Protein AF-A0A1Q6JLA1-F1 (afdb_monomer_lite)

Sequence (493 aa):
MIGQIKFKSGSSGLYELDEWEAVNGLITQAQNTANAAVESAKNANTAVGNLNDYVDGAFADGIITEAEAKAIEKYINTVNNTKAAVEAAYNKLYTNAYLTGTAKTGLLNAKVTLMGSIENLISAINSAIADGKTTVTEKNNVDSKYATFNSAYADFNTAVEAANKAIQDTLNTANAAVESAKNAIAQDLGYANFADLAEKAAANETIIVGGKINTTLINAELIVTAALLAKLVKVTELIAENLTVTGNSKIAGFSVSGNGLTNTPFNNDAYVIFSNDAHKCFAGIGGNVLPTSSGLRAVARFENEDTSDWWGLGRNVAMLLSAKNGTYNHAFLGDGNGTLNGWIEGYKYSKFTLSSANTIYNGYSNLKDNNRWVIYSRVDNSGITLPKLSEVRDALGIGTSTKFCVEFTVISDLDSKGFDIYGRNSKKSSDGTYPWNTSEYPNLVHWDNDHWDSVAMGAGDSLTVLLIYDSSKGGSKGGYPLTYTARIINRQN

Organism: Phocaeicola vulgatus (NCBI:txid821)

Foldseek 3Di:
DPFDQQQDQLFLSVVVRPVLVVLVVVLVVLLVLLVVLLVLLVVLLVLLVCLLVLLCVQQPPFFHDPVSVVSLVVNLVSLVVSLVSLVVSLVSLLPRPQQDDPLNVQLVVLNVQLVVLSVQLSVLSCVQPVVRTHDPVSSVSNVVSVVSNSVSSVSNSVSSVSSSVSSNVSSVVVVVVSQVVQQVVQVLQPANGNVRLSNCSNVVHDNHDPHDDPDPDDDDPDDDDPDDDDPDDDDPDDDDPDDDDDDQDADVQWGDDDAFTHHPPPPFQFTQHWDDDDQWTKGAHTGQPPDPPVVDTHDQIQTWGDPPCPVVPPDIDGDDFWFDDDLDTDRDDDPDDDDDPDDDDDDDEEEEEAEDACEEAEPDQACLRDQEYEYAYPDERYYYEDAFPVSVCSSVVHDPQDWDKDKHKYWYAAPHYKYKYAFQAQDADPVRDRVSPDNRGAQEAEPVRAGDGIDMDDGGDMWMWIFTADPPQADDHPPHGNRTHTYTDDDDD

Structure (mmCIF, N/CA/C/O backbone):
data_AF-A0A1Q6JLA1-F1
#
_entry.id   AF-A0A1Q6JLA1-F1
#
loop_
_atom_site.group_PDB
_atom_site.id
_atom_site.type_symbol
_atom_site.label_atom_id
_atom_site.label_alt_id
_atom_site.label_comp_id
_atom_site.label_asym_id
_atom_site.label_entity_id
_atom_site.label_seq_id
_atom_site.pdbx_PDB_ins_code
_atom_site.Cartn_x
_atom_site.Cartn_y
_atom_site.Cartn_z
_atom_site.occupancy
_atom_site.B_iso_or_equiv
_atom_site.auth_seq_id
_atom_site.auth_comp_id
_atom_site.auth_asym_id
_atom_site.auth_atom_id
_atom_site.pdbx_PDB_model_num
ATOM 1 N N . MET A 1 1 ? -12.878 -15.643 26.296 1.00 43.69 1 MET A N 1
ATOM 2 C CA . MET A 1 1 ? -13.375 -14.647 25.330 1.00 43.69 1 MET A CA 1
ATOM 3 C C . MET A 1 1 ? -12.176 -13.850 24.864 1.00 43.69 1 MET A C 1
ATOM 5 O O . MET A 1 1 ? -11.272 -13.652 25.665 1.00 43.69 1 MET A O 1
ATOM 9 N N . ILE A 1 2 ? -12.093 -13.529 23.577 1.00 49.28 2 ILE A N 1
ATOM 10 C CA . ILE A 1 2 ? -11.035 -12.658 23.061 1.00 49.28 2 ILE A CA 1
ATOM 11 C C . ILE A 1 2 ? -11.747 -11.357 22.714 1.00 49.28 2 ILE A C 1
ATOM 13 O O . ILE A 1 2 ? -12.298 -11.240 21.620 1.00 49.28 2 ILE A O 1
ATOM 17 N N . GLY A 1 3 ? -11.825 -10.440 23.677 1.00 62.03 3 GLY A N 1
ATOM 18 C CA . GLY A 1 3 ? -12.353 -9.103 23.456 1.00 62.03 3 GLY A CA 1
ATOM 19 C C . GLY A 1 3 ? -11.585 -8.426 22.323 1.00 62.03 3 GLY A C 1
ATOM 20 O O . GLY A 1 3 ? -10.356 -8.357 22.345 1.00 62.03 3 GLY A O 1
ATOM 21 N N . GLN A 1 4 ? -12.301 -7.984 21.292 1.00 65.88 4 GLN A N 1
ATOM 22 C CA . GLN A 1 4 ? -11.722 -7.232 20.184 1.00 65.88 4 GLN A CA 1
ATOM 23 C C . GLN A 1 4 ? -12.034 -5.754 20.392 1.00 65.88 4 GLN A C 1
ATOM 25 O O . GLN A 1 4 ? -13.202 -5.379 20.453 1.00 65.88 4 GLN A O 1
ATOM 30 N N . ILE A 1 5 ? -10.998 -4.918 20.468 1.00 76.12 5 ILE A N 1
ATOM 31 C CA . ILE A 1 5 ? -11.157 -3.461 20.414 1.00 76.12 5 ILE A CA 1
ATOM 32 C C . ILE A 1 5 ? -11.553 -3.098 18.978 1.00 76.12 5 ILE A C 1
ATOM 34 O O . ILE A 1 5 ? -10.837 -3.441 18.032 1.00 76.12 5 ILE A O 1
ATOM 38 N N . LYS A 1 6 ? -12.702 -2.437 18.803 1.00 76.81 6 LYS A N 1
ATOM 39 C CA . LYS A 1 6 ? -13.276 -2.118 17.486 1.00 76.81 6 LYS A CA 1
ATOM 40 C C . LYS A 1 6 ? -13.269 -0.610 17.270 1.00 76.81 6 LYS A C 1
ATOM 42 O O . LYS A 1 6 ? -14.203 0.073 17.666 1.00 76.81 6 LYS A O 1
ATOM 47 N N . PHE A 1 7 ? -12.256 -0.088 16.590 1.00 75.56 7 PHE A N 1
ATOM 48 C CA . PHE A 1 7 ? -12.214 1.332 16.237 1.00 75.56 7 PHE A CA 1
ATOM 49 C C . PHE A 1 7 ? -13.221 1.641 15.119 1.00 75.56 7 PHE A C 1
ATOM 51 O O . PHE A 1 7 ? -13.065 1.185 13.985 1.00 75.56 7 PHE A O 1
ATOM 58 N N . LYS A 1 8 ? -14.269 2.402 15.443 1.00 79.19 8 LYS A N 1
ATOM 59 C CA . LYS A 1 8 ? -15.181 3.027 14.472 1.00 79.19 8 LYS A CA 1
ATOM 60 C C . LYS A 1 8 ? -14.800 4.498 14.302 1.00 79.19 8 LYS A C 1
ATOM 62 O O . LYS A 1 8 ? -14.184 5.081 15.190 1.00 79.19 8 LYS A O 1
ATOM 67 N N . SER A 1 9 ? -15.186 5.104 13.179 1.00 80.00 9 SER A N 1
ATOM 68 C CA . SER A 1 9 ? -15.003 6.548 12.968 1.00 80.00 9 SER A CA 1
ATOM 69 C C . SER A 1 9 ? -15.577 7.337 14.147 1.00 80.00 9 SER A C 1
ATOM 71 O O . SER A 1 9 ? -16.712 7.082 14.550 1.00 80.00 9 SER A O 1
ATOM 73 N N . GLY A 1 10 ? -14.810 8.289 14.682 1.00 79.88 10 GLY A N 1
ATOM 74 C CA . GLY A 1 10 ? -15.229 9.112 15.818 1.00 79.88 10 GLY A CA 1
ATOM 75 C C . GLY A 1 10 ? -15.285 8.394 17.173 1.00 79.88 10 GLY A C 1
ATOM 76 O O . GLY A 1 10 ? -15.838 8.952 18.117 1.00 79.88 10 GLY A O 1
ATOM 77 N N . SER A 1 11 ? -14.765 7.167 17.291 1.00 81.00 11 SER A N 1
ATOM 78 C CA . SER A 1 11 ? -14.815 6.390 18.533 1.00 81.00 11 SER A CA 1
ATOM 79 C C . SER A 1 11 ? -13.435 5.999 19.050 1.00 81.00 11 SER A C 1
ATOM 81 O O . SER A 1 11 ? -12.523 5.693 18.282 1.00 81.00 11 SER A O 1
ATOM 83 N N . SER A 1 12 ? -13.307 5.937 20.378 1.00 81.81 12 SER A N 1
ATOM 84 C CA . SER A 1 12 ? -12.129 5.407 21.068 1.00 81.81 12 SER A CA 1
ATOM 85 C C . SER A 1 12 ? -11.949 3.895 20.884 1.00 81.81 12 SER A C 1
ATOM 87 O O . SER A 1 12 ? -10.925 3.353 21.292 1.00 81.81 12 SER A O 1
ATOM 89 N N . GLY A 1 13 ? -12.937 3.190 20.318 1.00 79.12 13 GLY A N 1
ATOM 90 C CA . GLY A 1 13 ? -12.939 1.737 20.101 1.00 79.12 13 GLY A CA 1
ATOM 91 C C . GLY A 1 13 ? -13.153 0.897 21.363 1.00 79.12 13 GLY A C 1
ATOM 92 O O . GLY A 1 13 ? -13.390 -0.311 21.298 1.00 79.12 13 GLY A O 1
ATOM 93 N N . LEU A 1 14 ? -13.046 1.551 22.515 1.00 79.75 14 LEU A N 1
ATOM 94 C CA . LEU A 1 14 ? -13.197 1.000 23.848 1.00 79.75 14 LEU A CA 1
ATOM 95 C C . LEU A 1 14 ? -14.681 0.898 24.249 1.00 79.75 14 LEU A C 1
ATOM 97 O O . LEU A 1 14 ? -15.050 -0.025 24.965 1.00 79.75 14 LEU A O 1
ATOM 101 N N . TYR A 1 15 ? -15.556 1.780 23.751 1.00 77.69 15 TYR A N 1
ATOM 102 C CA . TYR A 1 15 ? -17.005 1.651 23.972 1.00 77.69 15 TYR A CA 1
ATOM 103 C C . TYR A 1 15 ? -17.595 0.422 23.277 1.00 77.69 15 TYR A C 1
ATOM 105 O O . TYR A 1 15 ? -18.529 -0.184 23.783 1.00 77.69 15 TYR A O 1
ATOM 113 N N . GLU A 1 16 ? -17.025 0.027 22.142 1.00 77.81 16 GLU A N 1
ATOM 114 C CA . GLU A 1 16 ? -17.488 -1.087 21.317 1.00 77.81 16 GLU A CA 1
ATOM 115 C C . GLU A 1 16 ? -16.981 -2.454 21.784 1.00 77.81 16 GLU A C 1
ATOM 117 O O . GLU A 1 16 ? -17.109 -3.446 21.054 1.00 77.81 16 GLU A O 1
ATOM 122 N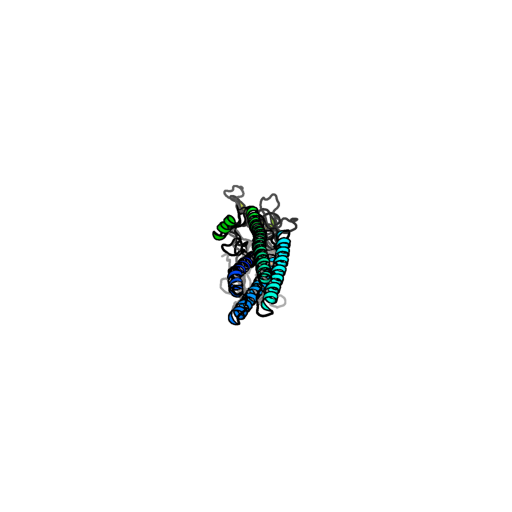 N . LEU A 1 17 ? -16.377 -2.522 22.971 1.00 82.44 17 LEU A N 1
ATOM 123 C CA . LEU A 1 17 ? -15.973 -3.789 23.548 1.00 82.44 17 LEU A CA 1
ATOM 124 C C . LEU A 1 17 ? -17.201 -4.489 24.141 1.00 82.44 17 LEU A C 1
ATOM 126 O O . LEU A 1 17 ? -17.656 -4.152 25.234 1.00 82.44 17 LEU A O 1
ATOM 130 N N . ASP A 1 18 ? -17.699 -5.501 23.425 1.00 81.19 18 ASP A N 1
ATOM 131 C CA . ASP A 1 18 ? -18.921 -6.253 23.761 1.00 81.19 18 ASP A CA 1
ATOM 132 C C . ASP A 1 18 ? -18.932 -6.752 25.227 1.00 81.19 18 ASP A C 1
ATOM 134 O O . ASP A 1 18 ? -19.972 -6.811 25.884 1.00 81.19 18 ASP A O 1
ATOM 138 N N . GLU A 1 19 ? -17.755 -7.081 25.769 1.00 82.88 19 GLU A N 1
ATOM 139 C CA . GLU A 1 19 ? -17.573 -7.538 27.151 1.00 82.88 19 GLU A CA 1
ATOM 140 C C . GLU A 1 19 ? -17.921 -6.450 28.182 1.00 82.88 19 GLU A C 1
ATOM 142 O O . GLU A 1 19 ? -18.486 -6.757 29.232 1.00 82.88 19 GLU A O 1
ATOM 147 N N . TRP A 1 20 ? -17.631 -5.177 27.900 1.00 84.38 20 TRP A N 1
ATOM 148 C CA . TRP A 1 20 ? -17.925 -4.072 28.816 1.00 84.38 20 TRP A CA 1
ATOM 149 C C . TRP A 1 20 ? -19.397 -3.688 28.814 1.00 84.38 20 TRP A C 1
ATOM 151 O O . TRP A 1 20 ? -19.962 -3.462 29.886 1.00 84.38 20 TRP A O 1
ATOM 161 N N . GLU A 1 21 ? -20.033 -3.652 27.641 1.00 81.81 21 GLU A N 1
ATOM 162 C CA . GLU A 1 21 ? -21.477 -3.420 27.552 1.00 81.81 21 GLU A CA 1
ATOM 163 C C . GLU A 1 21 ? -22.251 -4.515 28.294 1.00 81.81 21 GLU A C 1
ATOM 165 O O . GLU A 1 21 ? -23.146 -4.213 29.087 1.00 81.81 21 GLU A O 1
ATOM 170 N N . ALA A 1 22 ? -21.855 -5.781 28.116 1.00 86.19 22 ALA A N 1
ATOM 171 C CA . ALA A 1 22 ? -22.466 -6.909 28.812 1.00 86.19 22 ALA A CA 1
ATOM 172 C C . ALA A 1 22 ? -22.314 -6.801 30.339 1.00 86.19 22 ALA A C 1
ATOM 174 O O . ALA A 1 22 ? -23.290 -6.977 31.071 1.00 86.19 22 ALA A O 1
ATOM 175 N N . VAL A 1 23 ? -21.114 -6.472 30.833 1.00 86.25 23 VAL A N 1
ATOM 176 C CA . VAL A 1 23 ? -20.869 -6.291 32.273 1.00 86.25 23 VAL A CA 1
ATOM 177 C C . VAL A 1 23 ? -21.696 -5.132 32.833 1.00 86.25 23 VAL A C 1
ATOM 179 O O . VAL A 1 23 ? -22.351 -5.298 33.862 1.00 86.25 23 VAL A O 1
ATOM 182 N N . ASN A 1 24 ? -21.734 -3.986 32.151 1.00 84.88 24 ASN A N 1
ATOM 183 C CA . ASN A 1 24 ? -22.514 -2.830 32.597 1.00 84.88 24 ASN A CA 1
ATOM 184 C C . ASN A 1 24 ? -24.030 -3.116 32.612 1.00 84.88 24 ASN A C 1
ATOM 186 O O . ASN A 1 24 ? -24.741 -2.726 33.545 1.00 84.88 24 ASN A O 1
ATOM 190 N N . GLY A 1 25 ? -24.524 -3.856 31.614 1.00 87.94 25 GLY A N 1
ATOM 191 C CA . GLY A 1 25 ? -25.909 -4.325 31.562 1.00 87.94 25 GLY A CA 1
ATOM 192 C C . GLY A 1 25 ? -26.264 -5.242 32.736 1.00 87.94 25 GLY A C 1
ATOM 193 O O . GLY A 1 25 ? -27.295 -5.044 33.382 1.00 87.94 25 GLY A O 1
ATOM 194 N N . LEU A 1 26 ? -25.387 -6.196 33.069 1.00 89.25 26 LEU A N 1
ATOM 195 C CA . LEU A 1 26 ? -25.565 -7.089 34.222 1.00 89.25 26 LEU A CA 1
ATOM 196 C C . LEU A 1 26 ? -25.549 -6.329 35.554 1.00 89.25 26 LEU A C 1
ATOM 198 O O . LEU A 1 26 ? -26.386 -6.604 36.417 1.00 89.25 26 LEU A O 1
ATOM 202 N N . ILE A 1 27 ? -24.649 -5.351 35.711 1.00 89.31 27 ILE A N 1
ATOM 203 C CA . ILE A 1 27 ? -24.602 -4.473 36.891 1.00 89.31 27 ILE A CA 1
ATOM 204 C C . ILE A 1 27 ? -25.938 -3.743 37.044 1.00 89.31 27 ILE A C 1
ATOM 206 O O . ILE A 1 27 ? -26.580 -3.849 38.089 1.00 89.31 27 ILE A O 1
ATOM 210 N N . THR A 1 28 ? -26.407 -3.085 35.983 1.00 90.62 28 THR A N 1
ATOM 211 C CA . THR A 1 28 ? -27.670 -2.330 35.994 1.00 90.62 28 THR A CA 1
ATOM 212 C C . THR A 1 28 ? -28.864 -3.235 36.319 1.00 90.62 28 THR A C 1
ATOM 214 O O . THR A 1 28 ? -29.727 -2.891 37.131 1.00 90.62 28 THR A O 1
ATOM 217 N N . GLN A 1 29 ? -28.917 -4.433 35.731 1.00 91.88 29 GLN A N 1
ATOM 218 C CA . GLN A 1 29 ? -29.979 -5.401 36.003 1.00 91.88 29 GLN A CA 1
ATOM 219 C C . GLN A 1 29 ? -29.970 -5.876 37.464 1.00 91.88 29 GLN A C 1
ATOM 221 O O . GLN A 1 29 ? -31.035 -5.973 38.086 1.00 91.88 29 GLN A O 1
ATOM 226 N N . ALA A 1 30 ? -28.790 -6.143 38.029 1.00 91.00 30 ALA A N 1
ATOM 227 C CA . ALA A 1 30 ? -28.642 -6.537 39.426 1.00 91.00 30 ALA A CA 1
ATOM 228 C C . ALA A 1 30 ? -29.073 -5.412 40.383 1.00 91.00 30 ALA A C 1
ATOM 230 O O . ALA A 1 30 ? -29.792 -5.687 41.348 1.00 91.00 30 ALA A O 1
ATOM 231 N N . GLN A 1 31 ? -28.714 -4.157 40.082 1.00 92.62 31 GLN A N 1
ATOM 232 C CA . GLN A 1 31 ? -29.134 -2.984 40.858 1.00 92.62 31 GLN A CA 1
ATOM 233 C C . GLN A 1 31 ? -30.659 -2.834 40.858 1.00 92.62 31 GLN A C 1
ATOM 235 O O . GLN A 1 31 ? -31.273 -2.732 41.922 1.00 92.62 31 GLN A O 1
ATOM 240 N N . ASN A 1 32 ? -31.280 -2.885 39.677 1.00 93.25 32 ASN A N 1
ATOM 241 C CA . ASN A 1 32 ? -32.728 -2.737 39.526 1.00 93.25 32 ASN A CA 1
ATOM 242 C C . ASN A 1 32 ? -33.499 -3.867 40.214 1.00 93.25 32 ASN A C 1
ATOM 244 O O . ASN A 1 32 ? -34.508 -3.618 40.874 1.00 93.25 32 ASN A O 1
ATOM 248 N N . THR A 1 33 ? -33.008 -5.105 40.112 1.00 92.56 33 THR A N 1
ATOM 249 C CA . THR A 1 33 ? -33.626 -6.266 40.770 1.00 92.56 33 THR A CA 1
ATOM 250 C C . THR A 1 33 ? -33.612 -6.121 42.290 1.00 92.56 33 THR A C 1
ATOM 252 O O . THR A 1 33 ? -34.621 -6.400 42.941 1.00 92.56 33 THR A O 1
ATOM 255 N N . ALA A 1 34 ? -32.494 -5.659 42.858 1.00 92.31 34 ALA A N 1
ATOM 256 C CA . ALA A 1 34 ? -32.360 -5.466 44.297 1.00 92.31 34 ALA A CA 1
ATOM 257 C C . ALA A 1 34 ? -33.238 -4.305 44.803 1.00 92.31 34 ALA A C 1
ATOM 259 O O . ALA A 1 34 ? -33.985 -4.479 45.767 1.00 92.31 34 ALA A O 1
ATOM 260 N N . ASN A 1 35 ? -33.261 -3.172 44.092 1.00 93.62 35 ASN A N 1
ATOM 261 C CA . ASN A 1 35 ? -34.132 -2.038 44.423 1.00 93.62 35 ASN A CA 1
ATOM 262 C C . ASN A 1 35 ? -35.624 -2.410 44.357 1.00 93.62 35 ASN A C 1
ATOM 264 O O . ASN A 1 35 ? -36.385 -2.087 45.268 1.00 93.62 35 ASN A O 1
ATOM 268 N N . ALA A 1 36 ? -36.041 -3.163 43.334 1.00 92.81 36 ALA A N 1
ATOM 269 C CA . ALA A 1 36 ? -37.419 -3.638 43.214 1.00 92.81 36 ALA A CA 1
ATOM 270 C C . ALA A 1 36 ? -37.823 -4.593 44.352 1.00 92.81 36 ALA A C 1
ATOM 272 O O . ALA A 1 36 ? -38.989 -4.626 44.752 1.00 92.81 36 ALA A O 1
ATOM 273 N N . ALA A 1 37 ? -36.881 -5.378 44.884 1.00 90.81 37 ALA A N 1
ATOM 274 C CA . ALA A 1 37 ? -37.137 -6.257 46.021 1.00 90.81 37 ALA A CA 1
ATOM 275 C C . ALA A 1 37 ? -37.352 -5.471 47.325 1.00 90.81 37 ALA A C 1
ATOM 277 O O . ALA A 1 37 ? -38.268 -5.804 48.075 1.00 90.81 37 ALA A O 1
ATOM 278 N N . VAL A 1 38 ? -36.582 -4.400 47.559 1.00 92.50 38 VAL A N 1
ATOM 279 C CA . VAL A 1 38 ? -36.800 -3.487 48.699 1.00 92.50 38 VAL A CA 1
ATOM 280 C C . VAL A 1 38 ? -38.190 -2.868 48.636 1.00 92.50 38 VAL A C 1
ATOM 282 O O . VAL A 1 38 ? -38.935 -2.916 49.612 1.00 92.50 38 VAL A O 1
ATOM 285 N N . GLU A 1 39 ? -38.558 -2.338 47.472 1.00 92.06 39 GLU A N 1
ATOM 286 C CA . GLU A 1 39 ? -39.864 -1.714 47.267 1.00 92.06 39 GLU A CA 1
ATOM 287 C C . GLU A 1 39 ? -41.009 -2.719 47.477 1.00 92.06 39 GLU A C 1
ATOM 289 O O . GLU A 1 39 ? -42.006 -2.423 48.132 1.00 92.06 39 GLU A O 1
ATOM 294 N N . SER A 1 40 ? -40.841 -3.957 47.002 1.00 89.62 40 SER A N 1
ATOM 295 C CA . SER A 1 40 ? -41.818 -5.033 47.220 1.00 89.62 40 SER A CA 1
ATOM 296 C C . SER A 1 40 ? -41.996 -5.364 48.709 1.00 89.62 40 SER A C 1
ATOM 298 O O . SER A 1 40 ? -43.128 -5.512 49.168 1.00 89.62 40 SER A O 1
ATOM 300 N N . ALA A 1 41 ? -40.902 -5.449 49.475 1.00 89.50 41 ALA A N 1
ATOM 301 C CA . ALA A 1 41 ? -40.949 -5.730 50.913 1.00 89.50 41 ALA A CA 1
ATOM 302 C C . ALA A 1 41 ? -41.637 -4.604 51.708 1.00 89.50 41 ALA A C 1
ATOM 304 O O . ALA A 1 41 ? -42.464 -4.880 52.583 1.00 89.50 41 ALA A O 1
ATOM 305 N N . LYS A 1 42 ? -41.354 -3.342 51.352 1.00 88.88 42 LYS A N 1
ATOM 306 C CA . LYS A 1 42 ? -41.990 -2.155 51.945 1.00 88.88 42 LYS A CA 1
ATOM 307 C C . LYS A 1 42 ? -43.486 -2.105 51.665 1.00 88.88 42 LYS A C 1
ATOM 309 O O . LYS A 1 42 ? -44.268 -1.948 52.597 1.00 88.88 42 LYS A O 1
ATOM 314 N N . ASN A 1 43 ? -43.895 -2.317 50.417 1.00 87.50 43 ASN A N 1
ATOM 315 C CA . ASN A 1 43 ? -45.313 -2.328 50.049 1.00 87.50 43 ASN A CA 1
ATOM 316 C C . ASN A 1 43 ? -46.089 -3.438 50.772 1.00 87.50 43 ASN A C 1
ATOM 318 O O . ASN A 1 43 ? -47.211 -3.224 51.232 1.00 87.50 43 ASN A O 1
ATOM 322 N N . ALA A 1 44 ? -45.467 -4.604 50.950 1.00 86.12 44 ALA A N 1
ATOM 323 C CA . ALA A 1 44 ? -46.049 -5.692 51.724 1.00 86.12 44 ALA A CA 1
ATOM 324 C C . ALA A 1 44 ? -46.190 -5.356 53.230 1.00 86.12 44 ALA A C 1
ATOM 326 O O . ALA A 1 44 ? -47.131 -5.838 53.861 1.00 86.12 44 ALA A O 1
ATOM 327 N N . ASN A 1 45 ? -45.342 -4.471 53.783 1.00 84.44 45 ASN A N 1
ATOM 328 C CA . ASN A 1 45 ? -45.479 -3.947 55.151 1.00 84.44 45 ASN A CA 1
ATOM 329 C C . ASN A 1 45 ? -46.711 -3.048 55.283 1.00 84.44 45 ASN A C 1
ATOM 331 O O . ASN A 1 45 ? -47.496 -3.164 56.219 1.00 84.44 45 ASN A O 1
ATOM 335 N N . THR A 1 46 ? -46.902 -2.146 54.318 1.00 82.94 46 THR A N 1
ATOM 336 C CA . THR A 1 46 ? -48.053 -1.238 54.303 1.00 82.94 46 THR A CA 1
ATOM 337 C C . THR A 1 46 ? -49.368 -2.013 54.243 1.00 82.94 46 THR A C 1
ATOM 339 O O . THR A 1 46 ? -50.326 -1.633 54.911 1.00 82.94 46 THR A O 1
ATOM 342 N N . ALA A 1 47 ? -49.405 -3.135 53.515 1.00 79.31 47 ALA A N 1
ATOM 343 C CA . ALA A 1 47 ? -50.589 -3.988 53.419 1.00 79.31 47 ALA A CA 1
ATOM 344 C C . ALA A 1 47 ? -51.039 -4.585 54.770 1.00 79.31 47 ALA A C 1
ATOM 346 O O . ALA A 1 47 ? -52.224 -4.869 54.934 1.00 79.31 47 ALA A O 1
ATOM 347 N N . VAL A 1 48 ? -50.129 -4.745 55.740 1.00 80.88 48 VAL A N 1
ATOM 348 C CA . VAL A 1 48 ? -50.426 -5.313 57.070 1.00 80.88 48 VAL A CA 1
ATOM 349 C C . VAL A 1 48 ? -50.521 -4.270 58.189 1.00 80.88 48 VAL A C 1
ATOM 351 O O . VAL A 1 48 ? -50.901 -4.621 59.298 1.00 80.88 48 VAL A O 1
ATOM 354 N N . GLY A 1 49 ? -50.239 -2.989 57.924 1.00 75.50 49 GLY A N 1
ATOM 355 C CA . GLY A 1 49 ? -50.158 -1.952 58.965 1.00 75.50 49 GLY A CA 1
ATOM 356 C C . GLY A 1 49 ? -51.450 -1.709 59.760 1.00 75.50 49 GLY A C 1
ATOM 357 O O . GLY A 1 49 ? -51.380 -1.384 60.941 1.00 75.50 49 GLY A O 1
ATOM 358 N N . ASN A 1 50 ? -52.618 -1.934 59.148 1.00 74.06 50 ASN A N 1
ATOM 359 C CA . ASN A 1 50 ? -53.933 -1.707 59.771 1.00 74.06 50 ASN A CA 1
ATOM 360 C C . ASN A 1 50 ? -54.584 -3.000 60.300 1.00 74.06 50 ASN A C 1
ATOM 362 O O . ASN A 1 50 ? -55.785 -3.032 60.554 1.00 74.06 50 ASN A O 1
ATOM 366 N N . LEU A 1 51 ? -53.831 -4.100 60.398 1.00 75.69 51 LEU A N 1
ATOM 367 C CA . LEU A 1 51 ? -54.397 -5.412 60.726 1.00 75.69 51 LEU A CA 1
ATOM 368 C C . LEU A 1 51 ? -54.937 -5.470 62.165 1.00 75.69 51 LEU A C 1
ATOM 370 O O . LEU A 1 51 ? -55.969 -6.094 62.397 1.00 75.69 51 LEU A O 1
ATOM 374 N N . ASN A 1 52 ? -54.266 -4.803 63.111 1.00 77.56 52 ASN A N 1
ATOM 375 C CA . ASN A 1 52 ? -54.645 -4.814 64.529 1.00 77.56 52 ASN A CA 1
ATOM 376 C C . ASN A 1 52 ? -56.037 -4.238 64.765 1.00 77.56 52 ASN A C 1
ATOM 378 O O . ASN A 1 52 ? -56.848 -4.856 65.438 1.00 77.56 52 ASN A O 1
ATOM 382 N N . ASP A 1 53 ? -56.316 -3.080 64.166 1.00 81.12 53 ASP A N 1
ATOM 383 C CA . ASP A 1 53 ? -57.566 -2.342 64.369 1.00 81.12 53 ASP A CA 1
ATOM 384 C C . ASP A 1 53 ? -58.778 -3.174 63.950 1.00 81.12 53 ASP A C 1
ATOM 386 O O . ASP A 1 53 ? -59.854 -3.099 64.542 1.00 81.12 53 ASP A O 1
ATOM 390 N N . TYR A 1 54 ? -58.590 -4.001 62.927 1.00 75.06 54 TYR A N 1
ATOM 391 C CA . TYR A 1 54 ? -59.631 -4.878 62.444 1.00 75.06 54 TYR A CA 1
ATOM 392 C C . TYR A 1 54 ? -59.842 -6.124 63.310 1.00 75.06 54 TYR A C 1
ATOM 394 O O . TYR A 1 54 ? -60.989 -6.518 63.520 1.00 75.06 54 TYR A O 1
ATOM 402 N N . VAL A 1 55 ? -58.764 -6.742 63.804 1.00 77.94 55 VAL A N 1
ATOM 403 C CA . VAL A 1 55 ? -58.853 -7.871 64.744 1.00 77.94 55 VAL A CA 1
ATOM 404 C C . VAL A 1 55 ? -59.457 -7.408 66.072 1.00 77.94 55 VAL A C 1
ATOM 406 O O . VAL A 1 55 ? -60.360 -8.056 66.591 1.00 77.94 55 VAL A O 1
ATOM 409 N N . ASP A 1 56 ? -59.038 -6.245 66.571 1.00 79.94 56 ASP A N 1
ATOM 410 C CA . ASP A 1 56 ? -59.573 -5.629 67.787 1.00 79.94 56 ASP A CA 1
ATOM 411 C C . ASP A 1 56 ? -61.057 -5.288 67.659 1.00 79.94 56 ASP A C 1
ATOM 413 O O . ASP A 1 56 ? -61.828 -5.546 68.584 1.00 79.94 56 ASP A O 1
ATOM 417 N N . GLY A 1 57 ? -61.469 -4.747 66.507 1.00 82.94 57 GLY A N 1
ATOM 418 C CA . GLY A 1 57 ? -62.873 -4.469 66.218 1.00 82.94 57 GLY A CA 1
ATOM 419 C C . GLY A 1 57 ? -63.732 -5.732 66.247 1.00 82.94 57 GLY A C 1
ATOM 420 O O . GLY A 1 57 ? -64.796 -5.719 66.856 1.00 82.94 57 GLY A O 1
ATOM 421 N N . ALA A 1 58 ? -63.239 -6.825 65.658 1.00 81.00 58 ALA A N 1
ATOM 422 C CA . ALA A 1 58 ? -63.935 -8.110 65.632 1.00 81.00 58 ALA A CA 1
ATOM 423 C C . ALA A 1 58 ? -63.983 -8.825 66.993 1.00 81.00 58 ALA A C 1
ATOM 425 O O . ALA A 1 58 ? -64.766 -9.749 67.174 1.00 81.00 58 ALA A O 1
ATOM 426 N N . PHE A 1 59 ? -63.126 -8.446 67.946 1.00 84.69 59 PHE A N 1
ATOM 427 C CA . PHE A 1 59 ? -63.052 -9.065 69.274 1.00 84.69 59 PHE A CA 1
ATOM 428 C C . PHE A 1 59 ? -63.742 -8.236 70.371 1.00 84.69 59 PHE A C 1
ATOM 430 O O . PHE A 1 59 ? -63.666 -8.605 71.544 1.00 84.69 59 PHE A O 1
ATOM 437 N N . ALA A 1 60 ? -64.394 -7.122 70.026 1.00 83.44 60 ALA A N 1
ATOM 438 C CA . ALA A 1 60 ? -64.799 -6.095 70.984 1.00 83.44 60 ALA A CA 1
ATOM 439 C C . ALA A 1 60 ? -65.919 -6.508 71.960 1.00 83.44 60 ALA A C 1
ATOM 441 O O . ALA A 1 60 ? -65.878 -6.100 73.123 1.00 83.44 60 ALA A O 1
ATOM 442 N N . ASP A 1 61 ? -66.913 -7.290 71.523 1.00 83.94 61 ASP A N 1
ATOM 443 C CA . ASP A 1 61 ? -68.091 -7.658 72.333 1.00 83.94 61 ASP A CA 1
ATOM 444 C C . ASP A 1 61 ? -68.094 -9.125 72.821 1.00 83.94 61 ASP A C 1
ATOM 446 O O . ASP A 1 61 ? -68.996 -9.538 73.556 1.00 83.94 61 ASP A O 1
ATOM 450 N N . GLY A 1 62 ? -67.058 -9.896 72.466 1.00 80.44 62 GLY A N 1
ATOM 451 C CA . GLY A 1 62 ? -66.877 -11.297 72.857 1.00 80.44 62 GLY A CA 1
ATOM 452 C C . GLY A 1 62 ? -67.648 -12.324 72.015 1.00 80.44 62 GLY A C 1
ATOM 453 O O . GLY A 1 62 ? -67.564 -13.521 72.309 1.00 80.44 62 GLY A O 1
ATOM 454 N N . ILE A 1 63 ? -68.388 -11.905 70.981 1.00 85.06 63 ILE A N 1
ATOM 455 C CA . ILE A 1 63 ? -69.117 -12.786 70.056 1.00 85.06 63 ILE A CA 1
ATOM 456 C C . ILE A 1 63 ? -68.593 -12.561 68.636 1.00 85.06 63 ILE A C 1
ATOM 458 O O . ILE A 1 63 ? -68.592 -11.442 68.154 1.00 85.06 63 ILE A O 1
ATOM 462 N N . ILE A 1 64 ? -68.209 -13.627 67.924 1.00 85.56 64 ILE A N 1
ATOM 463 C CA . ILE A 1 64 ? -67.829 -13.508 66.510 1.00 85.56 64 ILE A CA 1
ATOM 464 C C . ILE A 1 64 ? -69.078 -13.623 65.638 1.00 85.56 64 ILE A C 1
ATOM 466 O O . ILE A 1 64 ? -69.658 -14.701 65.476 1.00 85.56 64 ILE A O 1
ATOM 470 N N . THR A 1 65 ? -69.487 -12.515 65.034 1.00 85.88 65 THR A N 1
ATOM 471 C CA . THR A 1 65 ? -70.542 -12.503 64.020 1.00 85.88 65 THR A CA 1
ATOM 472 C C . THR A 1 65 ? -70.034 -13.026 62.674 1.00 85.88 65 THR A C 1
ATOM 474 O O . THR A 1 65 ? -68.838 -13.071 62.388 1.00 85.88 65 THR A O 1
ATOM 477 N N . GLU A 1 66 ? -70.954 -13.384 61.776 1.00 82.56 66 GLU A N 1
ATOM 478 C CA . GLU A 1 66 ? -70.594 -13.829 60.422 1.00 82.56 66 GLU A CA 1
ATOM 479 C C . GLU A 1 66 ? -69.833 -12.745 59.629 1.00 82.56 66 GLU A C 1
ATOM 481 O O . GLU A 1 66 ? -68.955 -13.051 58.817 1.00 82.56 66 GLU A O 1
ATOM 486 N N . ALA A 1 67 ? -70.149 -11.468 59.870 1.00 84.19 67 ALA A N 1
ATOM 487 C CA . ALA A 1 67 ? -69.461 -10.343 59.246 1.00 84.19 67 ALA A CA 1
ATOM 488 C C . ALA A 1 67 ? -68.014 -10.208 59.753 1.00 84.19 67 ALA A C 1
ATOM 490 O O . ALA A 1 67 ? -67.107 -9.970 58.955 1.00 84.19 67 ALA A O 1
ATOM 491 N N . GLU A 1 68 ? -67.790 -10.419 61.050 1.00 84.88 68 GLU A N 1
ATOM 492 C CA . GLU A 1 68 ? -66.463 -10.406 61.674 1.00 84.88 68 GLU A CA 1
ATOM 493 C C . GLU A 1 68 ? -65.628 -11.615 61.260 1.00 84.88 68 GLU A C 1
ATOM 495 O O . GLU A 1 68 ? -64.465 -11.453 60.903 1.00 84.88 68 GLU A O 1
ATOM 500 N N . ALA A 1 69 ? -66.226 -12.807 61.180 1.00 83.19 69 ALA A N 1
ATOM 501 C CA . ALA A 1 69 ? -65.554 -13.996 60.660 1.00 83.19 69 ALA A CA 1
ATOM 502 C C . ALA A 1 69 ? -65.045 -13.781 59.220 1.00 83.19 69 ALA A C 1
ATOM 504 O O . ALA A 1 69 ? -63.893 -14.088 58.913 1.00 83.19 69 ALA A O 1
ATOM 505 N N . LYS A 1 70 ? -65.867 -13.177 58.346 1.00 82.88 70 LYS A N 1
ATOM 506 C CA . LYS A 1 70 ? -65.469 -12.808 56.971 1.00 82.88 70 LYS A CA 1
ATOM 507 C C . LYS A 1 70 ? -64.383 -11.732 56.935 1.00 82.88 70 LYS A C 1
ATOM 509 O O . LYS A 1 70 ? -63.508 -11.765 56.068 1.00 82.88 70 LYS A O 1
ATOM 514 N N . ALA A 1 71 ? -64.429 -10.769 57.853 1.00 84.44 71 ALA A N 1
ATOM 515 C CA . ALA A 1 71 ? -63.379 -9.767 57.990 1.00 84.44 71 ALA A CA 1
ATOM 516 C C . ALA A 1 71 ? -62.045 -10.436 58.374 1.00 84.44 71 ALA A C 1
ATOM 518 O O . ALA A 1 71 ? -61.045 -10.245 57.681 1.00 84.44 71 ALA A O 1
ATOM 519 N N . ILE A 1 72 ? -62.057 -11.310 59.386 1.00 83.38 72 ILE A N 1
ATOM 520 C CA . ILE A 1 72 ? -60.899 -12.088 59.852 1.00 83.38 72 ILE A CA 1
ATOM 521 C C . ILE A 1 72 ? -60.321 -12.980 58.749 1.00 83.38 72 ILE A C 1
ATOM 523 O O . ILE A 1 72 ? -59.106 -12.991 58.543 1.00 83.38 72 ILE A O 1
ATOM 527 N N . GLU A 1 73 ? -61.166 -13.657 57.971 1.00 85.44 73 GLU A N 1
ATOM 528 C CA . GLU A 1 73 ? -60.733 -14.443 56.811 1.00 85.44 73 GLU A CA 1
ATOM 529 C C . GLU A 1 73 ? -59.980 -13.577 55.786 1.00 85.44 73 GLU A C 1
ATOM 531 O O . GLU A 1 73 ? -58.899 -13.942 55.310 1.00 85.44 73 GLU A O 1
ATOM 536 N N . LYS A 1 74 ? -60.499 -12.381 55.479 1.00 83.62 74 LYS A N 1
ATOM 537 C CA . LYS A 1 74 ? -59.822 -11.426 54.592 1.00 83.62 74 LYS A CA 1
ATOM 538 C C . LYS A 1 74 ? -58.461 -10.990 55.152 1.00 83.62 74 LYS A C 1
ATOM 540 O O . LYS A 1 74 ? -57.528 -10.814 54.371 1.00 83.62 74 LYS A O 1
ATOM 545 N N . TYR A 1 75 ? -58.310 -10.861 56.469 1.00 82.31 75 TYR A N 1
ATOM 546 C CA . TYR A 1 75 ? -57.033 -10.514 57.110 1.00 82.31 75 TYR A CA 1
ATOM 547 C C . TYR A 1 75 ? -56.010 -11.634 57.049 1.00 82.31 75 TYR A C 1
ATOM 549 O O . TYR A 1 75 ? -54.863 -11.379 56.683 1.00 82.31 75 TYR A O 1
ATOM 557 N N . ILE A 1 76 ? -56.420 -12.871 57.327 1.00 86.12 76 ILE A N 1
ATOM 558 C CA . ILE A 1 76 ? -55.558 -14.046 57.159 1.00 86.12 76 ILE A CA 1
ATOM 559 C C . ILE A 1 76 ? -55.075 -14.122 55.707 1.00 86.12 76 ILE A C 1
ATOM 561 O O . ILE A 1 76 ? -53.888 -14.338 55.458 1.00 86.12 76 ILE A O 1
ATOM 565 N N . ASN A 1 77 ? -55.961 -13.859 54.743 1.00 87.69 77 ASN A N 1
ATOM 566 C CA . ASN A 1 77 ? -55.595 -13.786 53.330 1.00 87.69 77 ASN A CA 1
ATOM 567 C C . ASN A 1 77 ? -54.589 -12.659 53.040 1.00 87.69 77 ASN A C 1
ATOM 569 O O . ASN A 1 77 ? -53.618 -12.892 52.323 1.00 87.69 77 ASN A O 1
ATOM 573 N N . THR A 1 78 ? -54.748 -11.468 53.624 1.00 87.38 78 THR A N 1
ATOM 574 C CA . THR A 1 78 ? -53.756 -10.382 53.511 1.00 87.38 78 THR A CA 1
ATOM 575 C C . THR A 1 78 ? -52.399 -10.789 54.085 1.00 87.38 78 THR A C 1
ATOM 577 O O . THR A 1 78 ? -51.387 -10.611 53.414 1.00 87.38 78 THR A O 1
ATOM 580 N N . VAL A 1 79 ? -52.356 -11.399 55.274 1.00 87.75 79 VAL A N 1
ATOM 581 C CA . VAL A 1 79 ? -51.106 -11.872 55.897 1.00 87.75 79 VAL A CA 1
ATOM 582 C C . VAL A 1 79 ? -50.442 -12.962 55.051 1.00 87.75 79 VAL A C 1
ATOM 584 O O . VAL A 1 79 ? -49.230 -12.922 54.847 1.00 87.75 79 VAL A O 1
ATOM 587 N N . ASN A 1 80 ? -51.215 -13.898 54.495 1.00 89.69 80 ASN A N 1
ATOM 588 C CA . ASN A 1 80 ? -50.705 -14.928 53.586 1.00 89.69 80 ASN A CA 1
ATOM 589 C C . ASN A 1 80 ? -50.169 -14.338 52.271 1.00 89.69 80 ASN A C 1
ATOM 591 O O . ASN A 1 80 ? -49.112 -14.749 51.793 1.00 89.69 80 ASN A O 1
ATOM 595 N N . ASN A 1 81 ? -50.845 -13.338 51.703 1.00 87.69 81 ASN A N 1
ATOM 596 C CA . ASN A 1 81 ? -50.352 -12.628 50.521 1.00 87.69 81 ASN A CA 1
ATOM 597 C C . ASN A 1 81 ? -49.060 -11.859 50.831 1.00 87.69 81 ASN A C 1
ATOM 599 O O . ASN A 1 81 ? -48.113 -11.890 50.044 1.00 87.69 81 ASN A O 1
ATOM 603 N N . THR A 1 82 ? -48.982 -11.228 52.003 1.00 86.31 82 THR A N 1
ATOM 604 C CA . THR A 1 82 ? -47.768 -10.575 52.497 1.00 86.31 82 THR A CA 1
ATOM 605 C C . THR A 1 82 ? -46.639 -11.578 52.714 1.00 86.31 82 THR A C 1
ATOM 607 O O . THR A 1 82 ? -45.514 -11.304 52.303 1.00 86.31 82 THR A O 1
ATOM 610 N N . LYS A 1 83 ? -46.925 -12.770 53.258 1.00 91.12 83 LYS A N 1
ATOM 611 C CA . LYS A 1 83 ? -45.964 -13.881 53.364 1.00 91.12 83 LYS A CA 1
ATOM 612 C C . LYS A 1 83 ? -45.354 -14.190 51.996 1.00 91.12 83 LYS A C 1
ATOM 614 O O . LYS A 1 83 ? -44.135 -14.169 51.853 1.00 91.12 83 LYS A O 1
ATOM 619 N N . ALA A 1 84 ? -46.194 -14.383 50.979 1.00 91.38 84 ALA A N 1
ATOM 620 C CA . ALA A 1 84 ? -45.740 -14.661 49.618 1.00 91.38 84 ALA A CA 1
ATOM 621 C C . ALA A 1 84 ? -44.913 -13.505 49.017 1.00 91.38 84 ALA A C 1
ATOM 623 O O . ALA A 1 84 ? -43.879 -13.741 48.388 1.00 91.38 84 ALA A O 1
ATOM 624 N N . ALA A 1 85 ? -45.324 -12.251 49.232 1.00 89.88 85 ALA A N 1
ATOM 625 C CA . ALA A 1 85 ? -44.607 -11.073 48.739 1.00 89.88 85 ALA A CA 1
ATOM 626 C C . ALA A 1 85 ? -43.224 -10.907 49.394 1.00 89.88 85 ALA A C 1
ATOM 628 O O . ALA A 1 85 ? -42.231 -10.649 48.708 1.00 89.88 85 ALA A O 1
ATOM 629 N N . VAL A 1 86 ? -43.146 -11.115 50.710 1.00 91.12 86 VAL A N 1
ATOM 630 C CA . VAL A 1 86 ? -41.904 -11.132 51.494 1.00 91.12 86 VAL A CA 1
ATOM 631 C C . VAL A 1 86 ? -40.970 -12.235 51.011 1.00 91.12 86 VAL A C 1
ATOM 633 O O . VAL A 1 86 ? -39.785 -11.981 50.806 1.00 91.12 86 VAL A O 1
ATOM 636 N N . GLU A 1 87 ? -41.481 -13.446 50.780 1.00 94.00 87 GLU A N 1
ATOM 637 C CA . GLU A 1 87 ? -40.676 -14.552 50.257 1.00 94.00 87 GLU A CA 1
ATOM 638 C C . GLU A 1 87 ? -40.150 -14.263 48.850 1.00 94.00 87 GLU A C 1
ATOM 640 O O . GLU A 1 87 ? -38.985 -14.536 48.559 1.00 94.00 87 GLU A O 1
ATOM 645 N N . ALA A 1 88 ? -40.958 -13.642 47.989 1.00 93.56 88 ALA A N 1
ATOM 646 C CA . ALA A 1 88 ? -40.518 -13.215 46.666 1.00 93.56 88 ALA A CA 1
ATOM 647 C C . ALA A 1 88 ? -39.412 -12.145 46.737 1.00 93.56 88 ALA A C 1
ATOM 649 O O . ALA A 1 88 ? -38.420 -12.239 46.008 1.00 93.56 88 ALA A O 1
ATOM 650 N N . ALA A 1 89 ? -39.550 -11.149 47.618 1.00 94.12 89 ALA A N 1
ATOM 651 C CA . ALA A 1 89 ? -38.534 -10.119 47.841 1.00 94.12 89 ALA A CA 1
ATOM 652 C C . ALA A 1 89 ? -37.235 -10.713 48.411 1.00 94.12 89 ALA A C 1
ATOM 654 O O . ALA A 1 89 ? -36.148 -10.453 47.890 1.00 94.12 89 ALA A O 1
ATOM 655 N N . TYR A 1 90 ? -37.359 -11.570 49.427 1.00 96.94 90 TYR A N 1
ATOM 656 C CA . TYR A 1 90 ? -36.253 -12.322 50.009 1.00 96.94 90 TYR A CA 1
ATOM 657 C C . TYR A 1 90 ? -35.503 -13.118 48.941 1.00 96.94 90 TYR A C 1
ATOM 659 O O . TYR A 1 90 ? -34.291 -12.963 48.818 1.00 96.94 90 TYR A O 1
ATOM 667 N N . ASN A 1 91 ? -36.207 -13.921 48.138 1.00 95.81 91 ASN A N 1
ATOM 668 C CA . ASN A 1 91 ? -35.584 -14.779 47.134 1.00 95.81 91 ASN A CA 1
ATOM 669 C C . ASN A 1 91 ? -34.774 -13.956 46.126 1.00 95.81 91 ASN A C 1
ATOM 671 O O . ASN A 1 91 ? -33.616 -14.283 45.885 1.00 95.81 91 ASN A O 1
ATOM 675 N N . LYS A 1 92 ? -35.326 -12.842 45.617 1.00 95.12 92 LYS A N 1
ATOM 676 C CA . LYS A 1 92 ? -34.624 -11.939 44.685 1.00 95.12 92 LYS A CA 1
ATOM 677 C C . LYS A 1 92 ? -33.300 -11.410 45.247 1.00 95.12 92 LYS A C 1
ATOM 679 O O . LYS A 1 92 ? -32.312 -11.344 44.519 1.00 95.12 92 LYS A O 1
ATOM 684 N N . LEU A 1 93 ? -33.272 -11.025 46.524 1.00 96.44 93 LEU A N 1
ATOM 685 C CA . LEU A 1 93 ? -32.062 -10.517 47.182 1.00 96.44 93 LEU A CA 1
ATOM 686 C C . LEU A 1 93 ? -31.098 -11.647 47.550 1.00 96.44 93 LEU A C 1
ATOM 688 O O . LEU A 1 93 ? -29.895 -11.530 47.343 1.00 96.44 93 LEU A O 1
ATOM 692 N N . TYR A 1 94 ? -31.613 -12.756 48.074 1.00 96.38 94 TYR A N 1
ATOM 693 C CA . TYR A 1 94 ? -30.805 -13.849 48.605 1.00 96.38 94 TYR A CA 1
ATOM 694 C C . TYR A 1 94 ? -30.043 -14.614 47.516 1.00 96.38 94 TYR A C 1
ATOM 696 O O . TYR A 1 94 ? -28.885 -15.005 47.719 1.00 96.38 94 TYR A O 1
ATOM 704 N N . THR A 1 95 ? -30.667 -14.795 46.347 1.00 95.12 95 THR A N 1
ATOM 705 C CA . THR A 1 95 ? -30.033 -15.417 45.175 1.00 95.12 95 THR A CA 1
ATOM 706 C C . THR A 1 95 ? -29.126 -14.460 44.411 1.00 95.12 95 THR A C 1
ATOM 708 O O . THR A 1 95 ? -28.427 -14.893 43.498 1.00 95.12 95 THR A O 1
ATOM 711 N N . ASN A 1 96 ? -29.121 -13.167 44.749 1.00 94.25 96 ASN A N 1
ATOM 712 C CA . ASN A 1 96 ? -28.236 -12.205 44.112 1.00 94.25 96 ASN A CA 1
ATOM 713 C C . ASN A 1 96 ? -26.772 -12.584 44.400 1.00 94.25 96 ASN A C 1
ATOM 715 O O . ASN A 1 96 ? -26.366 -12.716 45.558 1.00 94.25 96 ASN A O 1
ATOM 719 N N . ALA A 1 97 ? -25.981 -12.764 43.339 1.00 92.25 97 ALA A N 1
ATOM 720 C CA . ALA A 1 97 ? -24.588 -13.200 43.434 1.00 92.25 97 ALA A CA 1
ATOM 721 C C . ALA A 1 97 ? -23.701 -12.218 44.221 1.00 92.25 97 ALA A C 1
ATOM 723 O O . ALA A 1 97 ? -22.694 -12.623 44.796 1.00 92.25 97 ALA A O 1
ATOM 724 N N . TYR A 1 98 ? -24.098 -10.946 44.283 1.00 94.06 98 TYR A N 1
ATOM 725 C CA . TYR A 1 98 ? -23.373 -9.881 44.969 1.00 94.06 98 TYR A CA 1
ATOM 726 C C . TYR A 1 98 ? -23.748 -9.758 46.455 1.00 94.06 98 TYR A C 1
ATOM 728 O O . TYR A 1 98 ? -23.100 -9.012 47.185 1.00 94.06 98 TYR A O 1
ATOM 736 N N . LEU A 1 99 ? -24.753 -10.503 46.941 1.00 96.31 99 LEU A N 1
ATOM 737 C CA . LEU A 1 99 ? -25.075 -10.558 48.368 1.00 96.31 99 LEU A CA 1
ATOM 738 C C . LEU A 1 99 ? -24.280 -11.667 49.061 1.00 96.31 99 LEU A C 1
ATOM 740 O O . LEU A 1 99 ? -24.565 -12.862 48.903 1.00 96.31 99 LEU A O 1
ATOM 744 N N . THR A 1 100 ? -23.320 -11.260 49.888 1.00 94.31 100 THR A N 1
ATOM 745 C CA . THR A 1 100 ? -22.438 -12.156 50.646 1.00 94.31 100 THR A CA 1
ATOM 746 C C . THR A 1 100 ? -22.284 -11.698 52.103 1.00 94.31 100 THR A C 1
ATOM 748 O O . THR A 1 100 ? -22.828 -10.671 52.515 1.00 94.31 100 THR A O 1
ATOM 751 N N . GLY A 1 101 ? -21.575 -12.493 52.910 1.00 95.75 101 GLY A N 1
ATOM 752 C CA . GLY A 1 101 ? -21.194 -12.127 54.275 1.00 95.75 101 GLY A CA 1
ATOM 753 C C . GLY A 1 101 ? -22.372 -11.886 55.226 1.00 95.75 101 GLY A C 1
ATOM 754 O O . GLY A 1 101 ? -23.429 -12.513 55.124 1.00 95.75 101 GLY A O 1
ATOM 755 N N . THR A 1 102 ? -22.171 -10.969 56.175 1.00 96.25 102 THR A N 1
ATOM 756 C CA . THR A 1 102 ? -23.091 -10.707 57.292 1.00 96.25 102 THR A CA 1
ATOM 757 C C . THR A 1 102 ? -24.492 -10.306 56.839 1.00 96.25 102 THR A C 1
ATOM 759 O O . THR A 1 102 ? -25.468 -10.786 57.409 1.00 96.25 102 THR A O 1
ATOM 762 N N . ALA A 1 103 ? -24.618 -9.482 55.795 1.00 97.12 103 ALA A N 1
ATOM 763 C CA . ALA A 1 103 ? -25.922 -9.040 55.297 1.00 97.12 103 ALA A CA 1
ATOM 764 C C . ALA A 1 103 ? -26.756 -10.209 54.738 1.00 97.12 103 ALA A C 1
ATOM 766 O O . ALA A 1 103 ? -27.964 -10.265 54.962 1.00 97.12 103 ALA A O 1
ATOM 767 N N . LYS A 1 104 ? -26.112 -11.189 54.081 1.00 97.69 104 LYS A N 1
ATOM 768 C CA . LYS A 1 104 ? -26.781 -12.400 53.578 1.00 97.69 104 LYS A CA 1
ATOM 769 C C . LYS A 1 104 ? -27.346 -13.247 54.718 1.00 97.69 104 LYS A C 1
ATOM 771 O O . LYS A 1 104 ? -28.500 -13.672 54.669 1.00 97.69 104 LYS A O 1
ATOM 776 N N . THR A 1 105 ? -26.529 -13.482 55.743 1.00 97.31 105 THR A N 1
ATOM 777 C CA . THR A 1 105 ? -26.928 -14.249 56.930 1.00 97.31 105 THR A CA 1
ATOM 778 C C . THR A 1 105 ? -28.013 -13.520 57.721 1.00 97.31 105 THR A C 1
ATOM 780 O O . THR A 1 105 ? -28.995 -14.138 58.121 1.00 97.31 105 THR A O 1
ATOM 783 N N . GLY A 1 106 ? -27.883 -12.200 57.891 1.00 96.94 106 GLY A N 1
ATOM 784 C CA . GLY A 1 106 ? -28.882 -11.363 58.557 1.00 96.94 106 GLY A CA 1
ATOM 785 C C . GLY A 1 106 ? -30.244 -11.410 57.864 1.00 96.94 106 GLY A C 1
ATOM 786 O O . GLY A 1 106 ? -31.255 -11.621 58.527 1.00 96.94 106 GLY A O 1
ATOM 787 N N . LEU A 1 107 ? -30.266 -11.317 56.530 1.00 97.75 107 LEU A N 1
ATOM 788 C CA . LEU A 1 107 ? -31.493 -11.429 55.738 1.00 97.75 107 LEU A CA 1
ATOM 789 C C . LEU A 1 107 ? -32.171 -12.800 55.896 1.00 97.75 107 LEU A C 1
ATOM 791 O O . LEU A 1 107 ? -33.388 -12.863 56.070 1.00 97.75 107 LEU A O 1
ATOM 795 N N . LEU A 1 108 ? -31.403 -13.897 55.860 1.00 97.44 108 LEU A N 1
ATOM 796 C CA . LEU A 1 108 ? -31.939 -15.244 56.096 1.00 97.44 108 LEU A CA 1
ATOM 797 C C . LEU A 1 108 ? -32.557 -15.364 57.491 1.00 97.44 108 LEU A C 1
ATOM 799 O O . LEU A 1 108 ? -33.686 -15.833 57.617 1.00 97.44 108 LEU A O 1
ATOM 803 N N . ASN A 1 109 ? -31.838 -14.922 58.521 1.00 97.19 109 ASN A N 1
ATOM 804 C CA . ASN A 1 109 ? -32.315 -15.007 59.898 1.00 97.19 109 ASN A CA 1
ATOM 805 C C . ASN A 1 109 ? -33.600 -14.192 60.086 1.00 97.19 109 ASN A C 1
ATOM 807 O O . ASN A 1 109 ? -34.568 -14.706 60.639 1.00 97.19 109 ASN A O 1
ATOM 811 N N . ALA A 1 110 ? -33.651 -12.965 59.557 1.00 97.06 110 ALA A N 1
ATOM 812 C CA . ALA A 1 110 ? -34.845 -12.129 59.626 1.00 97.06 110 ALA A CA 1
ATOM 813 C C . ALA A 1 110 ? -36.035 -12.752 58.873 1.00 97.06 110 ALA A C 1
ATOM 815 O O . ALA A 1 110 ? -37.155 -12.731 59.381 1.00 97.06 110 ALA A O 1
ATOM 816 N N . LYS A 1 111 ? -35.799 -13.386 57.711 1.00 96.62 111 LYS A N 1
ATOM 817 C CA . LYS A 1 111 ? -36.835 -14.145 56.986 1.00 96.62 111 LYS A CA 1
ATOM 818 C C . LYS A 1 111 ? -37.384 -15.282 57.834 1.00 96.62 111 LYS A C 1
ATOM 820 O O . LYS A 1 111 ? -38.596 -15.426 57.936 1.00 96.62 111 LYS A O 1
ATOM 825 N N . VAL A 1 112 ? -36.513 -16.100 58.424 1.00 96.25 112 VAL A N 1
ATOM 826 C CA . VAL A 1 112 ? -36.922 -17.244 59.255 1.00 96.25 112 VAL A CA 1
ATOM 827 C C . VAL A 1 112 ? -37.750 -16.772 60.452 1.00 96.25 112 VAL A C 1
ATOM 829 O O . VAL A 1 112 ? -38.832 -17.310 60.684 1.00 96.25 112 VAL A O 1
ATOM 832 N N . THR A 1 113 ? -37.298 -15.729 61.151 1.00 96.00 113 THR A N 1
ATOM 833 C CA . THR A 1 113 ? -38.029 -15.134 62.280 1.00 96.00 113 THR A CA 1
ATOM 834 C C . THR A 1 113 ? -39.403 -14.613 61.861 1.00 96.00 113 THR A C 1
ATOM 836 O O . THR A 1 113 ? -40.393 -14.911 62.528 1.00 96.00 113 THR A O 1
ATOM 839 N N . LEU A 1 114 ? -39.490 -13.888 60.740 1.00 95.19 114 LEU A N 1
ATOM 840 C CA . LEU A 1 114 ? -40.755 -13.362 60.227 1.00 95.19 114 LEU A CA 1
ATOM 841 C C . LEU A 1 114 ? -41.723 -14.474 59.794 1.00 95.19 114 LEU A C 1
ATOM 843 O O . LEU A 1 114 ? -42.911 -14.410 60.091 1.00 95.19 114 LEU A O 1
ATOM 847 N N . MET A 1 115 ? -41.243 -15.524 59.125 1.00 94.06 115 MET A N 1
ATOM 848 C CA . MET A 1 115 ? -42.107 -16.653 58.756 1.00 94.06 115 MET A CA 1
ATOM 849 C C . MET A 1 115 ? -42.675 -17.353 59.995 1.00 94.06 115 MET A C 1
ATOM 851 O O . MET A 1 115 ? -43.868 -17.653 60.035 1.00 94.06 115 MET A O 1
ATOM 855 N N . GLY A 1 116 ? -41.847 -17.549 61.027 1.00 94.81 116 GLY A N 1
ATOM 856 C CA . GLY A 1 116 ? -42.294 -18.124 62.294 1.00 94.81 116 GLY A CA 1
ATOM 857 C C . GLY A 1 116 ? -43.295 -17.232 63.036 1.00 94.81 116 GLY A C 1
ATOM 858 O O . GLY A 1 116 ? -44.263 -17.735 63.606 1.00 94.81 116 GLY A O 1
ATOM 859 N N . SER A 1 117 ? -43.113 -15.906 63.025 1.00 94.50 117 SER A N 1
ATOM 860 C CA . SER A 1 117 ? -44.066 -14.981 63.654 1.00 94.50 117 SER A CA 1
ATOM 861 C C . SER A 1 117 ? -45.399 -14.917 62.902 1.00 94.50 117 SER A C 1
ATOM 863 O O . SER A 1 117 ? -46.444 -14.902 63.551 1.00 94.50 117 SER A O 1
ATOM 865 N N . ILE A 1 118 ? -45.382 -14.986 61.564 1.00 92.88 118 ILE A N 1
ATOM 866 C CA . ILE A 1 118 ? -46.587 -15.105 60.725 1.00 92.88 118 ILE A CA 1
ATOM 867 C C . ILE A 1 118 ? -47.375 -16.373 61.071 1.00 92.88 118 ILE A C 1
ATOM 869 O O . ILE A 1 118 ? -48.581 -16.306 61.300 1.00 92.88 118 ILE A O 1
ATOM 873 N N . GLU A 1 119 ? -46.711 -17.529 61.138 1.00 92.69 119 GLU A N 1
ATOM 874 C CA . GLU A 1 119 ? -47.368 -18.808 61.444 1.00 92.69 119 GLU A CA 1
ATOM 875 C C . GLU A 1 119 ? -47.973 -18.819 62.852 1.00 92.69 119 GLU A C 1
ATOM 877 O O . GLU A 1 119 ? -49.113 -19.249 63.039 1.00 92.69 119 GLU A O 1
ATOM 882 N N . ASN A 1 120 ? -47.255 -18.263 63.831 1.00 94.06 120 ASN A N 1
ATOM 883 C CA . ASN A 1 120 ? -47.755 -18.116 65.196 1.00 94.06 120 ASN A CA 1
ATOM 884 C C . ASN A 1 120 ? -48.963 -17.171 65.287 1.00 94.06 120 ASN A C 1
ATOM 886 O O . ASN A 1 120 ? -49.898 -17.464 66.031 1.00 94.06 120 ASN A O 1
ATOM 890 N N . LEU A 1 121 ? -48.962 -16.060 64.541 1.00 92.00 121 LEU A N 1
ATOM 891 C CA . LEU A 1 121 ? -50.082 -15.117 64.496 1.00 92.00 121 LEU A CA 1
ATOM 892 C C . LEU A 1 121 ? -51.327 -15.758 63.873 1.00 92.00 121 LEU A C 1
ATOM 894 O O . LEU A 1 121 ? -52.396 -15.718 64.475 1.00 92.00 121 LEU A O 1
ATOM 898 N N . ILE A 1 122 ? -51.186 -16.397 62.708 1.00 91.25 122 ILE A N 1
ATOM 899 C CA . ILE A 1 122 ? -52.300 -17.085 62.034 1.00 91.25 122 ILE A CA 1
ATOM 900 C C . ILE A 1 122 ? -52.882 -18.180 62.938 1.00 91.25 122 ILE A C 1
ATOM 902 O O . ILE A 1 122 ? -54.099 -18.303 63.052 1.00 91.25 122 ILE A O 1
ATOM 906 N N . SER A 1 123 ? -52.027 -18.956 63.612 1.00 92.56 123 SER A N 1
ATOM 907 C CA . SER A 1 123 ? -52.462 -19.999 64.548 1.00 92.56 123 SER A CA 1
ATOM 908 C C . SER A 1 123 ? -53.228 -19.427 65.748 1.00 92.56 123 SER A C 1
ATOM 910 O O . SER A 1 123 ? -54.279 -19.954 66.121 1.00 92.56 123 SER A O 1
ATOM 912 N N . ALA A 1 124 ? -52.748 -18.316 66.320 1.00 90.88 124 ALA A N 1
ATOM 913 C CA . ALA A 1 124 ? -53.420 -17.634 67.423 1.00 90.88 124 ALA A CA 1
ATOM 914 C C . ALA A 1 124 ? -54.797 -17.093 67.005 1.00 90.88 124 ALA A C 1
ATOM 916 O O . ALA A 1 124 ? -55.765 -17.307 67.729 1.00 90.88 124 ALA A O 1
ATOM 917 N N . ILE A 1 125 ? -54.896 -16.469 65.825 1.00 89.12 125 ILE A N 1
ATOM 918 C CA . ILE A 1 125 ? -56.164 -15.968 65.274 1.00 89.12 125 ILE A CA 1
ATOM 919 C C . ILE A 1 125 ? -57.141 -17.123 65.033 1.00 89.12 125 ILE A C 1
ATOM 921 O O . ILE A 1 125 ? -58.271 -17.065 65.502 1.00 89.12 125 ILE A O 1
ATOM 925 N N . ASN A 1 126 ? -56.710 -18.195 64.358 1.00 90.44 126 ASN A N 1
ATOM 926 C CA . ASN A 1 126 ? -57.570 -19.350 64.074 1.00 90.44 126 ASN A CA 1
ATOM 927 C C . ASN A 1 126 ? -58.075 -20.037 65.347 1.00 90.44 126 ASN A C 1
ATOM 929 O O . ASN A 1 126 ? -59.216 -20.485 65.386 1.00 90.44 126 ASN A O 1
ATOM 933 N N . SER A 1 127 ? -57.237 -20.115 66.384 1.00 89.19 127 SER A N 1
ATOM 934 C CA . SER A 1 127 ? -57.643 -20.678 67.675 1.00 89.19 127 SER A CA 1
ATOM 935 C C . SER A 1 127 ? -58.691 -19.796 68.359 1.00 89.19 127 SER A C 1
ATOM 937 O O . SER A 1 127 ? -59.686 -20.322 68.842 1.00 89.19 127 SER A O 1
ATOM 939 N N . ALA A 1 128 ? -58.498 -18.472 68.331 1.00 86.94 128 ALA A N 1
ATOM 940 C CA . ALA A 1 128 ? -59.373 -17.484 68.967 1.00 86.94 128 ALA A CA 1
ATOM 941 C C . ALA A 1 128 ? -60.763 -17.339 68.323 1.00 86.94 128 ALA A C 1
ATOM 943 O O . ALA A 1 128 ? -61.630 -16.708 68.910 1.00 86.94 128 ALA A O 1
ATOM 944 N N . ILE A 1 129 ? -60.970 -17.863 67.110 1.00 87.25 129 ILE A N 1
ATOM 945 C CA . ILE A 1 129 ? -62.264 -17.803 66.405 1.00 87.25 129 ILE A CA 1
ATOM 946 C C . ILE A 1 129 ? -62.960 -19.165 66.304 1.00 87.25 129 ILE A C 1
ATOM 948 O O . ILE A 1 129 ? -64.073 -19.248 65.786 1.00 87.25 129 ILE A O 1
ATOM 952 N N . ALA A 1 130 ? -62.304 -20.245 66.741 1.00 87.69 130 ALA A N 1
ATOM 953 C CA . ALA A 1 130 ? -62.719 -21.612 66.432 1.00 87.69 130 ALA A CA 1
ATOM 954 C C . ALA A 1 130 ? -64.084 -21.995 67.029 1.00 87.69 130 ALA A C 1
ATOM 956 O O . ALA A 1 130 ? -64.805 -22.796 66.433 1.00 87.69 130 ALA A O 1
ATOM 957 N N . ASP A 1 131 ? -64.440 -21.443 68.192 1.00 87.06 131 ASP A N 1
ATOM 958 C CA . ASP A 1 131 ? -65.697 -21.724 68.896 1.00 87.06 131 ASP A CA 1
ATOM 959 C C . ASP A 1 131 ? -66.790 -20.656 68.664 1.00 87.06 131 ASP A C 1
ATOM 961 O O . ASP A 1 131 ? -67.885 -20.750 69.229 1.00 87.06 131 ASP A O 1
ATOM 965 N N . GLY A 1 132 ? -66.513 -19.659 67.809 1.00 84.56 132 GLY A N 1
ATOM 966 C CA . GLY A 1 132 ? -67.417 -18.549 67.494 1.00 84.56 132 GLY A CA 1
ATOM 967 C C . GLY A 1 132 ? -67.555 -17.497 68.603 1.00 84.56 132 GLY A C 1
ATOM 968 O O . GLY A 1 132 ? -68.447 -16.647 68.532 1.00 84.56 132 GLY A O 1
ATOM 969 N N . LYS A 1 133 ? -66.708 -17.542 69.635 1.00 84.94 133 LYS A N 1
ATOM 970 C CA . LYS A 1 133 ? -66.651 -16.571 70.733 1.00 84.94 133 LYS A CA 1
ATOM 971 C C . LYS A 1 133 ? -65.214 -16.102 70.921 1.00 84.94 133 LYS A C 1
ATOM 973 O O . LYS A 1 133 ? -64.290 -16.718 70.415 1.00 84.94 133 LYS A O 1
ATOM 978 N N . THR A 1 134 ? -65.027 -14.995 71.632 1.00 83.62 134 THR A N 1
ATOM 979 C CA . THR A 1 134 ? -63.686 -14.501 71.975 1.00 83.62 134 THR A CA 1
ATOM 980 C C . THR A 1 134 ? -63.586 -14.283 73.472 1.00 83.62 134 THR A C 1
ATOM 982 O O . THR A 1 134 ? -64.541 -13.869 74.139 1.00 83.62 134 THR A O 1
ATOM 985 N N . THR A 1 135 ? -62.413 -14.566 74.024 1.00 86.81 135 THR A N 1
ATOM 986 C CA . THR A 1 135 ? -62.085 -14.286 75.419 1.00 86.81 135 THR A CA 1
ATOM 987 C C . THR A 1 135 ? -60.977 -13.245 75.529 1.00 86.81 135 THR A C 1
ATOM 989 O O . THR A 1 135 ? -60.141 -13.072 74.642 1.00 86.81 135 THR A O 1
ATOM 992 N N . VAL A 1 136 ? -60.903 -12.585 76.688 1.00 85.62 136 VAL A N 1
ATOM 993 C CA . VAL A 1 136 ? -59.817 -11.639 77.006 1.00 85.62 136 VAL A CA 1
ATOM 994 C C . VAL A 1 136 ? -58.437 -12.305 76.888 1.00 85.62 136 VAL A C 1
ATOM 996 O O . VAL A 1 136 ? -57.475 -11.672 76.459 1.00 85.62 136 VAL A O 1
ATOM 999 N N . THR A 1 137 ? -58.325 -13.589 77.243 1.00 87.81 137 THR A N 1
ATOM 1000 C CA . THR A 1 137 ? -57.073 -14.349 77.127 1.00 87.81 137 THR A CA 1
ATOM 1001 C C . THR A 1 137 ? -56.669 -14.566 75.670 1.00 87.81 137 THR A C 1
ATOM 1003 O O . THR A 1 137 ? -55.496 -14.389 75.338 1.00 87.81 137 THR A O 1
ATOM 1006 N N . GLU A 1 138 ? -57.615 -14.916 74.800 1.00 89.94 138 GLU A N 1
ATOM 1007 C CA . GLU A 1 138 ? -57.365 -15.097 73.366 1.00 89.94 138 GLU A CA 1
ATOM 1008 C C . GLU A 1 138 ? -56.993 -13.785 72.692 1.00 89.94 138 GLU A C 1
ATOM 1010 O O . GLU A 1 138 ? -55.995 -13.745 71.972 1.00 89.94 138 GLU A O 1
ATOM 1015 N N . LYS A 1 139 ? -57.716 -12.703 73.010 1.00 87.69 139 LYS A N 1
ATOM 1016 C CA . LYS A 1 139 ? -57.382 -11.358 72.544 1.00 87.69 139 LYS A CA 1
ATOM 1017 C C . LYS A 1 139 ? -55.944 -10.989 72.912 1.00 87.69 139 LYS A C 1
ATOM 1019 O O . LYS A 1 139 ? -55.138 -10.711 72.033 1.00 87.69 139 LYS A O 1
ATOM 1024 N N . ASN A 1 140 ? -55.584 -11.088 74.193 1.00 89.06 140 ASN A N 1
ATOM 1025 C CA . ASN A 1 140 ? -54.230 -10.766 74.656 1.00 89.06 140 ASN A CA 1
ATOM 1026 C C . ASN A 1 140 ? -53.148 -11.627 73.977 1.00 89.06 140 ASN A C 1
ATOM 1028 O O . ASN A 1 140 ? -52.035 -11.155 73.735 1.00 89.06 140 ASN A O 1
ATOM 1032 N N . ASN A 1 141 ? -53.449 -12.895 73.675 1.00 91.25 141 ASN A N 1
ATOM 1033 C CA . ASN A 1 141 ? -52.529 -13.763 72.946 1.00 91.25 141 ASN A CA 1
ATOM 1034 C C . ASN A 1 141 ? -52.354 -13.298 71.491 1.00 91.25 141 ASN A C 1
ATOM 1036 O O . ASN A 1 141 ? -51.216 -13.183 71.034 1.00 91.25 141 ASN A O 1
ATOM 1040 N N . VAL A 1 142 ? -53.445 -12.989 70.782 1.00 89.81 142 VAL A N 1
ATOM 1041 C CA . VAL A 1 142 ? -53.395 -12.470 69.405 1.00 89.81 142 VAL A CA 1
ATOM 1042 C C . VAL A 1 142 ? -52.654 -11.133 69.350 1.00 89.81 142 VAL A C 1
ATOM 1044 O O . VAL A 1 142 ? -51.726 -11.013 68.550 1.00 89.81 142 VAL A O 1
ATOM 1047 N N . ASP A 1 143 ? -52.946 -10.197 70.257 1.00 88.50 143 ASP A N 1
ATOM 1048 C CA . ASP A 1 143 ? -52.257 -8.901 70.366 1.00 88.50 143 ASP A CA 1
ATOM 1049 C C . ASP A 1 143 ? -50.743 -9.091 70.570 1.00 88.50 143 ASP A C 1
ATOM 1051 O O . ASP A 1 143 ? -49.913 -8.471 69.900 1.00 88.50 143 ASP A O 1
ATOM 1055 N N . SER A 1 144 ? -50.353 -10.014 71.457 1.00 92.50 144 SER A N 1
ATOM 1056 C CA . SER A 1 144 ? -48.945 -10.340 71.711 1.00 92.50 144 SER A CA 1
ATOM 1057 C C . SER A 1 144 ? -48.247 -10.938 70.480 1.00 92.50 144 SER A C 1
ATOM 1059 O O . SER A 1 144 ? -47.104 -10.574 70.165 1.00 92.50 144 SER A O 1
ATOM 1061 N N . LYS A 1 145 ? -48.916 -11.840 69.746 1.00 93.69 145 LYS A N 1
ATOM 1062 C CA . LYS A 1 145 ? -48.371 -12.405 68.499 1.00 93.69 145 LYS A CA 1
ATOM 1063 C C . LYS A 1 145 ? -48.311 -11.372 67.384 1.00 93.69 145 LYS A C 1
ATOM 1065 O O . LYS A 1 145 ? -47.339 -11.380 66.632 1.00 93.69 145 LYS A O 1
ATOM 1070 N N . TYR A 1 146 ? -49.273 -10.460 67.315 1.00 90.38 146 TYR A N 1
ATOM 1071 C CA . TYR A 1 146 ? -49.278 -9.375 66.345 1.00 90.38 146 TYR A CA 1
ATOM 1072 C C . TYR A 1 146 ? -48.135 -8.384 66.597 1.00 90.38 146 TYR A C 1
ATOM 1074 O O . TYR A 1 146 ? -47.393 -8.051 65.674 1.00 90.38 146 TYR A O 1
ATOM 1082 N N . ALA A 1 147 ? -47.898 -7.999 67.855 1.00 90.38 147 ALA A N 1
ATOM 1083 C CA . ALA A 1 147 ? -46.746 -7.178 68.227 1.00 90.38 147 ALA A CA 1
ATOM 1084 C C . ALA A 1 147 ? -45.413 -7.852 67.846 1.00 90.38 147 ALA A C 1
ATOM 1086 O O . ALA A 1 147 ? -44.520 -7.212 67.287 1.00 90.38 147 ALA A O 1
ATOM 1087 N N . THR A 1 148 ? -45.300 -9.166 68.078 1.00 93.38 148 THR A N 1
ATOM 1088 C CA . THR A 1 148 ? -44.126 -9.961 67.674 1.00 93.38 148 THR A CA 1
ATOM 1089 C C . THR A 1 148 ? -43.961 -9.997 66.151 1.00 93.38 148 THR A C 1
ATOM 1091 O O . THR A 1 148 ? -42.849 -9.842 65.647 1.00 93.38 148 THR A O 1
ATOM 1094 N N . PHE A 1 149 ? -45.056 -10.182 65.410 1.00 92.50 149 PHE A N 1
ATOM 1095 C CA . PHE A 1 149 ? -45.076 -10.138 63.949 1.00 92.50 149 PHE A CA 1
ATOM 1096 C C . PHE A 1 149 ? -44.595 -8.785 63.418 1.00 92.50 149 PHE A C 1
ATOM 1098 O O . PHE A 1 149 ? -43.669 -8.759 62.612 1.00 92.50 149 PHE A O 1
ATOM 1105 N N . ASN A 1 150 ? -45.143 -7.676 63.918 1.00 90.38 150 ASN A N 1
ATOM 1106 C CA . ASN A 1 150 ? -44.750 -6.332 63.495 1.00 90.38 150 ASN A CA 1
ATOM 1107 C C . ASN A 1 150 ? -43.278 -6.035 63.785 1.00 90.38 150 ASN A C 1
ATOM 1109 O O . ASN A 1 150 ? -42.591 -5.478 62.930 1.00 90.38 150 ASN A O 1
ATOM 1113 N N . SER A 1 151 ? -42.773 -6.445 64.955 1.00 92.69 151 SER A N 1
ATOM 1114 C CA . SER A 1 151 ? -41.348 -6.320 65.278 1.00 92.69 151 SER A CA 1
ATOM 1115 C C . SER A 1 151 ? -40.488 -7.118 64.295 1.00 92.69 151 SER A C 1
ATOM 1117 O O . SER A 1 151 ? -39.570 -6.568 63.694 1.00 92.69 151 SER A O 1
ATOM 1119 N N . ALA A 1 152 ? -40.826 -8.390 64.059 1.00 94.62 152 ALA A N 1
ATOM 1120 C CA . ALA A 1 152 ? -40.099 -9.239 63.116 1.00 94.62 152 ALA A CA 1
ATOM 1121 C C . ALA A 1 152 ? -40.170 -8.713 61.671 1.00 94.62 152 ALA A C 1
ATOM 1123 O O . ALA A 1 152 ? -39.223 -8.878 60.903 1.00 94.62 152 ALA A O 1
ATOM 1124 N N . TYR A 1 153 ? -41.277 -8.072 61.290 1.00 93.06 153 TYR A N 1
ATOM 1125 C CA . TYR A 1 153 ? -41.434 -7.454 59.979 1.00 93.06 153 TYR A CA 1
ATOM 1126 C C . TYR A 1 153 ? -40.546 -6.213 59.839 1.00 93.06 153 TYR A C 1
ATOM 1128 O O . TYR A 1 153 ? -39.862 -6.047 58.827 1.00 93.06 153 TYR A O 1
ATOM 1136 N N . ALA A 1 154 ? -40.513 -5.352 60.858 1.00 92.31 154 ALA A N 1
ATOM 1137 C CA . ALA A 1 154 ? -39.618 -4.198 60.894 1.00 92.31 154 ALA A CA 1
ATOM 1138 C C . ALA A 1 154 ? -38.141 -4.629 60.813 1.00 92.31 154 ALA A C 1
ATOM 1140 O O . ALA A 1 154 ? -37.371 -4.060 60.032 1.00 92.31 154 ALA A O 1
ATOM 1141 N N . ASP A 1 155 ? -37.769 -5.689 61.536 1.00 95.00 155 ASP A N 1
ATOM 1142 C CA . ASP A 1 155 ? -36.433 -6.289 61.471 1.00 95.00 155 ASP A CA 1
ATOM 1143 C C . ASP A 1 155 ? -36.135 -6.860 60.076 1.00 95.00 155 ASP A C 1
ATOM 1145 O O . ASP A 1 155 ? -35.044 -6.657 59.538 1.00 95.00 155 ASP A O 1
ATOM 1149 N N . PHE A 1 156 ? -37.110 -7.521 59.442 1.00 95.94 156 PHE A N 1
ATOM 1150 C CA . PHE A 1 156 ? -36.984 -8.006 58.067 1.00 95.94 156 PHE A CA 1
ATOM 1151 C C . PHE A 1 156 ? -36.779 -6.870 57.063 1.00 95.94 156 PHE A C 1
ATOM 1153 O O . PHE A 1 156 ? -35.872 -6.958 56.239 1.00 95.94 156 PHE A O 1
ATOM 1160 N N . ASN A 1 157 ? -37.553 -5.786 57.146 1.00 94.44 157 ASN A N 1
ATOM 1161 C CA . ASN A 1 157 ? -37.361 -4.616 56.285 1.00 94.44 157 ASN A CA 1
ATOM 1162 C C . ASN A 1 157 ? -35.976 -3.992 56.482 1.00 94.44 157 ASN A C 1
ATOM 1164 O O . ASN A 1 157 ? -35.304 -3.675 55.503 1.00 94.44 157 ASN A O 1
ATOM 1168 N N . THR A 1 158 ? -35.519 -3.886 57.730 1.00 95.56 158 THR A N 1
ATOM 1169 C CA . THR A 1 158 ? -34.167 -3.404 58.047 1.00 95.56 158 THR A CA 1
ATOM 1170 C C . THR A 1 158 ? -33.104 -4.312 57.423 1.00 95.56 158 THR A C 1
ATOM 1172 O O . THR A 1 158 ? -32.153 -3.837 56.801 1.00 95.56 158 THR A O 1
ATOM 1175 N N . ALA A 1 159 ? -33.278 -5.633 57.519 1.00 96.94 159 ALA A N 1
ATOM 1176 C CA . ALA A 1 159 ? -32.374 -6.603 56.909 1.00 96.94 159 ALA A CA 1
ATOM 1177 C C . ALA A 1 159 ? -32.409 -6.560 55.370 1.00 96.94 159 ALA A C 1
ATOM 1179 O O . ALA A 1 159 ? -31.370 -6.724 54.732 1.00 96.94 159 ALA A O 1
ATOM 1180 N N . VAL A 1 160 ? -33.572 -6.304 54.767 1.00 96.88 160 VAL A N 1
ATOM 1181 C CA . VAL A 1 160 ? -33.746 -6.095 53.321 1.00 96.88 160 VAL A CA 1
ATOM 1182 C C . VAL A 1 160 ? -33.013 -4.840 52.851 1.00 96.88 160 VAL A C 1
ATOM 1184 O O . VAL A 1 160 ? -32.298 -4.895 51.849 1.00 96.88 160 VAL A O 1
ATOM 1187 N N . GLU A 1 161 ? -33.131 -3.727 53.574 1.00 95.44 161 GLU A N 1
ATOM 1188 C CA . GLU A 1 161 ? -32.399 -2.495 53.263 1.00 95.44 161 GLU A CA 1
ATOM 1189 C C . GLU A 1 161 ? -30.888 -2.689 53.402 1.00 95.44 161 GLU A C 1
ATOM 1191 O O . GLU A 1 161 ? -30.133 -2.305 52.506 1.00 95.44 161 GLU A O 1
ATOM 1196 N N . ALA A 1 162 ? -30.440 -3.355 54.470 1.00 96.25 162 ALA A N 1
ATOM 1197 C CA . ALA A 1 162 ? -29.033 -3.689 54.669 1.00 96.25 162 ALA A CA 1
ATOM 1198 C C . ALA A 1 162 ? -28.496 -4.617 53.564 1.00 96.25 162 ALA A C 1
ATOM 1200 O O . ALA A 1 162 ? -27.391 -4.406 53.060 1.00 96.25 162 ALA A O 1
ATOM 1201 N N . ALA A 1 163 ? -29.282 -5.615 53.146 1.00 97.50 163 ALA A N 1
ATOM 1202 C CA . ALA A 1 163 ? -28.933 -6.512 52.050 1.00 97.50 163 ALA A CA 1
ATOM 1203 C C . ALA A 1 163 ? -28.846 -5.773 50.710 1.00 97.50 163 ALA A C 1
ATOM 1205 O O . ALA A 1 163 ? -27.865 -5.948 49.987 1.00 97.50 163 ALA A O 1
ATOM 1206 N N . ASN A 1 164 ? -29.817 -4.910 50.392 1.00 96.38 164 ASN A N 1
ATOM 1207 C CA . ASN A 1 164 ? -29.749 -4.083 49.190 1.00 96.38 164 ASN A CA 1
ATOM 1208 C C . ASN A 1 164 ? -28.525 -3.172 49.230 1.00 96.38 164 ASN A C 1
ATOM 1210 O O . ASN A 1 164 ? -27.768 -3.149 48.269 1.00 96.38 164 ASN A O 1
ATOM 1214 N N . LYS A 1 165 ? -28.268 -2.491 50.352 1.00 95.94 165 LYS A N 1
ATOM 1215 C CA . LYS A 1 165 ? -27.084 -1.640 50.493 1.00 95.94 165 LYS A CA 1
ATOM 1216 C C . LYS A 1 165 ? -25.793 -2.419 50.222 1.00 95.94 165 LYS A C 1
ATOM 1218 O O . LYS A 1 165 ? -24.968 -1.954 49.446 1.00 95.94 165 LYS A O 1
ATOM 1223 N N . ALA A 1 166 ? -25.640 -3.615 50.792 1.00 96.06 166 ALA A N 1
ATOM 1224 C CA . ALA A 1 166 ? -24.463 -4.455 50.562 1.00 96.06 166 ALA A CA 1
ATOM 1225 C C . ALA A 1 166 ? -24.299 -4.857 49.080 1.00 96.06 166 ALA A C 1
ATOM 1227 O O . ALA A 1 166 ? -23.182 -4.853 48.554 1.00 96.06 166 ALA A O 1
ATOM 1228 N N . ILE A 1 167 ? -25.406 -5.156 48.390 1.00 95.94 167 ILE A N 1
ATOM 1229 C CA . ILE A 1 167 ? -25.414 -5.407 46.941 1.00 95.94 167 ILE A CA 1
ATOM 1230 C C . ILE A 1 167 ? -24.973 -4.148 46.181 1.00 95.94 167 ILE A C 1
ATOM 1232 O O . ILE A 1 167 ? -24.080 -4.232 45.340 1.00 95.94 167 ILE A O 1
ATOM 1236 N N . GLN A 1 168 ? -25.552 -2.982 46.488 1.00 94.56 168 GLN A N 1
ATOM 1237 C CA . GLN A 1 168 ? -25.224 -1.718 45.8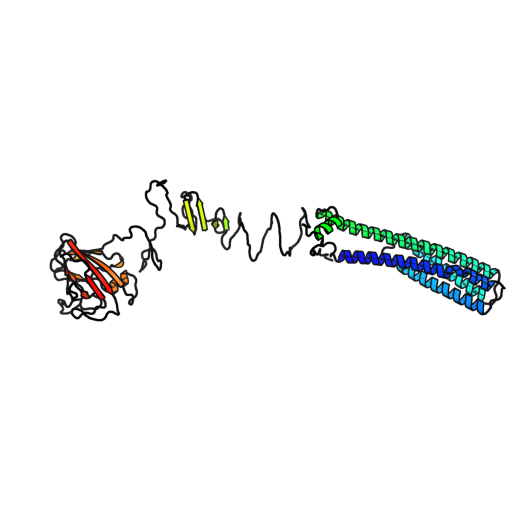18 1.00 94.56 168 GLN A CA 1
ATOM 1238 C C . GLN A 1 168 ? -23.760 -1.320 46.031 1.00 94.56 168 GLN A C 1
ATOM 1240 O O . GLN A 1 168 ? -23.093 -0.942 45.075 1.00 94.56 168 GLN A O 1
ATOM 1245 N N . ASP A 1 169 ? -23.231 -1.449 47.249 1.00 94.25 169 ASP A N 1
ATOM 1246 C CA . ASP A 1 169 ? -21.828 -1.148 47.556 1.00 94.25 169 ASP A CA 1
ATOM 1247 C C . ASP A 1 169 ? -20.879 -2.034 46.725 1.00 94.25 169 ASP A C 1
ATOM 1249 O O . ASP A 1 169 ? -19.903 -1.553 46.138 1.00 94.25 169 ASP A O 1
ATOM 1253 N N . THR A 1 170 ? -21.198 -3.328 46.613 1.00 93.50 170 THR A N 1
ATOM 1254 C CA . THR A 1 170 ? -20.432 -4.284 45.798 1.00 93.50 170 THR A CA 1
ATOM 1255 C C . THR A 1 170 ? -20.496 -3.933 44.310 1.00 93.50 170 THR A C 1
ATOM 1257 O O . THR A 1 170 ? -19.469 -3.918 43.632 1.00 93.50 170 THR A O 1
ATOM 1260 N N . LEU A 1 171 ? -21.684 -3.601 43.797 1.00 93.50 171 LEU A N 1
ATOM 1261 C CA . LEU A 1 171 ? -21.887 -3.219 42.397 1.00 93.50 171 LEU A CA 1
ATOM 1262 C C . LEU A 1 171 ? -21.206 -1.888 42.056 1.00 93.50 171 LEU A C 1
ATOM 1264 O O . LEU A 1 171 ? -20.571 -1.782 41.011 1.00 93.50 171 LEU A O 1
ATOM 1268 N N . ASN A 1 172 ? -21.255 -0.903 42.953 1.00 91.25 172 ASN A N 1
ATOM 1269 C CA . ASN A 1 172 ? -20.549 0.369 42.795 1.00 91.25 172 ASN A CA 1
ATOM 1270 C C . ASN A 1 172 ? -19.032 0.169 42.769 1.00 91.25 172 ASN A C 1
ATOM 1272 O O . ASN A 1 172 ? -18.345 0.786 41.959 1.00 91.25 172 ASN A O 1
ATOM 1276 N N . THR A 1 173 ? -18.513 -0.733 43.607 1.00 90.81 173 THR A N 1
ATOM 1277 C CA . THR A 1 173 ? -17.093 -1.110 43.594 1.00 90.81 173 THR A CA 1
ATOM 1278 C C . THR A 1 173 ? -16.710 -1.760 42.264 1.00 90.81 173 THR A C 1
ATOM 1280 O O . THR A 1 173 ? -15.689 -1.409 41.676 1.00 90.81 173 THR A O 1
ATOM 1283 N N . ALA A 1 174 ? -17.550 -2.663 41.749 1.00 88.69 174 ALA A N 1
ATOM 1284 C CA . ALA A 1 174 ? -17.337 -3.282 40.444 1.00 88.69 174 ALA A CA 1
ATOM 1285 C C . ALA A 1 174 ? -17.364 -2.247 39.305 1.00 88.69 174 ALA A C 1
ATOM 1287 O O . ALA A 1 174 ? -16.492 -2.269 38.440 1.00 88.69 174 ALA A O 1
ATOM 1288 N N . ASN A 1 175 ? -18.310 -1.304 39.333 1.00 88.50 175 ASN A N 1
ATOM 1289 C CA . ASN A 1 175 ? -18.410 -0.248 38.327 1.00 88.50 175 ASN A CA 1
ATOM 1290 C C . ASN A 1 175 ? -17.201 0.699 38.367 1.00 88.50 175 ASN A C 1
ATOM 1292 O O . ASN A 1 175 ? -16.624 1.019 37.331 1.00 88.50 175 ASN A O 1
ATOM 1296 N N . ALA A 1 176 ? -16.758 1.085 39.567 1.00 89.50 176 ALA A N 1
ATOM 1297 C CA . ALA A 1 176 ? -15.547 1.879 39.744 1.00 89.50 176 ALA A CA 1
ATOM 1298 C C . ALA A 1 176 ? -14.308 1.153 39.200 1.00 89.50 176 ALA A C 1
ATOM 1300 O O . ALA A 1 176 ? -13.480 1.777 38.545 1.00 89.50 176 ALA A O 1
ATOM 1301 N N . ALA A 1 177 ? -14.204 -0.166 39.400 1.00 89.00 177 ALA A N 1
ATOM 1302 C CA . ALA A 1 177 ? -13.109 -0.960 38.847 1.00 89.00 177 ALA A CA 1
ATOM 1303 C C . ALA A 1 177 ? -13.116 -0.985 37.307 1.00 89.00 177 ALA A C 1
ATOM 1305 O O . ALA A 1 177 ? -12.052 -0.881 36.697 1.00 89.00 177 ALA A O 1
ATOM 1306 N N . VAL A 1 178 ? -14.295 -1.070 36.674 1.00 88.75 178 VAL A N 1
ATOM 1307 C CA . VAL A 1 178 ? -14.434 -0.971 35.208 1.00 88.75 178 VAL A CA 1
ATOM 1308 C C . VAL A 1 178 ? -13.974 0.401 34.712 1.00 88.75 178 VAL A C 1
ATOM 1310 O O . VAL A 1 178 ? -13.172 0.478 33.784 1.00 88.75 178 VAL A O 1
ATOM 1313 N N . GLU A 1 179 ? -14.413 1.484 35.354 1.00 89.31 179 GLU A N 1
ATOM 1314 C CA . GLU A 1 179 ? -13.998 2.843 34.985 1.00 89.31 179 GLU A CA 1
ATOM 1315 C C . GLU A 1 179 ? -12.500 3.084 35.219 1.00 89.31 179 GLU A C 1
ATOM 1317 O O . GLU A 1 179 ? -11.822 3.686 34.385 1.00 89.31 179 GLU A O 1
ATOM 1322 N N . SER A 1 180 ? -11.931 2.558 36.305 1.00 91.44 180 SER A N 1
ATOM 1323 C CA . SER A 1 180 ? -10.483 2.585 36.525 1.00 91.44 180 SER A CA 1
ATOM 1324 C C . SER A 1 180 ? -9.724 1.825 35.439 1.00 91.44 180 SER A C 1
ATOM 1326 O O . SER A 1 180 ? -8.702 2.322 34.975 1.00 91.44 180 SER A O 1
ATOM 1328 N N . ALA A 1 181 ? -10.221 0.669 34.989 1.00 89.81 181 ALA A N 1
ATOM 1329 C CA . ALA A 1 181 ? -9.598 -0.087 33.904 1.00 89.81 181 ALA A CA 1
ATOM 1330 C C . ALA A 1 181 ? -9.632 0.683 32.572 1.00 89.81 181 ALA A C 1
ATOM 1332 O O . ALA A 1 181 ? -8.616 0.752 31.882 1.00 89.81 181 ALA A O 1
ATOM 1333 N N . LYS A 1 182 ? -10.760 1.329 32.240 1.00 90.25 182 LYS A N 1
ATOM 1334 C CA . LYS A 1 182 ? -10.872 2.219 31.069 1.00 90.25 182 LYS A CA 1
ATOM 1335 C C . LYS A 1 182 ? -9.859 3.357 31.121 1.00 90.25 182 LYS A C 1
ATOM 1337 O O . LYS A 1 182 ? -9.158 3.612 30.145 1.00 90.25 182 LYS A O 1
ATOM 1342 N N . ASN A 1 183 ? -9.773 4.022 32.272 1.00 92.00 183 ASN A N 1
ATOM 1343 C CA . ASN A 1 183 ? -8.855 5.136 32.480 1.00 92.00 183 ASN A CA 1
ATOM 1344 C C . ASN A 1 183 ? -7.391 4.696 32.424 1.00 92.00 183 ASN A C 1
ATOM 1346 O O . ASN A 1 183 ? -6.590 5.401 31.824 1.00 92.00 183 ASN A O 1
ATOM 1350 N N . ALA A 1 184 ? -7.050 3.534 32.987 1.00 91.00 184 ALA A N 1
ATOM 1351 C CA . ALA A 1 184 ? -5.700 2.982 32.915 1.00 91.00 184 ALA A CA 1
ATOM 1352 C C . ALA A 1 184 ? -5.287 2.703 31.463 1.00 91.00 184 ALA A C 1
ATOM 1354 O O . ALA A 1 184 ? -4.223 3.139 31.039 1.00 91.00 184 ALA A O 1
ATOM 1355 N N . ILE A 1 185 ? -6.165 2.079 30.669 1.00 87.44 185 ILE A N 1
ATOM 1356 C CA . ILE A 1 185 ? -5.907 1.855 29.238 1.00 87.44 185 ILE A CA 1
ATOM 1357 C C . ILE A 1 185 ? -5.732 3.192 28.505 1.00 87.44 185 ILE A C 1
ATOM 1359 O O . ILE A 1 185 ? -4.813 3.335 27.707 1.00 87.44 185 ILE A O 1
ATOM 1363 N N . ALA A 1 186 ? -6.577 4.192 28.775 1.00 88.81 186 ALA A N 1
ATOM 1364 C CA . ALA A 1 186 ? -6.445 5.512 28.156 1.00 88.81 186 ALA A CA 1
ATOM 1365 C C . ALA A 1 186 ? -5.122 6.209 28.528 1.00 88.81 186 ALA A C 1
ATOM 1367 O O . ALA A 1 186 ? -4.484 6.818 27.671 1.00 88.81 186 ALA A O 1
ATOM 1368 N N . GLN A 1 187 ? -4.676 6.072 29.777 1.00 89.56 187 GLN A N 1
ATOM 1369 C CA . GLN A 1 187 ? -3.385 6.586 30.240 1.00 89.56 187 GLN A CA 1
ATOM 1370 C C . GLN A 1 187 ? -2.207 5.877 29.576 1.00 89.56 187 GLN A C 1
ATOM 1372 O O . GLN A 1 187 ? -1.281 6.545 29.119 1.00 89.56 187 GLN A O 1
ATOM 1377 N N . ASP A 1 188 ? -2.277 4.553 29.425 1.00 86.06 188 ASP A N 1
ATOM 1378 C CA . ASP A 1 188 ? -1.280 3.772 28.684 1.00 86.06 188 ASP A CA 1
ATOM 1379 C C . ASP A 1 188 ? -1.201 4.184 27.198 1.00 86.06 188 ASP A C 1
ATOM 1381 O O . ASP A 1 188 ? -0.160 4.023 26.557 1.00 86.06 188 ASP A O 1
ATOM 1385 N N . LEU A 1 189 ? -2.284 4.747 26.646 1.00 85.44 189 LEU A N 1
ATOM 1386 C CA . LEU A 1 189 ? -2.347 5.310 25.291 1.00 85.44 189 LEU A CA 1
ATOM 1387 C C . LEU A 1 189 ? -1.910 6.787 25.201 1.00 85.44 189 LEU A C 1
ATOM 1389 O O . LEU A 1 189 ? -1.823 7.319 24.090 1.00 85.44 189 LEU A O 1
ATOM 1393 N N . GLY A 1 190 ? -1.604 7.426 26.335 1.00 87.56 190 GLY A N 1
ATOM 1394 C CA . GLY A 1 190 ? -1.087 8.795 26.413 1.00 87.56 190 GLY A CA 1
ATOM 1395 C C . GLY A 1 190 ? -2.117 9.884 26.739 1.00 87.56 190 GLY A C 1
ATOM 1396 O O . GLY A 1 190 ? -1.790 11.061 26.597 1.00 87.56 190 GLY A O 1
ATOM 1397 N N . TYR A 1 191 ? -3.327 9.528 27.177 1.00 88.94 191 TYR A N 1
ATOM 1398 C CA . TYR A 1 191 ? -4.401 10.475 27.526 1.00 88.94 191 TYR A CA 1
ATOM 1399 C C . TYR A 1 191 ? -4.540 10.646 29.036 1.00 88.94 191 TYR A C 1
ATOM 1401 O O . TYR A 1 191 ? -4.133 9.787 29.815 1.00 88.94 191 TYR A O 1
ATOM 1409 N N . ALA A 1 192 ? -5.164 11.737 29.482 1.00 91.81 192 ALA A N 1
ATOM 1410 C CA . ALA A 1 192 ? -5.372 11.960 30.914 1.00 91.81 192 ALA A CA 1
ATOM 1411 C C . ALA A 1 192 ? -6.312 10.909 31.537 1.00 91.81 192 ALA A C 1
ATOM 1413 O O . ALA A 1 192 ? -6.116 10.456 32.671 1.00 91.81 192 ALA A O 1
ATOM 1414 N N . ASN A 1 193 ? -7.361 10.545 30.799 1.00 93.50 193 ASN A N 1
ATOM 1415 C CA . ASN A 1 193 ? -8.392 9.591 31.188 1.00 93.50 193 ASN A CA 1
ATOM 1416 C C . ASN A 1 193 ? -9.204 9.165 29.951 1.00 93.50 193 ASN A C 1
ATOM 1418 O O . ASN A 1 193 ? -8.952 9.604 28.828 1.00 93.50 193 ASN A O 1
ATOM 1422 N N . PHE A 1 194 ? -10.199 8.307 30.159 1.00 91.81 194 PHE A N 1
ATOM 1423 C CA . PHE A 1 194 ? -11.045 7.795 29.090 1.00 91.81 194 PHE A CA 1
ATOM 1424 C C . PHE A 1 194 ? -11.902 8.869 28.400 1.00 91.81 194 PHE A C 1
ATOM 1426 O O . PHE A 1 194 ? -12.140 8.768 27.199 1.00 91.81 194 PHE A O 1
ATOM 1433 N N . ALA A 1 195 ? -12.348 9.899 29.127 1.00 93.00 195 ALA A N 1
ATOM 1434 C CA . ALA A 1 195 ? -13.138 10.984 28.545 1.00 93.00 195 ALA A CA 1
ATOM 1435 C C . ALA A 1 195 ? -12.303 11.824 27.566 1.00 93.00 195 ALA A C 1
ATOM 1437 O O . ALA A 1 195 ? -12.767 12.106 26.466 1.00 93.00 195 ALA A O 1
ATOM 1438 N N . ASP A 1 196 ? -11.056 12.129 27.932 1.00 92.56 196 ASP A N 1
ATOM 1439 C CA . ASP A 1 196 ? -10.084 12.810 27.067 1.00 92.56 196 ASP A CA 1
ATOM 1440 C C . ASP A 1 196 ? -9.811 11.997 25.787 1.00 92.56 196 ASP A C 1
ATOM 1442 O O . ASP A 1 196 ? -9.955 12.498 24.674 1.00 92.56 196 ASP A O 1
ATOM 1446 N N . LEU A 1 197 ? -9.551 10.690 25.923 1.00 90.88 197 LEU A N 1
ATOM 1447 C CA . LEU A 1 197 ? -9.415 9.782 24.777 1.00 90.88 197 LEU A CA 1
ATOM 1448 C C . LEU A 1 197 ? -10.664 9.781 23.874 1.00 90.88 197 LEU A C 1
ATOM 1450 O O . LEU A 1 197 ? -10.542 9.784 22.649 1.00 90.88 197 LEU A O 1
ATOM 1454 N N . ALA A 1 198 ? -11.865 9.756 24.458 1.00 90.44 198 ALA A N 1
ATOM 1455 C CA . ALA A 1 198 ? -13.118 9.746 23.707 1.00 90.44 198 ALA A CA 1
ATOM 1456 C C . ALA A 1 198 ? -13.352 11.057 22.940 1.00 90.44 198 ALA A C 1
ATOM 1458 O O . ALA A 1 198 ? -13.767 11.015 21.783 1.00 90.44 198 ALA A O 1
ATOM 1459 N N . GLU A 1 199 ? -13.052 12.205 23.549 1.00 92.12 199 GLU A N 1
ATOM 1460 C CA . GLU A 1 199 ? -13.144 13.517 22.900 1.00 92.12 199 GLU A CA 1
ATOM 1461 C C . GLU A 1 199 ? -12.167 13.620 21.722 1.00 92.12 199 GLU A C 1
ATOM 1463 O O . GLU A 1 199 ? -12.542 14.020 20.618 1.00 92.12 199 GLU A O 1
ATOM 1468 N N . LYS A 1 200 ? -10.930 13.160 21.926 1.00 89.06 200 LYS A N 1
ATOM 1469 C CA . LYS A 1 200 ? -9.886 13.135 20.897 1.00 89.06 200 LYS A CA 1
ATOM 1470 C C . LYS A 1 200 ? -10.236 12.214 19.736 1.00 89.06 200 LYS A C 1
ATOM 1472 O O . LYS A 1 200 ? -10.059 12.583 18.574 1.00 89.06 200 LYS A O 1
ATOM 1477 N N . ALA A 1 201 ? -10.804 11.051 20.037 1.00 87.44 201 ALA A N 1
ATOM 1478 C CA . ALA A 1 201 ? -11.295 10.139 19.017 1.00 87.44 201 ALA A CA 1
ATOM 1479 C C . ALA A 1 201 ? -12.475 10.732 18.228 1.00 87.44 201 ALA A C 1
ATOM 1481 O O . ALA A 1 201 ? -12.497 10.617 17.003 1.00 87.44 201 ALA A O 1
ATOM 1482 N N . ALA A 1 202 ? -13.416 11.417 18.889 1.00 88.31 202 ALA A N 1
ATOM 1483 C CA . ALA A 1 202 ? -14.536 12.099 18.231 1.00 88.31 202 ALA A CA 1
ATOM 1484 C C . ALA A 1 202 ? -14.074 13.234 17.298 1.00 88.31 202 ALA A C 1
ATOM 1486 O O . ALA A 1 202 ? -14.692 13.475 16.260 1.00 88.31 202 ALA A O 1
ATOM 1487 N N . ALA A 1 203 ? -12.956 13.885 17.627 1.00 87.94 203 ALA A N 1
ATOM 1488 C CA . ALA A 1 203 ? -12.294 14.872 16.776 1.00 87.94 203 ALA A CA 1
ATOM 1489 C C . ALA A 1 203 ? -11.476 14.256 15.618 1.00 87.94 203 ALA A C 1
ATOM 1491 O O . ALA A 1 203 ? -10.902 14.995 14.818 1.00 87.94 203 ALA A O 1
ATOM 1492 N N . ASN A 1 204 ? -11.436 12.921 15.496 1.00 80.25 204 ASN A N 1
ATOM 1493 C CA . ASN A 1 204 ? -10.578 12.171 14.569 1.00 80.25 204 ASN A CA 1
ATOM 1494 C C . ASN A 1 204 ? -9.082 12.506 14.719 1.00 80.25 204 ASN A C 1
ATOM 1496 O O . ASN A 1 204 ? -8.324 12.466 13.747 1.00 80.25 204 ASN A O 1
ATOM 1500 N N . GLU A 1 205 ? -8.648 12.854 15.931 1.00 82.69 205 GLU A N 1
ATOM 1501 C CA . GLU A 1 205 ? -7.231 13.037 16.230 1.00 82.69 205 GLU A CA 1
ATOM 1502 C C . GLU A 1 205 ? -6.516 11.677 16.344 1.00 82.69 205 GLU A C 1
ATOM 1504 O O . GLU A 1 205 ? -7.139 10.615 16.427 1.00 82.69 205 GLU A O 1
ATOM 1509 N N . THR A 1 206 ? -5.179 11.697 16.354 1.00 77.62 206 THR A N 1
ATOM 1510 C CA . THR A 1 206 ? -4.366 10.511 16.661 1.00 77.62 206 THR A CA 1
ATOM 1511 C C . THR A 1 206 ? -4.836 9.905 17.980 1.00 77.62 206 THR A C 1
ATOM 1513 O O . THR A 1 206 ? -4.911 10.634 18.962 1.00 77.62 206 THR A O 1
ATOM 1516 N N . ILE A 1 207 ? -5.119 8.595 17.987 1.00 79.75 207 ILE A N 1
ATOM 1517 C CA . ILE A 1 207 ? -5.656 7.829 19.134 1.00 79.75 207 ILE A CA 1
ATOM 1518 C C . ILE A 1 207 ? -4.542 7.161 19.970 1.00 79.75 207 ILE A C 1
ATOM 1520 O O . ILE A 1 207 ? -4.780 6.667 21.066 1.00 79.75 207 ILE A O 1
ATOM 1524 N N . ILE A 1 208 ? -3.309 7.106 19.462 1.00 76.69 208 ILE A N 1
ATOM 1525 C CA . ILE A 1 208 ? -2.184 6.453 20.146 1.00 76.69 208 ILE A CA 1
ATOM 1526 C C . ILE A 1 208 ? -0.972 7.373 20.087 1.00 76.69 208 ILE A C 1
ATOM 1528 O O . ILE A 1 208 ? -0.409 7.593 19.013 1.00 76.69 208 ILE A O 1
ATOM 1532 N N . VAL A 1 209 ? -0.552 7.888 21.244 1.00 67.88 209 VAL A N 1
ATOM 1533 C CA . VAL A 1 209 ? 0.584 8.810 21.366 1.00 67.88 209 VAL A CA 1
ATOM 1534 C C . VAL A 1 209 ? 1.696 8.136 22.167 1.00 67.88 209 VAL A C 1
ATOM 1536 O O . VAL A 1 209 ? 1.514 7.767 23.318 1.00 67.88 209 VAL A O 1
ATOM 1539 N N . GLY A 1 210 ? 2.865 7.928 21.552 1.00 64.12 210 GLY A N 1
ATOM 1540 C CA . GLY A 1 210 ? 4.032 7.326 22.220 1.00 64.12 210 GLY A CA 1
ATOM 1541 C C . GLY A 1 210 ? 3.936 5.818 22.525 1.00 64.12 210 GLY A C 1
ATOM 1542 O O . GLY A 1 210 ? 4.932 5.226 22.941 1.00 64.12 210 GLY A O 1
ATOM 1543 N N . GLY A 1 211 ? 2.782 5.184 22.285 1.00 65.88 211 GLY A N 1
ATOM 1544 C CA . GLY A 1 211 ? 2.539 3.749 22.485 1.00 65.88 211 GLY A CA 1
ATOM 1545 C C . GLY A 1 211 ? 2.850 2.857 21.269 1.00 65.88 211 GLY A C 1
ATOM 1546 O O . GLY A 1 211 ? 3.163 3.330 20.176 1.00 65.88 211 GLY A O 1
ATOM 1547 N N . LYS A 1 212 ? 2.748 1.530 21.450 1.00 67.69 212 LYS A N 1
ATOM 1548 C CA . LYS A 1 212 ? 2.868 0.516 20.380 1.00 67.69 212 LYS A CA 1
ATOM 1549 C C . LYS A 1 212 ? 1.545 -0.232 20.209 1.00 67.69 212 LYS A C 1
ATOM 1551 O O . LYS A 1 212 ? 0.965 -0.664 21.198 1.00 67.69 212 LYS A O 1
ATOM 1556 N N . ILE A 1 213 ? 1.125 -0.483 18.968 1.00 76.25 213 ILE A N 1
ATOM 1557 C CA . ILE A 1 213 ? 0.018 -1.406 18.670 1.00 76.25 213 ILE A CA 1
ATOM 1558 C C . ILE A 1 213 ? 0.592 -2.815 18.517 1.00 76.25 213 ILE A C 1
ATOM 1560 O O . ILE A 1 213 ? 1.294 -3.096 17.545 1.00 76.25 213 ILE A O 1
ATOM 1564 N N . ASN A 1 214 ? 0.296 -3.716 19.455 1.00 70.00 214 ASN A N 1
ATOM 1565 C CA . ASN A 1 214 ? 0.647 -5.128 19.311 1.00 70.00 214 ASN A CA 1
ATOM 1566 C C . ASN A 1 214 ? -0.448 -5.863 18.523 1.00 70.00 214 ASN A C 1
ATOM 1568 O O . ASN A 1 214 ? -1.390 -6.397 19.104 1.00 70.00 214 ASN A O 1
ATOM 1572 N N . THR A 1 215 ? -0.342 -5.855 17.195 1.00 73.75 215 THR A N 1
ATOM 1573 C CA . THR A 1 215 ? -1.284 -6.537 16.298 1.00 73.75 215 THR A CA 1
ATOM 1574 C C . THR A 1 215 ? -0.555 -7.383 15.258 1.00 73.75 215 THR A C 1
ATOM 1576 O O . THR A 1 215 ? 0.595 -7.117 14.912 1.00 73.75 215 THR A O 1
ATOM 1579 N N . THR A 1 216 ? -1.242 -8.400 14.732 1.00 77.88 216 THR A N 1
ATOM 1580 C CA . THR A 1 216 ? -0.773 -9.165 13.564 1.00 77.88 216 THR A CA 1
ATOM 1581 C C . THR A 1 216 ? -1.031 -8.413 12.254 1.00 77.88 216 THR A C 1
ATOM 1583 O O . THR A 1 216 ? -0.240 -8.519 11.322 1.00 77.88 216 THR A O 1
ATOM 1586 N N . L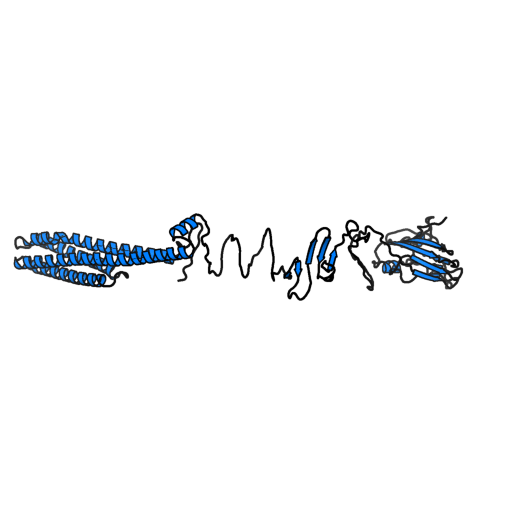EU A 1 217 ? -2.126 -7.648 12.176 1.00 74.69 217 LEU A N 1
ATOM 1587 C CA . LEU A 1 217 ? -2.543 -6.922 10.975 1.00 74.69 217 LEU A CA 1
ATOM 1588 C C . LEU A 1 217 ? -3.129 -5.556 11.352 1.00 74.69 217 LEU A C 1
ATOM 1590 O O . LEU A 1 217 ? -3.888 -5.446 12.315 1.00 74.69 217 LEU A O 1
ATOM 1594 N N . ILE A 1 218 ? -2.807 -4.533 10.561 1.00 82.00 218 ILE A N 1
ATOM 1595 C CA . ILE A 1 218 ? -3.507 -3.245 10.557 1.00 82.00 218 ILE A CA 1
ATOM 1596 C C . ILE A 1 218 ? -4.336 -3.206 9.272 1.00 82.00 218 ILE A C 1
ATOM 1598 O O . ILE A 1 218 ? -3.772 -3.269 8.182 1.00 82.00 218 ILE A O 1
ATOM 1602 N N . ASN A 1 219 ? -5.662 -3.138 9.399 1.00 78.38 219 ASN A N 1
ATOM 1603 C CA . ASN A 1 219 ? -6.566 -2.909 8.274 1.00 78.38 219 ASN A CA 1
ATOM 1604 C C . ASN A 1 219 ? -7.003 -1.440 8.304 1.00 78.38 219 ASN A C 1
ATOM 1606 O O . ASN A 1 219 ? -7.824 -1.068 9.140 1.00 78.38 219 ASN A O 1
ATOM 1610 N N . ALA A 1 220 ? -6.409 -0.611 7.449 1.00 76.88 220 ALA A N 1
ATOM 1611 C CA . ALA A 1 220 ? -6.648 0.827 7.397 1.00 76.88 220 ALA A CA 1
ATOM 1612 C C . ALA A 1 220 ? -6.708 1.299 5.940 1.00 76.88 220 ALA A C 1
ATOM 1614 O O . ALA A 1 220 ? -5.983 0.777 5.094 1.00 76.88 220 ALA A O 1
ATOM 1615 N N . GLU A 1 221 ? -7.546 2.298 5.662 1.00 80.44 221 GLU A N 1
ATOM 1616 C CA . GLU A 1 221 ? -7.615 2.951 4.348 1.00 80.44 221 GLU A CA 1
ATOM 1617 C C . GLU A 1 221 ? -6.345 3.763 4.053 1.00 80.44 221 GLU A C 1
ATOM 1619 O O . GLU A 1 221 ? -5.838 3.748 2.934 1.00 80.44 221 GLU A O 1
ATOM 1624 N N . LEU A 1 222 ? -5.793 4.426 5.076 1.00 77.31 222 LEU A N 1
ATOM 1625 C CA . LEU A 1 222 ? -4.585 5.238 4.976 1.00 77.31 222 LEU A CA 1
ATOM 1626 C C . LEU A 1 222 ? -3.738 5.122 6.249 1.00 77.31 222 LEU A C 1
ATOM 1628 O O . LEU A 1 222 ? -4.266 5.088 7.359 1.00 77.31 222 LEU A O 1
ATOM 1632 N N . ILE A 1 223 ? -2.412 5.110 6.088 1.00 83.69 223 ILE A N 1
ATOM 1633 C CA . ILE A 1 223 ? -1.444 5.218 7.188 1.00 83.69 223 ILE A CA 1
ATOM 1634 C C . ILE A 1 223 ? -0.634 6.496 6.971 1.00 83.69 223 ILE A C 1
ATOM 1636 O O . ILE A 1 223 ? 0.214 6.551 6.083 1.00 83.69 223 ILE A O 1
ATOM 1640 N N . VAL A 1 224 ? -0.883 7.516 7.792 1.00 81.00 224 VAL A N 1
ATOM 1641 C CA . VAL A 1 224 ? -0.096 8.757 7.813 1.00 81.00 224 VAL A CA 1
ATOM 1642 C C . VAL A 1 224 ? 0.886 8.679 8.975 1.00 81.00 224 VAL A C 1
ATOM 1644 O O . VAL A 1 224 ? 0.483 8.565 10.129 1.00 81.00 224 VAL A O 1
ATOM 1647 N N . THR A 1 225 ? 2.185 8.710 8.689 1.00 81.12 225 THR A N 1
ATOM 1648 C CA . THR A 1 225 ? 3.231 8.656 9.717 1.00 81.12 225 THR A CA 1
ATOM 1649 C C . THR A 1 225 ? 4.455 9.451 9.285 1.00 81.12 225 THR A C 1
ATOM 1651 O O . THR A 1 225 ? 4.769 9.514 8.099 1.00 81.12 225 THR A O 1
ATOM 1654 N N . ALA A 1 226 ? 5.175 10.024 10.251 1.00 82.50 226 ALA A N 1
ATOM 1655 C CA . ALA A 1 226 ? 6.478 10.638 10.003 1.00 82.50 226 ALA A CA 1
ATOM 1656 C C . ALA A 1 226 ? 7.547 9.593 9.629 1.00 82.50 226 ALA A C 1
ATOM 1658 O O . ALA A 1 226 ? 8.471 9.892 8.877 1.00 82.50 226 ALA A O 1
ATOM 1659 N N . ALA A 1 227 ? 7.426 8.363 10.144 1.00 80.81 227 ALA A N 1
ATOM 1660 C CA . ALA A 1 227 ? 8.308 7.250 9.811 1.00 80.81 227 ALA A CA 1
ATOM 1661 C C . ALA A 1 227 ? 7.571 5.905 9.911 1.00 80.81 227 ALA A C 1
ATOM 1663 O O . ALA A 1 227 ? 6.880 5.634 10.895 1.00 80.81 227 ALA A O 1
ATOM 1664 N N . LEU A 1 228 ? 7.753 5.034 8.914 1.00 88.69 228 LEU A N 1
ATOM 1665 C CA . LEU A 1 228 ? 7.276 3.649 8.940 1.00 88.69 228 LEU A CA 1
ATOM 1666 C C . LEU A 1 228 ? 8.472 2.696 9.053 1.00 88.69 228 LEU A C 1
ATOM 1668 O O . LEU A 1 228 ? 9.154 2.413 8.071 1.00 88.69 228 LEU A O 1
ATOM 1672 N N . LEU A 1 229 ? 8.720 2.186 10.260 1.00 84.81 229 LEU A N 1
ATOM 1673 C CA . LEU A 1 229 ? 9.750 1.178 10.516 1.00 84.81 229 LEU A CA 1
ATOM 1674 C C . LEU A 1 229 ? 9.121 -0.219 10.449 1.00 84.81 229 LEU A C 1
ATOM 1676 O O . LEU A 1 229 ? 8.594 -0.722 11.439 1.00 84.81 229 LEU A O 1
ATOM 1680 N N . ALA A 1 230 ? 9.160 -0.844 9.273 1.00 84.69 230 ALA A N 1
ATOM 1681 C CA . ALA A 1 230 ? 8.580 -2.164 9.038 1.00 84.69 230 ALA A CA 1
ATOM 1682 C C . ALA A 1 230 ? 9.643 -3.178 8.597 1.00 84.69 230 ALA A C 1
ATOM 1684 O O . ALA A 1 230 ? 10.516 -2.870 7.788 1.00 84.69 230 ALA A O 1
ATOM 1685 N N . LYS A 1 231 ? 9.542 -4.421 9.090 1.00 86.00 231 LYS A N 1
ATOM 1686 C CA . LYS A 1 231 ? 10.407 -5.528 8.640 1.00 86.00 231 LYS A CA 1
ATOM 1687 C C . LYS A 1 231 ? 10.146 -5.900 7.174 1.00 86.00 231 LYS A C 1
ATOM 1689 O O . LYS A 1 231 ? 11.066 -6.309 6.473 1.00 86.00 231 LYS A O 1
ATOM 1694 N N . LEU A 1 232 ? 8.892 -5.806 6.737 1.00 83.44 232 LEU A N 1
ATOM 1695 C CA . LEU A 1 232 ? 8.451 -6.079 5.374 1.00 83.44 232 LEU A CA 1
ATOM 1696 C C . LEU A 1 232 ? 7.235 -5.201 5.066 1.00 83.44 232 LEU A C 1
ATOM 1698 O O . LEU A 1 232 ? 6.311 -5.138 5.873 1.00 83.44 232 LEU A O 1
ATOM 1702 N N . VAL A 1 233 ? 7.224 -4.579 3.888 1.00 89.06 233 VAL A N 1
ATOM 1703 C CA . VAL A 1 233 ? 6.074 -3.845 3.346 1.00 89.06 233 VAL A CA 1
ATOM 1704 C C . VAL A 1 233 ? 5.675 -4.521 2.039 1.00 89.06 233 VAL A C 1
ATOM 1706 O O . VAL A 1 233 ? 6.474 -4.580 1.108 1.00 89.06 233 VAL A O 1
ATOM 1709 N N . LYS A 1 234 ? 4.460 -5.076 1.978 1.00 86.25 234 LYS A N 1
ATOM 1710 C CA . LYS A 1 234 ? 3.907 -5.690 0.764 1.00 86.25 234 LYS A CA 1
ATOM 1711 C C . LYS A 1 234 ? 2.783 -4.805 0.243 1.00 86.25 234 LYS A C 1
ATOM 1713 O O . LYS A 1 234 ? 1.742 -4.708 0.881 1.00 86.25 234 LYS A O 1
ATOM 1718 N N . VAL A 1 235 ? 3.002 -4.189 -0.911 1.00 88.44 235 VAL A N 1
ATOM 1719 C CA . VAL A 1 235 ? 2.039 -3.314 -1.591 1.00 88.44 235 VAL A CA 1
ATOM 1720 C C . VAL A 1 235 ? 1.909 -3.737 -3.050 1.00 88.44 235 VAL A C 1
ATOM 1722 O O . VAL A 1 235 ? 2.850 -4.292 -3.615 1.00 88.44 235 VAL A O 1
ATOM 1725 N N . THR A 1 236 ? 0.741 -3.506 -3.647 1.00 90.25 236 THR A N 1
ATOM 1726 C CA . THR A 1 236 ? 0.529 -3.717 -5.089 1.00 90.25 236 THR A CA 1
ATOM 1727 C C . THR A 1 236 ? 1.250 -2.646 -5.902 1.00 90.25 236 THR A C 1
ATOM 1729 O O . THR A 1 236 ? 1.863 -2.949 -6.920 1.00 90.25 236 THR A O 1
ATOM 1732 N N . GLU A 1 237 ? 1.207 -1.407 -5.417 1.00 90.62 237 GLU A N 1
ATOM 1733 C CA . GLU A 1 237 ? 1.818 -0.238 -6.037 1.00 90.62 237 GLU A CA 1
ATOM 1734 C C . GLU A 1 237 ? 2.381 0.676 -4.939 1.00 90.62 237 GLU A C 1
ATOM 1736 O O . GLU A 1 237 ? 1.774 0.819 -3.876 1.00 90.62 237 GLU A O 1
ATOM 1741 N N . LEU A 1 238 ? 3.557 1.267 -5.183 1.00 91.31 238 LEU A N 1
ATOM 1742 C CA . LEU A 1 238 ? 4.168 2.282 -4.323 1.00 91.31 238 LEU A CA 1
ATOM 1743 C C . LEU A 1 238 ? 4.345 3.568 -5.131 1.00 91.31 238 LEU A C 1
ATOM 1745 O O . LEU A 1 238 ? 5.194 3.622 -6.019 1.00 91.31 238 LEU A O 1
ATOM 1749 N N . ILE A 1 239 ? 3.572 4.599 -4.794 1.00 88.00 239 ILE A N 1
ATOM 1750 C CA . ILE A 1 239 ? 3.698 5.942 -5.370 1.00 88.00 239 ILE A CA 1
ATOM 1751 C C . ILE A 1 239 ? 4.405 6.821 -4.337 1.00 88.00 239 ILE A C 1
ATOM 1753 O O . ILE A 1 239 ? 3.894 7.013 -3.235 1.00 88.00 239 ILE A O 1
ATOM 1757 N N . ALA A 1 240 ? 5.588 7.333 -4.677 1.00 88.81 240 ALA A N 1
ATOM 1758 C CA . ALA A 1 240 ? 6.387 8.187 -3.803 1.00 88.81 240 ALA A CA 1
ATOM 1759 C C . ALA A 1 240 ? 6.956 9.369 -4.594 1.00 88.81 240 ALA A C 1
ATOM 1761 O O . ALA A 1 240 ? 7.523 9.170 -5.666 1.00 88.81 240 ALA A O 1
ATOM 1762 N N . GLU A 1 241 ? 6.830 10.585 -4.053 1.00 89.56 241 GLU A N 1
ATOM 1763 C CA . GLU A 1 241 ? 7.452 11.786 -4.633 1.00 89.56 241 GLU A CA 1
ATOM 1764 C C . GLU A 1 241 ? 8.980 11.665 -4.621 1.00 89.56 241 GLU A C 1
ATOM 1766 O O . GLU A 1 241 ? 9.648 11.952 -5.609 1.00 89.56 241 GLU A O 1
ATOM 1771 N N . ASN A 1 242 ? 9.522 11.159 -3.512 1.00 87.62 242 ASN A N 1
ATOM 1772 C CA . ASN A 1 242 ? 10.931 10.839 -3.355 1.00 87.62 242 ASN A CA 1
ATOM 1773 C C . ASN A 1 242 ? 11.053 9.412 -2.819 1.00 87.62 242 ASN A C 1
ATOM 1775 O O . ASN A 1 242 ? 10.471 9.084 -1.783 1.00 87.62 242 ASN A O 1
ATOM 1779 N N . LEU A 1 243 ? 11.825 8.567 -3.503 1.00 88.44 243 LEU A N 1
ATOM 1780 C CA . LEU A 1 243 ? 12.113 7.207 -3.057 1.00 88.44 243 LEU A CA 1
ATOM 1781 C C . LEU A 1 243 ? 13.618 7.029 -2.869 1.00 88.44 243 LEU A C 1
ATOM 1783 O O . LEU A 1 243 ? 14.364 6.841 -3.828 1.00 88.44 243 LEU A O 1
ATOM 1787 N N . THR A 1 244 ? 14.054 7.030 -1.613 1.00 85.19 244 THR A N 1
ATOM 1788 C CA . THR A 1 244 ? 15.439 6.712 -1.263 1.00 85.19 244 THR A CA 1
ATOM 1789 C C . THR A 1 244 ? 15.520 5.252 -0.845 1.00 85.19 244 THR A C 1
ATOM 1791 O O . THR A 1 244 ? 15.103 4.877 0.250 1.00 85.19 244 THR A O 1
ATOM 1794 N N . VAL A 1 245 ? 16.069 4.416 -1.722 1.00 84.06 245 VAL A N 1
ATOM 1795 C CA . VAL A 1 245 ? 16.301 2.998 -1.440 1.00 84.06 245 VAL A CA 1
ATOM 1796 C C . VAL A 1 245 ? 17.744 2.817 -0.966 1.00 84.06 245 VAL A C 1
ATOM 1798 O O . VAL A 1 245 ? 18.678 3.113 -1.704 1.00 84.06 245 VAL A O 1
ATOM 1801 N N . THR A 1 246 ? 17.944 2.343 0.265 1.00 78.00 246 THR A N 1
ATOM 1802 C CA . THR A 1 246 ? 19.279 2.189 0.876 1.00 78.00 246 THR A CA 1
ATOM 1803 C C . THR A 1 246 ? 19.506 0.769 1.404 1.00 78.00 246 THR A C 1
ATOM 1805 O O . THR A 1 246 ? 18.609 -0.080 1.378 1.00 78.00 246 THR A O 1
ATOM 1808 N N . GLY A 1 247 ? 20.723 0.485 1.874 1.00 77.38 247 GLY A N 1
ATOM 1809 C CA . GLY A 1 247 ? 21.083 -0.818 2.437 1.00 77.38 247 GLY A CA 1
ATOM 1810 C C . GLY A 1 247 ? 21.043 -1.950 1.405 1.00 77.38 247 GLY A C 1
ATOM 1811 O O . GLY A 1 247 ? 21.329 -1.739 0.235 1.00 77.38 247 GLY A O 1
ATOM 1812 N N . ASN A 1 248 ? 20.667 -3.158 1.833 1.00 76.69 248 ASN A N 1
ATOM 1813 C CA . ASN A 1 248 ? 20.634 -4.366 0.988 1.00 76.69 248 ASN A CA 1
ATOM 1814 C C . ASN A 1 248 ? 19.312 -4.531 0.206 1.00 76.69 248 ASN A C 1
ATOM 1816 O O . ASN A 1 248 ? 18.841 -5.652 -0.007 1.00 76.69 248 ASN A O 1
ATOM 1820 N N . SER A 1 249 ? 18.673 -3.423 -0.167 1.00 84.25 249 SER A N 1
ATOM 1821 C CA . SER A 1 249 ? 17.377 -3.413 -0.854 1.00 84.25 249 SER A CA 1
ATOM 1822 C C . SER A 1 249 ? 17.468 -3.962 -2.283 1.00 84.25 249 SER A C 1
ATOM 1824 O O . SER A 1 249 ? 18.552 -4.007 -2.866 1.00 84.25 249 SER A O 1
ATOM 1826 N N . LYS A 1 250 ? 16.333 -4.372 -2.869 1.00 84.06 250 LYS A N 1
ATOM 1827 C CA . LYS A 1 250 ? 16.254 -4.891 -4.244 1.00 84.06 250 LYS A CA 1
ATOM 1828 C C . LYS A 1 250 ? 15.175 -4.194 -5.072 1.00 84.06 250 LYS A C 1
ATOM 1830 O O . LYS A 1 250 ? 14.098 -3.915 -4.561 1.00 84.06 250 LYS A O 1
ATOM 1835 N N . ILE A 1 251 ? 15.445 -3.994 -6.357 1.00 83.44 251 ILE A N 1
ATOM 1836 C CA . ILE A 1 251 ? 14.484 -3.627 -7.399 1.00 83.44 251 ILE A CA 1
ATOM 1837 C C . ILE A 1 251 ? 14.468 -4.773 -8.415 1.00 83.44 251 ILE A C 1
ATOM 1839 O O . ILE A 1 251 ? 15.439 -4.989 -9.142 1.00 83.44 251 ILE A O 1
ATOM 1843 N N . ALA A 1 252 ? 13.371 -5.533 -8.449 1.00 81.69 252 ALA A N 1
ATOM 1844 C CA . ALA A 1 252 ? 13.259 -6.773 -9.220 1.00 81.69 252 ALA A CA 1
ATOM 1845 C C . ALA A 1 252 ? 14.435 -7.739 -8.938 1.00 81.69 252 ALA A C 1
ATOM 1847 O O . ALA A 1 252 ? 14.668 -8.112 -7.788 1.00 81.69 252 ALA A O 1
ATOM 1848 N N . GLY A 1 253 ? 15.171 -8.156 -9.973 1.00 69.88 253 GLY A N 1
ATOM 1849 C CA . GLY A 1 253 ? 16.355 -9.009 -9.834 1.00 69.88 253 GLY A CA 1
ATOM 1850 C C . GLY A 1 253 ? 17.602 -8.292 -9.303 1.00 69.88 253 GLY A C 1
ATOM 1851 O O . GLY A 1 253 ? 18.578 -8.965 -8.975 1.00 69.88 253 GLY A O 1
ATOM 1852 N N . PHE A 1 254 ? 17.586 -6.958 -9.203 1.00 75.56 254 PHE A N 1
ATOM 1853 C CA . PHE A 1 254 ? 18.761 -6.155 -8.882 1.00 75.56 254 PHE A CA 1
ATOM 1854 C C . PHE A 1 254 ? 18.786 -5.700 -7.413 1.00 75.56 254 PHE A C 1
ATOM 1856 O O . PHE A 1 254 ? 17.755 -5.362 -6.856 1.00 75.56 254 PHE A O 1
ATOM 1863 N N . SER A 1 255 ? 19.951 -5.649 -6.775 1.00 82.94 255 SER A N 1
ATOM 1864 C CA . SER A 1 255 ? 20.242 -4.946 -5.524 1.00 82.94 255 SER A CA 1
ATOM 1865 C C . SER A 1 255 ? 20.475 -3.451 -5.745 1.00 82.94 255 SER A C 1
ATOM 1867 O O . SER A 1 255 ? 21.024 -3.057 -6.767 1.00 82.94 255 SER A O 1
ATOM 1869 N N . VAL A 1 256 ? 20.123 -2.612 -4.774 1.00 81.69 256 VAL A N 1
ATOM 1870 C CA . VAL A 1 256 ? 20.473 -1.182 -4.769 1.00 81.69 256 VAL A CA 1
ATOM 1871 C C . VAL A 1 256 ? 21.750 -0.975 -3.962 1.00 81.69 256 VAL A C 1
ATOM 1873 O O . VAL A 1 256 ? 21.867 -1.493 -2.855 1.00 81.69 256 VAL A O 1
ATOM 1876 N N . SER A 1 257 ? 22.713 -0.230 -4.506 1.00 74.69 257 SER A N 1
ATOM 1877 C CA . SER A 1 257 ? 23.936 0.167 -3.794 1.00 74.69 257 SER A CA 1
ATOM 1878 C C . SER A 1 257 ? 24.492 1.471 -4.400 1.00 74.69 257 SER A C 1
ATOM 1880 O O . SER A 1 257 ? 24.399 1.684 -5.611 1.00 74.69 257 SER A O 1
ATOM 1882 N N . GLY A 1 258 ? 25.033 2.387 -3.591 1.00 73.75 258 GLY A N 1
ATOM 1883 C CA . GLY A 1 258 ? 25.520 3.694 -4.071 1.00 73.75 258 GLY A CA 1
ATOM 1884 C C . GLY A 1 258 ? 24.537 4.408 -5.021 1.00 73.75 258 GLY A C 1
ATOM 1885 O O . GLY A 1 258 ? 23.373 4.587 -4.681 1.00 73.75 258 GLY A O 1
ATOM 1886 N N . ASN A 1 259 ? 24.999 4.760 -6.229 1.00 71.19 259 ASN A N 1
ATOM 1887 C CA . ASN A 1 259 ? 24.240 5.516 -7.242 1.00 71.19 259 ASN A CA 1
ATOM 1888 C C . ASN A 1 259 ? 23.633 4.638 -8.370 1.00 71.19 259 ASN A C 1
ATOM 1890 O O . ASN A 1 259 ? 23.597 5.062 -9.524 1.00 71.19 259 ASN A O 1
ATOM 1894 N N . GLY A 1 260 ? 23.213 3.392 -8.107 1.00 74.31 260 GLY A N 1
ATOM 1895 C CA . GLY A 1 260 ? 22.641 2.527 -9.162 1.00 74.31 260 GLY A CA 1
ATOM 1896 C C . GLY A 1 260 ? 22.283 1.086 -8.753 1.00 74.31 260 GLY A C 1
ATOM 1897 O O . GLY A 1 260 ? 22.171 0.779 -7.565 1.00 74.31 260 GLY A O 1
ATOM 1898 N N . LEU A 1 261 ? 22.068 0.214 -9.751 1.00 80.31 261 LEU A N 1
ATOM 1899 C CA . LEU A 1 261 ? 21.420 -1.108 -9.606 1.00 80.31 261 LEU A CA 1
ATOM 1900 C C . LEU A 1 261 ? 22.353 -2.287 -9.959 1.00 80.31 261 LEU A C 1
ATOM 1902 O O . LEU A 1 261 ? 22.898 -2.291 -11.054 1.00 80.31 261 LEU A O 1
ATOM 1906 N N . THR A 1 262 ? 22.483 -3.306 -9.096 1.00 73.62 262 THR A N 1
ATOM 1907 C CA . THR A 1 262 ? 23.456 -4.430 -9.182 1.00 73.62 262 THR A CA 1
ATOM 1908 C C . THR A 1 262 ? 22.869 -5.810 -8.829 1.00 73.62 262 THR A C 1
ATOM 1910 O O . THR A 1 262 ? 21.667 -5.915 -8.756 1.00 73.62 262 THR A O 1
ATOM 1913 N N . ASN A 1 263 ? 23.620 -6.903 -8.643 1.00 67.25 263 ASN A N 1
ATOM 1914 C CA . ASN A 1 263 ? 23.121 -8.263 -8.311 1.00 67.25 263 ASN A CA 1
ATOM 1915 C C . ASN A 1 263 ? 23.561 -8.694 -6.879 1.00 67.25 263 ASN A C 1
ATOM 1917 O O . ASN A 1 263 ? 24.514 -8.140 -6.341 1.00 67.25 263 ASN A O 1
ATOM 1921 N N . THR A 1 264 ? 22.885 -9.666 -6.238 1.00 63.56 264 THR A N 1
ATOM 1922 C CA . THR A 1 264 ? 23.321 -10.333 -4.985 1.00 63.56 264 THR A CA 1
ATOM 1923 C C . THR A 1 264 ? 23.861 -11.759 -5.238 1.00 63.56 264 THR A C 1
ATOM 1925 O O . THR A 1 264 ? 23.192 -12.520 -5.936 1.00 63.56 264 THR A O 1
ATOM 1928 N N . PRO A 1 265 ? 24.942 -12.222 -4.571 1.00 60.16 265 PRO A N 1
ATOM 1929 C CA . PRO A 1 265 ? 25.811 -11.484 -3.648 1.00 60.16 265 PRO A CA 1
ATOM 1930 C C . PRO A 1 265 ? 26.513 -10.327 -4.355 1.00 60.16 265 PRO A C 1
ATOM 1932 O O . PRO A 1 265 ? 26.776 -10.416 -5.548 1.00 60.16 265 PRO A O 1
ATOM 1935 N N . PHE A 1 266 ? 26.817 -9.254 -3.613 1.00 58.34 266 PHE A N 1
ATOM 1936 C CA . PHE A 1 266 ? 27.664 -8.158 -4.097 1.00 58.34 266 PHE A CA 1
ATOM 1937 C C . PHE A 1 266 ? 29.111 -8.656 -4.174 1.00 58.34 266 PHE A C 1
ATOM 1939 O O . PHE A 1 266 ? 29.980 -8.295 -3.388 1.00 58.34 266 PHE A O 1
ATOM 1946 N N . ASN A 1 267 ? 29.338 -9.620 -5.054 1.00 56.22 267 ASN A N 1
ATOM 1947 C CA . ASN A 1 267 ? 30.649 -10.122 -5.406 1.00 56.22 267 ASN A CA 1
ATOM 1948 C C . ASN A 1 267 ? 31.072 -9.608 -6.788 1.00 56.22 267 ASN A C 1
ATOM 1950 O O . ASN A 1 267 ? 32.183 -9.912 -7.214 1.00 56.22 267 ASN A O 1
ATOM 1954 N N . ASN A 1 268 ? 30.210 -8.851 -7.486 1.00 52.38 268 ASN A N 1
ATOM 1955 C CA . ASN A 1 268 ? 30.521 -8.274 -8.782 1.00 52.38 268 ASN A CA 1
ATOM 1956 C C . ASN A 1 268 ? 29.951 -6.863 -8.987 1.00 52.38 268 ASN A C 1
ATOM 1958 O O . ASN A 1 268 ? 28.945 -6.448 -8.425 1.00 52.38 268 ASN A O 1
ATOM 1962 N N . ASP A 1 269 ? 30.650 -6.138 -9.846 1.00 56.72 269 ASP A N 1
ATOM 1963 C CA . ASP A 1 269 ? 30.572 -4.697 -10.048 1.00 56.72 269 ASP A CA 1
ATOM 1964 C C . ASP A 1 269 ? 29.500 -4.309 -11.100 1.00 56.72 269 ASP A C 1
ATOM 1966 O O . ASP A 1 269 ? 29.534 -3.227 -11.677 1.00 56.72 269 ASP A O 1
ATOM 1970 N N . ALA A 1 270 ? 28.542 -5.209 -11.380 1.00 59.16 270 ALA A N 1
ATOM 1971 C CA . ALA A 1 270 ? 27.487 -5.096 -12.396 1.00 59.16 270 ALA A CA 1
ATOM 1972 C C . ALA A 1 270 ? 26.535 -3.913 -12.116 1.00 59.16 270 ALA A C 1
ATOM 1974 O O . ALA A 1 270 ? 25.873 -3.981 -11.091 1.00 59.16 270 ALA A O 1
ATOM 1975 N N . TYR A 1 271 ? 26.430 -2.872 -12.962 1.00 70.12 271 TYR A N 1
ATOM 1976 C CA . TYR A 1 271 ? 25.579 -1.705 -12.694 1.00 70.12 271 TYR A CA 1
ATOM 1977 C C . TYR A 1 271 ? 24.652 -1.329 -13.848 1.00 70.12 271 TYR A C 1
ATOM 1979 O O . TYR A 1 271 ? 25.002 -1.389 -15.015 1.00 70.12 271 TYR A O 1
ATOM 1987 N N . VAL A 1 272 ? 23.463 -0.848 -13.531 1.00 74.94 272 VAL A N 1
ATOM 1988 C CA . VAL A 1 272 ? 22.877 0.215 -14.347 1.00 74.94 272 VAL A CA 1
ATOM 1989 C C . VAL A 1 272 ? 23.137 1.497 -13.585 1.00 74.94 272 VAL A C 1
ATOM 1991 O O . VAL A 1 272 ? 22.742 1.620 -12.421 1.00 74.94 272 VAL A O 1
ATOM 1994 N N . ILE A 1 273 ? 23.898 2.391 -14.206 1.00 72.75 273 ILE A N 1
ATOM 1995 C CA . ILE A 1 273 ? 24.425 3.588 -13.569 1.00 72.75 273 ILE A CA 1
ATOM 1996 C C . ILE A 1 273 ? 24.230 4.811 -14.444 1.00 72.75 273 ILE A C 1
ATOM 1998 O O . ILE A 1 273 ? 24.417 4.802 -15.661 1.00 72.75 273 ILE A O 1
ATOM 2002 N N . PHE A 1 274 ? 23.898 5.881 -13.743 1.00 69.06 274 PHE A N 1
ATOM 2003 C CA . PHE A 1 274 ? 23.750 7.210 -14.277 1.00 69.06 274 PHE A CA 1
ATOM 2004 C C . PHE A 1 274 ? 24.588 8.139 -13.397 1.00 69.06 274 PHE A C 1
ATOM 2006 O O . PHE A 1 274 ? 24.459 8.114 -12.170 1.00 69.06 274 PHE A O 1
ATOM 2013 N N . SER A 1 275 ? 25.484 8.907 -14.014 1.00 66.69 275 SER A N 1
ATOM 2014 C CA . SER A 1 275 ? 26.278 9.946 -13.350 1.00 66.69 275 SER A CA 1
ATOM 2015 C C . SER A 1 275 ? 26.104 11.260 -14.104 1.00 66.69 275 SER A C 1
ATOM 2017 O O . SER A 1 275 ? 26.048 11.294 -15.337 1.00 66.69 275 SER A O 1
ATOM 2019 N N . ASN A 1 276 ? 25.935 12.321 -13.320 1.00 59.91 276 ASN A N 1
ATOM 2020 C CA . ASN A 1 276 ? 25.568 13.653 -13.776 1.00 59.91 276 ASN A CA 1
ATOM 2021 C C . ASN A 1 276 ? 26.408 14.684 -13.010 1.00 59.91 276 ASN A C 1
ATOM 2023 O O . ASN A 1 276 ? 25.906 15.386 -12.129 1.00 59.91 276 ASN A O 1
ATOM 2027 N N . ASP A 1 277 ? 27.711 14.678 -13.291 1.00 66.00 277 ASP A N 1
ATOM 2028 C CA . ASP A 1 277 ? 28.720 15.497 -12.625 1.00 66.00 277 ASP A CA 1
ATOM 2029 C C . ASP A 1 277 ? 28.942 16.821 -13.391 1.00 66.00 277 ASP A C 1
ATOM 2031 O O . ASP A 1 277 ? 28.588 16.960 -14.564 1.00 66.00 277 ASP A O 1
ATOM 2035 N N . ALA A 1 278 ? 29.530 17.836 -12.746 1.00 68.31 278 ALA A N 1
ATOM 2036 C CA . ALA A 1 278 ? 29.712 19.154 -13.366 1.00 68.31 278 ALA A CA 1
ATOM 2037 C C . ALA A 1 278 ? 30.615 19.079 -14.619 1.00 68.31 278 ALA A C 1
ATOM 2039 O O . ALA A 1 278 ? 31.823 18.860 -14.506 1.00 68.31 278 ALA A O 1
ATOM 2040 N N . HIS A 1 279 ? 30.013 19.288 -15.799 1.00 67.69 279 HIS A N 1
ATOM 2041 C CA . HIS A 1 279 ? 30.634 19.223 -17.136 1.00 67.69 279 HIS A CA 1
ATOM 2042 C C . HIS A 1 279 ? 31.138 17.830 -17.553 1.00 67.69 279 HIS A C 1
ATOM 2044 O O . HIS A 1 279 ? 32.035 17.725 -18.388 1.00 67.69 279 HIS A O 1
ATOM 2050 N N . LYS A 1 280 ? 30.602 16.760 -16.943 1.00 59.16 280 LYS A N 1
ATOM 2051 C CA . LYS A 1 280 ? 30.953 15.362 -17.238 1.00 59.16 280 LYS A CA 1
ATOM 2052 C C . LYS A 1 280 ? 29.746 14.462 -17.012 1.00 59.16 280 LYS A C 1
ATOM 2054 O O . LYS A 1 280 ? 29.264 14.328 -15.890 1.00 59.16 280 LYS A O 1
ATOM 2059 N N . CYS A 1 281 ? 29.299 13.802 -18.070 1.00 61.78 281 CYS A N 1
ATOM 2060 C CA . CYS A 1 281 ? 28.101 12.975 -18.028 1.00 61.78 281 CYS A CA 1
ATOM 2061 C C . CYS A 1 281 ? 28.361 11.620 -18.678 1.00 61.78 281 CYS A C 1
ATOM 2063 O O . CYS A 1 281 ? 28.979 11.541 -19.743 1.00 61.78 281 CYS A O 1
ATOM 2065 N N . PHE A 1 282 ? 27.828 10.556 -18.074 1.00 67.00 282 PHE A N 1
ATOM 2066 C CA . PHE A 1 282 ? 27.750 9.264 -18.743 1.00 67.00 282 PHE A CA 1
ATOM 2067 C C . PHE A 1 282 ? 26.543 8.453 -18.287 1.00 67.00 282 PHE A C 1
ATOM 2069 O O . PHE A 1 282 ? 26.154 8.424 -17.114 1.00 67.00 282 PHE A O 1
ATOM 2076 N N . ALA A 1 283 ? 25.973 7.754 -19.260 1.00 67.44 283 ALA A N 1
ATOM 2077 C CA . ALA A 1 283 ? 24.992 6.717 -19.030 1.00 67.44 283 ALA A CA 1
ATOM 2078 C C . ALA A 1 283 ? 25.634 5.371 -19.301 1.00 67.44 283 ALA A C 1
ATOM 2080 O O . ALA A 1 283 ? 26.446 5.208 -20.221 1.00 67.44 283 ALA A O 1
ATOM 2081 N N . GLY A 1 284 ? 25.253 4.417 -18.468 1.00 69.44 284 GLY A N 1
ATOM 2082 C CA . GLY A 1 284 ? 26.006 3.213 -18.366 1.00 69.44 284 GLY A CA 1
ATOM 2083 C C . GLY A 1 284 ? 25.154 2.005 -18.055 1.00 69.44 284 GLY A C 1
ATOM 2084 O O . GLY A 1 284 ? 24.613 1.868 -16.959 1.00 69.44 284 GLY A O 1
ATOM 2085 N N . ILE A 1 285 ? 25.094 1.086 -19.011 1.00 75.31 285 ILE A N 1
ATOM 2086 C CA . ILE A 1 285 ? 24.401 -0.183 -18.819 1.00 75.31 285 ILE A CA 1
ATOM 2087 C C . ILE A 1 285 ? 25.419 -1.314 -18.760 1.00 75.31 285 ILE A C 1
ATOM 2089 O O . ILE A 1 285 ? 26.259 -1.464 -19.648 1.00 75.31 285 ILE A O 1
ATOM 2093 N N . GLY A 1 286 ? 25.328 -2.116 -17.704 1.00 64.50 286 GLY A N 1
ATOM 2094 C CA . GLY A 1 286 ? 26.198 -3.253 -17.437 1.00 64.50 286 GLY A CA 1
ATOM 2095 C C . GLY A 1 286 ? 27.262 -2.934 -16.387 1.00 64.50 286 GLY A C 1
ATOM 2096 O O . GLY A 1 286 ? 27.405 -1.813 -15.923 1.00 64.50 286 GLY A O 1
ATOM 2097 N N . GLY A 1 287 ? 28.033 -3.929 -15.968 1.00 57.06 287 GLY A N 1
ATOM 2098 C CA . GLY A 1 287 ? 29.035 -3.720 -14.924 1.00 57.06 287 GLY A CA 1
ATOM 2099 C C . GLY A 1 287 ? 29.981 -2.566 -15.096 1.00 57.06 287 GLY A C 1
ATOM 2100 O O . GLY A 1 287 ? 30.274 -2.139 -16.203 1.00 57.06 287 GLY A O 1
ATOM 2101 N N . ASN A 1 288 ? 30.474 -2.086 -13.964 1.00 62.06 288 ASN A N 1
ATOM 2102 C CA . ASN A 1 288 ? 31.709 -1.353 -13.863 1.00 62.06 288 ASN A CA 1
ATOM 2103 C C . ASN A 1 288 ? 32.831 -2.226 -14.435 1.00 62.06 288 ASN A C 1
ATOM 2105 O O . ASN A 1 288 ? 33.529 -2.960 -13.748 1.00 62.06 288 ASN A O 1
ATOM 2109 N N . VAL A 1 289 ? 32.900 -2.208 -15.755 1.00 52.25 289 VAL A N 1
ATOM 2110 C CA . VAL A 1 289 ? 33.902 -2.884 -16.569 1.00 52.25 289 VAL A CA 1
ATOM 2111 C C . VAL A 1 289 ? 34.907 -1.880 -17.119 1.00 52.25 289 VAL A C 1
ATOM 2113 O O . VAL A 1 289 ? 35.926 -2.260 -17.680 1.00 52.25 289 VAL A O 1
ATOM 2116 N N . LEU A 1 290 ? 34.617 -0.594 -16.952 1.00 47.62 290 LEU A N 1
ATOM 2117 C CA . LEU A 1 290 ? 35.575 0.488 -17.042 1.00 47.62 290 LEU A CA 1
ATOM 2118 C C . LEU A 1 290 ? 36.308 0.495 -15.681 1.00 47.62 290 LEU A C 1
ATOM 2120 O O . LEU A 1 290 ? 35.641 0.524 -14.654 1.00 47.62 290 LEU A O 1
ATOM 2124 N N . PRO A 1 291 ? 37.641 0.361 -15.593 1.00 46.91 291 PRO A N 1
ATOM 2125 C CA . PRO A 1 291 ? 38.344 0.139 -14.327 1.00 46.91 291 PRO A CA 1
ATOM 2126 C C . PRO A 1 291 ? 38.159 1.281 -13.327 1.00 46.91 291 PRO A C 1
ATOM 2128 O O . PRO A 1 291 ? 37.952 2.441 -13.695 1.00 46.91 291 PRO A O 1
ATOM 2131 N N . THR A 1 292 ? 38.336 0.941 -12.050 1.00 56.16 292 THR A N 1
ATOM 2132 C CA . THR A 1 292 ? 38.107 1.802 -10.881 1.00 56.16 292 THR A CA 1
ATOM 2133 C C . THR A 1 292 ? 38.871 3.137 -10.926 1.00 56.16 292 THR A C 1
ATOM 2135 O O . THR A 1 292 ? 38.500 4.067 -10.218 1.00 56.16 292 THR A O 1
ATOM 2138 N N . SER A 1 293 ? 39.900 3.263 -11.775 1.00 46.50 293 SER A N 1
ATOM 2139 C CA . SER A 1 293 ? 40.710 4.471 -11.989 1.00 46.50 293 SER A CA 1
ATOM 2140 C C . SER A 1 293 ? 40.217 5.447 -13.081 1.00 46.50 293 SER A C 1
ATOM 2142 O O . SER A 1 293 ? 40.692 6.577 -13.087 1.00 46.50 293 SER A O 1
ATOM 2144 N N . SER A 1 294 ? 39.286 5.084 -13.985 1.00 53.56 294 SER A N 1
ATOM 2145 C CA . SER A 1 294 ? 38.760 5.987 -15.048 1.00 53.56 294 SER A CA 1
ATOM 2146 C C . SER A 1 294 ? 37.782 7.043 -14.526 1.00 53.56 294 SER A C 1
ATOM 2148 O O . SER A 1 294 ? 37.476 8.009 -15.212 1.00 53.56 294 SER A O 1
ATOM 2150 N N . GLY A 1 295 ? 37.296 6.840 -13.304 1.00 56.31 295 GLY A N 1
ATOM 2151 C CA . GLY A 1 295 ? 36.277 7.655 -12.660 1.00 56.31 295 GLY A CA 1
ATOM 2152 C C . GLY A 1 295 ? 34.857 7.342 -13.114 1.00 56.31 295 GLY A C 1
ATOM 2153 O O . GLY A 1 295 ? 33.922 7.866 -12.518 1.00 56.31 295 GLY A O 1
ATOM 2154 N N . LEU A 1 296 ? 34.661 6.514 -14.144 1.00 57.72 296 LEU A N 1
ATOM 2155 C CA . LEU A 1 296 ? 33.373 6.487 -14.804 1.00 57.72 296 LEU A CA 1
ATOM 2156 C C . LEU A 1 296 ? 32.969 5.059 -15.260 1.00 57.72 296 LEU A C 1
ATOM 2158 O O . LEU A 1 296 ? 33.827 4.191 -15.368 1.00 57.72 296 LEU A O 1
ATOM 2162 N N . ARG A 1 297 ? 31.665 4.740 -15.289 1.00 54.78 297 ARG A N 1
ATOM 2163 C CA . ARG A 1 297 ? 31.126 3.388 -14.991 1.00 54.78 297 ARG A CA 1
ATOM 2164 C C . ARG A 1 297 ? 30.197 2.829 -16.100 1.00 54.78 297 ARG A C 1
ATOM 2166 O O . ARG A 1 297 ? 29.552 3.582 -16.816 1.00 54.78 297 ARG A O 1
ATOM 2173 N N . ALA A 1 298 ? 30.102 1.494 -16.186 1.00 58.12 298 ALA A N 1
ATOM 2174 C CA . ALA A 1 298 ? 29.292 0.668 -17.112 1.00 58.12 298 ALA A CA 1
ATOM 2175 C C . ALA A 1 298 ? 29.833 0.258 -18.498 1.00 58.12 298 ALA A C 1
ATOM 2177 O O . ALA A 1 298 ? 30.799 0.804 -19.004 1.00 58.12 298 ALA A O 1
ATOM 2178 N N . VAL A 1 299 ? 29.172 -0.723 -19.129 1.00 61.09 299 VAL A N 1
ATOM 2179 C CA . VAL A 1 299 ? 29.653 -1.415 -20.343 1.00 61.09 299 VAL A CA 1
ATOM 2180 C C . VAL A 1 299 ? 29.218 -0.716 -21.635 1.00 61.09 299 VAL A C 1
ATOM 2182 O O . VAL A 1 299 ? 30.050 -0.433 -22.491 1.00 61.09 299 VAL A O 1
ATOM 2185 N N . ALA A 1 300 ? 27.921 -0.452 -21.805 1.00 67.44 300 ALA A N 1
ATOM 2186 C CA . ALA A 1 300 ? 27.396 0.328 -22.921 1.00 67.44 300 ALA A CA 1
ATOM 2187 C C . ALA A 1 300 ? 27.394 1.773 -22.473 1.00 67.44 300 ALA A C 1
ATOM 2189 O O . ALA A 1 300 ? 26.509 2.220 -21.733 1.00 67.44 300 ALA A O 1
ATOM 2190 N N . ARG A 1 301 ? 28.498 2.417 -22.823 1.00 68.31 301 ARG A N 1
ATOM 2191 C CA . ARG A 1 301 ? 28.890 3.642 -22.192 1.00 68.31 301 ARG A CA 1
ATOM 2192 C C . ARG A 1 301 ? 28.957 4.737 -23.220 1.00 68.31 301 ARG A C 1
ATOM 2194 O O . ARG A 1 301 ? 29.850 4.800 -24.057 1.00 68.31 301 ARG A O 1
ATOM 2201 N N . PHE A 1 302 ? 27.925 5.548 -23.133 1.00 67.69 302 PHE A N 1
ATOM 2202 C CA . PHE A 1 302 ? 27.663 6.646 -24.027 1.00 67.69 302 PHE A CA 1
ATOM 2203 C C . PHE A 1 302 ? 28.000 7.878 -23.223 1.00 67.69 302 PHE A C 1
ATOM 2205 O O . PHE A 1 302 ? 27.282 8.322 -22.328 1.00 67.69 302 PHE A O 1
ATOM 2212 N N . GLU A 1 303 ? 29.208 8.306 -23.484 1.00 69.25 303 GLU A N 1
ATOM 2213 C CA . GLU A 1 303 ? 29.924 9.369 -22.821 1.00 69.25 303 GLU A CA 1
ATOM 2214 C C . GLU A 1 303 ? 30.615 10.132 -23.920 1.00 69.25 303 GLU A C 1
ATOM 2216 O O . GLU A 1 303 ? 30.806 9.526 -24.976 1.00 69.25 303 GLU A O 1
ATOM 2221 N N . ASN A 1 304 ? 31.003 11.386 -23.656 1.00 62.31 304 ASN A N 1
ATOM 2222 C CA . ASN A 1 304 ? 32.256 11.990 -24.136 1.00 62.31 304 ASN A CA 1
ATOM 2223 C C . ASN A 1 304 ? 32.113 13.507 -24.257 1.00 62.31 304 ASN A C 1
ATOM 2225 O O . ASN A 1 304 ? 31.338 13.979 -25.090 1.00 62.31 304 ASN A O 1
ATOM 2229 N N . GLU A 1 305 ? 32.882 14.254 -23.461 1.00 67.69 305 GLU A N 1
ATOM 2230 C CA . GLU A 1 305 ? 32.778 15.714 -23.445 1.00 67.69 305 GLU A CA 1
ATOM 2231 C C . GLU A 1 305 ? 33.981 16.432 -22.807 1.00 67.69 305 GLU A C 1
ATOM 2233 O O . GLU A 1 305 ? 33.949 16.750 -21.623 1.00 67.69 305 GLU A O 1
ATOM 2238 N N . ASP A 1 306 ? 35.011 16.758 -23.593 1.00 61.88 306 ASP A N 1
ATOM 2239 C CA . ASP A 1 306 ? 36.023 17.757 -23.219 1.00 61.88 306 ASP A CA 1
ATOM 2240 C C . ASP A 1 306 ? 35.603 19.153 -23.669 1.00 61.88 306 ASP A C 1
ATOM 2242 O O . ASP A 1 306 ? 35.631 19.461 -24.868 1.00 61.88 306 ASP A O 1
ATOM 2246 N N . THR A 1 307 ? 35.226 20.016 -22.738 1.00 57.62 307 THR A N 1
ATOM 2247 C CA . THR A 1 307 ? 34.917 21.409 -23.059 1.00 57.62 307 THR A CA 1
ATOM 2248 C C . THR A 1 307 ? 36.157 22.279 -22.899 1.00 57.62 307 THR A C 1
ATOM 2250 O O . THR A 1 307 ? 36.890 22.145 -21.935 1.00 57.62 307 THR A O 1
ATOM 2253 N N . SER A 1 308 ? 36.368 23.231 -23.810 1.00 68.19 308 SER A N 1
ATOM 2254 C CA . SER A 1 308 ? 37.473 24.215 -23.772 1.00 68.19 308 SER A CA 1
ATOM 2255 C C . SER A 1 308 ? 38.860 23.663 -24.034 1.00 68.19 308 SER A C 1
ATOM 2257 O O . SER A 1 308 ? 39.842 24.341 -23.726 1.00 68.19 308 SER A O 1
ATOM 2259 N N . ASP A 1 309 ? 38.931 22.440 -24.559 1.00 63.62 309 ASP A N 1
ATOM 2260 C CA . ASP A 1 309 ? 40.186 21.713 -24.492 1.00 63.62 309 ASP A CA 1
ATOM 2261 C C . ASP A 1 309 ? 40.704 21.745 -23.042 1.00 63.62 309 ASP A C 1
ATOM 2263 O O . ASP A 1 309 ? 41.906 21.850 -22.796 1.00 63.62 309 ASP A O 1
ATOM 2267 N N . TRP A 1 310 ? 39.790 21.715 -22.053 1.00 56.97 310 TRP A N 1
ATOM 2268 C CA . TRP A 1 310 ? 40.171 21.605 -20.649 1.00 56.97 310 TRP A CA 1
ATOM 2269 C C . TRP A 1 310 ? 40.996 20.331 -20.450 1.00 56.97 310 TRP A C 1
ATOM 2271 O O . TRP A 1 310 ? 41.752 20.254 -19.477 1.00 56.97 310 TRP A O 1
ATOM 2281 N N . TRP A 1 311 ? 40.906 19.376 -21.388 1.00 46.00 311 TRP A N 1
ATOM 2282 C CA . TRP A 1 311 ? 41.793 18.230 -21.530 1.00 46.00 311 TRP A CA 1
ATOM 2283 C C . TRP A 1 311 ? 42.826 18.305 -22.683 1.00 46.00 311 TRP A C 1
ATOM 2285 O O . TRP A 1 311 ? 43.660 17.404 -22.743 1.00 46.00 311 TRP A O 1
ATOM 2295 N N . GLY A 1 312 ? 42.904 19.329 -23.543 1.00 76.75 312 GLY A N 1
ATOM 2296 C CA . GLY A 1 312 ? 44.044 19.521 -24.473 1.00 76.75 312 GLY A CA 1
ATOM 2297 C C . GLY A 1 312 ? 44.055 18.680 -25.776 1.00 76.75 312 GLY A C 1
ATOM 2298 O O . GLY A 1 312 ? 45.026 18.718 -26.535 1.00 76.75 312 GLY A O 1
ATOM 2299 N N . LEU A 1 313 ? 43.050 17.819 -25.991 1.00 71.81 313 LEU A N 1
ATOM 2300 C CA . LEU A 1 313 ? 43.019 16.746 -26.999 1.00 71.81 313 LEU A CA 1
ATOM 2301 C C . LEU A 1 313 ? 42.569 17.178 -28.389 1.00 71.81 313 LEU A C 1
ATOM 2303 O O . LEU A 1 313 ? 42.786 16.458 -29.372 1.00 71.81 313 LEU A O 1
ATOM 2307 N N . GLY A 1 314 ? 41.832 18.276 -28.459 1.00 72.94 314 GLY A N 1
ATOM 2308 C CA . GLY A 1 314 ? 41.200 18.723 -29.689 1.00 72.94 314 GLY A CA 1
ATOM 2309 C C . GLY A 1 314 ? 40.231 17.715 -30.328 1.00 72.94 314 GLY A C 1
ATOM 2310 O O . GLY A 1 314 ? 39.862 17.911 -31.485 1.00 72.94 314 GLY A O 1
ATOM 2311 N N . ARG A 1 315 ? 39.817 16.632 -29.639 1.00 66.88 315 ARG A N 1
ATOM 2312 C CA . ARG A 1 315 ? 38.757 15.716 -30.103 1.00 66.88 315 ARG A CA 1
ATOM 2313 C C . ARG A 1 315 ? 38.139 14.873 -28.989 1.00 66.88 315 ARG A C 1
ATOM 2315 O O . ARG A 1 315 ? 38.796 14.493 -28.029 1.00 66.88 315 ARG A O 1
ATOM 2322 N N . ASN A 1 316 ? 36.898 14.480 -29.236 1.00 68.25 316 ASN A N 1
ATOM 2323 C CA . ASN A 1 316 ? 36.016 13.755 -28.338 1.00 68.25 316 ASN A CA 1
ATOM 2324 C C . ASN A 1 316 ? 35.526 12.496 -29.097 1.00 68.25 316 ASN A C 1
ATOM 2326 O O . ASN A 1 316 ? 34.972 12.635 -30.188 1.00 68.25 316 ASN A O 1
ATOM 2330 N N . VAL A 1 317 ? 35.672 11.281 -28.542 1.00 72.69 317 VAL A N 1
ATOM 2331 C CA . VAL A 1 317 ? 35.143 10.031 -29.143 1.00 72.69 317 VAL A CA 1
ATOM 2332 C C . VAL A 1 317 ? 34.185 9.296 -28.202 1.00 72.69 317 VAL A C 1
ATOM 2334 O O . VAL A 1 317 ? 34.579 8.869 -27.124 1.00 72.69 317 VAL A O 1
ATOM 2337 N N . ALA A 1 318 ? 32.942 9.102 -28.655 1.00 68.38 318 ALA A N 1
ATOM 2338 C CA . ALA A 1 318 ? 31.848 8.586 -27.829 1.00 68.38 318 ALA A CA 1
ATOM 2339 C C . ALA A 1 318 ? 31.600 7.070 -27.925 1.00 68.38 318 ALA A C 1
ATOM 2341 O O . ALA A 1 318 ? 31.146 6.457 -26.965 1.00 68.38 318 ALA A O 1
ATOM 2342 N N . MET A 1 319 ? 31.847 6.450 -29.086 1.00 75.44 319 MET A N 1
ATOM 2343 C CA . MET A 1 319 ? 31.562 5.028 -29.321 1.00 75.44 319 MET A CA 1
ATOM 2344 C C . MET A 1 319 ? 32.352 4.502 -30.527 1.00 75.44 319 MET A C 1
ATOM 2346 O O . MET A 1 319 ? 32.471 5.190 -31.537 1.00 75.44 319 MET A O 1
ATOM 2350 N N . LEU A 1 320 ? 32.865 3.273 -30.450 1.00 73.75 320 LEU A N 1
ATOM 2351 C CA . LEU A 1 320 ? 33.630 2.600 -31.510 1.00 73.75 320 LEU A CA 1
ATOM 2352 C C . LEU A 1 320 ? 33.121 1.153 -31.680 1.00 73.75 320 LEU A C 1
ATOM 2354 O O . LEU A 1 320 ? 32.918 0.469 -30.682 1.00 73.75 320 LEU A O 1
ATOM 2358 N N . LEU A 1 321 ? 32.914 0.677 -32.918 1.00 70.44 321 LEU A N 1
ATOM 2359 C CA . LEU A 1 321 ? 32.161 -0.560 -33.245 1.00 70.44 321 LEU A CA 1
ATOM 2360 C C . LEU A 1 321 ? 32.876 -1.412 -34.341 1.00 70.44 321 LEU A C 1
ATOM 2362 O O . LEU A 1 321 ? 33.463 -0.831 -35.251 1.00 70.44 321 LEU A O 1
ATOM 2366 N N . SER A 1 322 ? 32.864 -2.766 -34.290 1.00 72.00 322 SER A N 1
ATOM 2367 C CA . SER A 1 322 ? 33.627 -3.701 -35.185 1.00 72.00 322 SER A CA 1
ATOM 2368 C C . SER A 1 322 ? 33.108 -5.170 -35.153 1.00 72.00 322 SER A C 1
ATOM 2370 O O . SER A 1 322 ? 32.740 -5.635 -34.082 1.00 72.00 322 SER A O 1
ATOM 2372 N N . ALA A 1 323 ? 33.105 -5.938 -36.270 1.00 58.66 323 ALA A N 1
ATOM 2373 C CA . ALA A 1 323 ? 32.727 -7.380 -36.334 1.00 58.66 323 ALA A CA 1
ATOM 2374 C C . ALA A 1 323 ? 33.327 -8.096 -37.576 1.00 58.66 323 ALA A C 1
ATOM 2376 O O . ALA A 1 323 ? 33.472 -7.431 -38.603 1.00 58.66 323 ALA A O 1
ATOM 2377 N N . LYS A 1 324 ? 33.737 -9.392 -37.484 1.00 66.25 324 LYS A N 1
ATOM 2378 C CA . LYS A 1 324 ? 34.607 -10.166 -38.440 1.00 66.25 324 LYS A CA 1
ATOM 2379 C C . LYS A 1 324 ? 34.490 -11.722 -38.301 1.00 66.25 324 LYS A C 1
ATOM 2381 O O . LYS A 1 324 ? 34.050 -12.196 -37.262 1.00 66.25 324 LYS A O 1
ATOM 2386 N N . ASN A 1 325 ? 34.946 -12.494 -39.312 1.00 50.78 325 ASN A N 1
ATOM 2387 C CA . ASN A 1 325 ? 35.061 -13.977 -39.429 1.00 50.78 325 ASN A CA 1
ATOM 2388 C C . ASN A 1 325 ? 33.800 -14.862 -39.456 1.00 50.78 325 ASN A C 1
ATOM 2390 O O . ASN A 1 325 ? 33.914 -16.063 -39.706 1.00 50.78 325 ASN A O 1
ATOM 2394 N N . GLY A 1 326 ? 32.609 -14.305 -39.275 1.00 68.06 326 GLY A N 1
ATOM 2395 C CA . GLY A 1 326 ? 31.423 -14.910 -39.866 1.00 68.06 326 GLY A CA 1
ATOM 2396 C C . GLY A 1 326 ? 31.560 -14.953 -41.389 1.00 68.06 326 GLY A C 1
ATOM 2397 O O . GLY A 1 326 ? 32.378 -14.235 -41.972 1.00 68.06 326 GLY A O 1
ATOM 2398 N N . THR A 1 327 ? 30.740 -15.762 -42.053 1.00 64.81 327 THR A N 1
ATOM 2399 C CA . THR A 1 327 ? 30.569 -15.647 -43.509 1.00 64.81 327 THR A CA 1
ATOM 2400 C C . THR A 1 327 ? 30.223 -14.199 -43.889 1.00 64.81 327 THR A C 1
ATOM 2402 O O . THR A 1 327 ? 30.769 -13.677 -44.854 1.00 64.81 327 THR A O 1
ATOM 2405 N N . TYR A 1 328 ? 29.438 -13.520 -43.036 1.00 61.41 328 TYR A N 1
ATOM 2406 C CA . TYR A 1 328 ? 29.169 -12.081 -43.070 1.00 61.41 328 TYR A CA 1
ATOM 2407 C C . TYR A 1 328 ? 29.462 -11.432 -41.729 1.00 61.41 328 TYR A C 1
ATOM 2409 O O . TYR A 1 328 ? 29.285 -12.040 -40.673 1.00 61.41 328 TYR A O 1
ATOM 2417 N N . ASN A 1 329 ? 29.927 -10.189 -41.786 1.00 59.72 329 ASN A N 1
ATOM 2418 C CA . ASN A 1 329 ? 30.550 -9.527 -40.657 1.00 59.72 329 ASN A CA 1
ATOM 2419 C C . ASN A 1 329 ? 30.143 -8.078 -40.577 1.00 59.72 329 ASN A C 1
ATOM 2421 O O . ASN A 1 329 ? 30.513 -7.266 -41.421 1.00 59.72 329 ASN A O 1
ATOM 2425 N N . HIS A 1 330 ? 29.409 -7.761 -39.525 1.00 70.19 330 HIS A N 1
ATOM 2426 C CA . HIS A 1 330 ? 28.741 -6.488 -39.428 1.00 70.19 330 HIS A CA 1
ATOM 2427 C C . HIS A 1 330 ? 29.046 -5.814 -38.093 1.00 70.19 330 HIS A C 1
ATOM 2429 O O . HIS A 1 330 ? 28.502 -6.150 -37.043 1.00 70.19 330 HIS A O 1
ATOM 2435 N N . ALA A 1 331 ? 30.007 -4.898 -38.152 1.00 73.75 331 ALA A N 1
ATOM 2436 C CA . ALA A 1 331 ? 30.556 -4.166 -37.015 1.00 73.75 331 ALA A CA 1
ATOM 2437 C C . ALA A 1 331 ? 29.534 -3.400 -36.197 1.00 73.75 331 ALA A C 1
ATOM 2439 O O . ALA A 1 331 ? 29.657 -3.232 -34.987 1.00 73.75 331 ALA A O 1
ATOM 2440 N N . PHE A 1 332 ? 28.532 -2.955 -36.920 1.00 73.88 332 PHE A N 1
ATOM 2441 C CA . PHE A 1 332 ? 27.355 -2.325 -36.425 1.00 73.88 332 PHE A CA 1
ATOM 2442 C C . PHE A 1 332 ? 26.265 -2.808 -37.364 1.00 73.88 332 PHE A C 1
ATOM 2444 O O . PHE A 1 332 ? 26.190 -2.389 -38.518 1.00 73.88 332 PH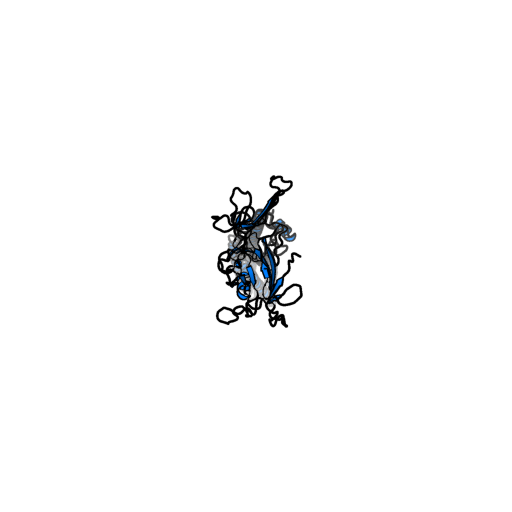E A O 1
ATOM 2451 N N . LEU A 1 333 ? 25.495 -3.778 -36.888 1.00 64.25 333 LEU A N 1
ATOM 2452 C CA . LEU A 1 333 ? 24.178 -4.026 -37.446 1.00 64.25 333 LEU A CA 1
ATOM 2453 C C . LEU A 1 333 ? 23.226 -3.151 -36.685 1.00 64.25 333 LEU A C 1
ATOM 2455 O O . LEU A 1 333 ? 22.722 -3.517 -35.627 1.00 64.25 333 LEU A O 1
ATOM 2459 N N . GLY A 1 334 ? 23.018 -1.980 -37.248 1.00 54.50 334 GLY A N 1
ATOM 2460 C CA . GLY A 1 334 ? 21.705 -1.395 -37.195 1.00 54.50 334 GLY A CA 1
ATOM 2461 C C . GLY A 1 334 ? 21.009 -1.817 -38.472 1.00 54.50 334 GLY A C 1
ATOM 2462 O O . GLY A 1 334 ? 21.597 -1.748 -39.549 1.00 54.50 334 GLY A O 1
ATOM 2463 N N . ASP A 1 335 ? 19.767 -2.246 -38.368 1.00 50.12 335 ASP A N 1
ATOM 2464 C CA . ASP A 1 335 ? 18.867 -1.888 -39.448 1.00 50.12 335 ASP A CA 1
ATOM 2465 C C . ASP A 1 335 ? 18.657 -0.363 -39.387 1.00 50.12 335 ASP A C 1
ATOM 2467 O O . ASP A 1 335 ? 18.602 0.218 -38.296 1.00 50.12 335 ASP A O 1
ATOM 2471 N N . GLY A 1 336 ? 18.611 0.289 -40.549 1.00 45.19 336 GLY A N 1
ATOM 2472 C CA . GLY A 1 336 ? 18.537 1.745 -40.667 1.00 45.19 336 GLY A CA 1
ATOM 2473 C C . GLY A 1 336 ? 19.887 2.476 -40.716 1.00 45.19 336 GLY A C 1
ATOM 2474 O O . GLY A 1 336 ? 20.941 1.918 -41.011 1.00 45.19 336 GLY A O 1
ATOM 2475 N N . ASN A 1 337 ? 19.841 3.789 -40.500 1.00 59.78 337 ASN A N 1
ATOM 2476 C CA . ASN A 1 337 ? 20.920 4.692 -40.896 1.00 59.78 337 ASN A CA 1
ATOM 2477 C C . ASN A 1 337 ? 21.909 4.948 -39.748 1.00 59.78 337 ASN A C 1
ATOM 2479 O O . ASN A 1 337 ? 21.526 5.434 -38.686 1.00 59.78 337 ASN A O 1
ATOM 2483 N N . GLY A 1 338 ? 23.196 4.684 -39.978 1.00 66.50 338 GLY A N 1
ATOM 2484 C CA . GLY A 1 338 ? 24.282 5.145 -39.115 1.00 66.50 338 GLY A CA 1
ATOM 2485 C C . GLY A 1 338 ? 24.702 6.561 -39.504 1.00 66.50 338 GLY A C 1
ATOM 2486 O O . GLY A 1 338 ? 25.156 6.787 -40.622 1.00 66.50 338 GLY A O 1
ATOM 2487 N N . THR A 1 339 ? 24.556 7.514 -38.590 1.00 55.50 339 THR A N 1
ATOM 2488 C CA . THR A 1 339 ? 24.936 8.912 -38.814 1.00 55.50 339 THR A CA 1
ATOM 2489 C C . THR A 1 339 ? 26.242 9.182 -38.095 1.00 55.50 339 THR A C 1
ATOM 2491 O O . THR A 1 339 ? 26.317 9.141 -36.870 1.00 55.50 339 THR A O 1
ATOM 2494 N N . LEU A 1 340 ? 27.281 9.463 -38.862 1.00 62.00 340 LEU A N 1
ATOM 2495 C CA . LEU A 1 340 ? 28.588 9.828 -38.344 1.00 62.00 340 LEU A CA 1
ATOM 2496 C C . LEU A 1 340 ? 28.915 11.187 -38.971 1.00 62.00 340 LEU A C 1
ATOM 2498 O O . LEU A 1 340 ? 28.969 11.317 -40.189 1.00 62.00 340 LEU A O 1
ATOM 2502 N N . ASN A 1 341 ? 29.070 12.221 -38.147 1.00 49.47 341 ASN A N 1
ATOM 2503 C CA . ASN A 1 341 ? 29.409 13.575 -38.592 1.00 49.47 341 ASN A CA 1
ATOM 2504 C C . ASN A 1 341 ? 30.930 13.750 -38.557 1.00 49.47 341 ASN A C 1
ATOM 2506 O O . ASN A 1 341 ? 31.494 14.467 -37.732 1.00 49.47 341 ASN A O 1
ATOM 2510 N N . GLY A 1 342 ? 31.585 12.958 -39.390 1.00 57.53 342 GLY A N 1
ATOM 2511 C CA . GLY A 1 342 ? 33.028 12.841 -39.477 1.00 57.53 342 GLY A CA 1
ATOM 2512 C C . GLY A 1 342 ? 33.390 12.079 -40.739 1.00 57.53 342 GLY A C 1
ATOM 2513 O O . GLY A 1 342 ? 32.517 11.619 -41.470 1.00 57.53 342 GLY A O 1
ATOM 2514 N N . TRP A 1 343 ? 34.681 11.956 -41.020 1.00 56.59 343 TRP A N 1
ATOM 2515 C CA . TRP A 1 343 ? 35.130 11.189 -42.175 1.00 56.59 343 TRP A CA 1
ATOM 2516 C C . TRP A 1 343 ? 34.793 9.703 -41.996 1.00 56.59 343 TRP A C 1
ATOM 2518 O O . TRP A 1 343 ? 35.273 9.068 -41.054 1.00 56.59 343 TRP A O 1
ATOM 2528 N N . ILE A 1 344 ? 33.981 9.157 -42.909 1.00 65.88 344 ILE A N 1
ATOM 2529 C CA . ILE A 1 344 ? 33.604 7.740 -42.953 1.00 65.88 344 ILE A CA 1
ATOM 2530 C C . ILE A 1 344 ? 34.164 7.151 -44.247 1.00 65.88 344 ILE A C 1
ATOM 2532 O O . ILE A 1 344 ? 33.565 7.291 -45.310 1.00 65.88 344 ILE A O 1
ATOM 2536 N N . GLU A 1 345 ? 35.315 6.488 -44.188 1.00 61.75 345 GLU A N 1
ATOM 2537 C CA . GLU A 1 345 ? 35.846 5.796 -45.362 1.00 61.75 345 GLU A CA 1
ATOM 2538 C C . GLU A 1 345 ? 36.660 4.560 -44.977 1.00 61.75 345 GLU A C 1
ATOM 2540 O O . GLU A 1 345 ? 37.324 4.520 -43.940 1.00 61.75 345 GLU A O 1
ATOM 2545 N N . GLY A 1 346 ? 36.610 3.543 -45.838 1.00 64.00 346 GLY A N 1
ATOM 2546 C CA . GLY A 1 346 ? 37.528 2.411 -45.811 1.00 64.00 346 GLY A CA 1
ATOM 2547 C C . GLY A 1 346 ? 38.732 2.653 -46.726 1.0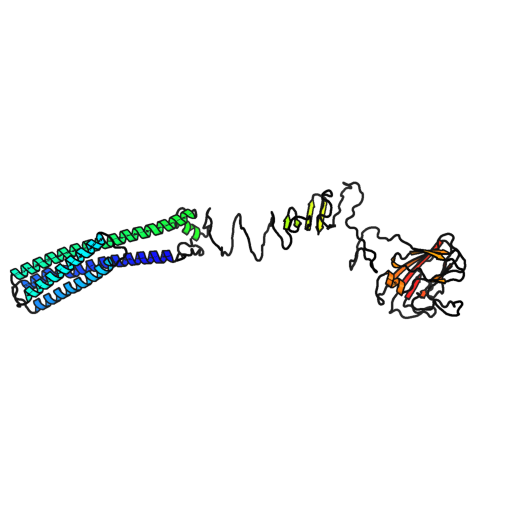0 64.00 346 GLY A C 1
ATOM 2548 O O . GLY A 1 346 ? 38.581 3.049 -47.876 1.00 64.00 346 GLY A O 1
ATOM 2549 N N . TYR A 1 347 ? 39.939 2.357 -46.245 1.00 74.06 347 TYR A N 1
ATOM 2550 C CA . TYR A 1 347 ? 41.192 2.669 -46.954 1.00 74.06 347 TYR A CA 1
ATOM 2551 C C . TYR A 1 347 ? 41.840 1.473 -47.690 1.00 74.06 347 TYR A C 1
ATOM 2553 O O . TYR A 1 347 ? 42.997 1.553 -48.096 1.00 74.06 347 TYR A O 1
ATOM 2561 N N . LYS A 1 348 ? 41.153 0.330 -47.834 1.00 76.06 348 LYS A N 1
ATOM 2562 C CA . LYS A 1 348 ? 41.737 -0.910 -48.394 1.00 76.06 348 LYS A CA 1
ATOM 2563 C C . LYS A 1 348 ? 41.584 -1.028 -49.918 1.00 76.06 348 LYS A C 1
ATOM 2565 O O . LYS A 1 348 ? 40.601 -0.560 -50.481 1.00 76.06 348 LYS A O 1
ATOM 2570 N N . TYR A 1 349 ? 42.525 -1.735 -50.549 1.00 85.19 349 TYR A N 1
ATOM 2571 C CA . TYR A 1 349 ? 42.501 -2.146 -51.960 1.00 85.19 349 TYR A CA 1
ATOM 2572 C C . TYR A 1 349 ? 43.119 -3.551 -52.134 1.00 85.19 349 TYR A C 1
ATOM 2574 O O . TYR A 1 349 ? 43.826 -4.031 -51.243 1.00 85.19 349 TYR A O 1
ATOM 2582 N N . SER A 1 350 ? 42.882 -4.208 -53.276 1.00 84.25 350 SER A N 1
ATOM 2583 C CA . SER A 1 350 ? 43.515 -5.488 -53.661 1.00 84.25 350 SER A CA 1
ATOM 2584 C C . SER A 1 350 ? 44.500 -5.313 -54.820 1.00 84.25 350 SER A C 1
ATOM 2586 O O . SER A 1 350 ? 44.238 -4.519 -55.717 1.00 84.25 350 SER A O 1
ATOM 2588 N N . LYS A 1 351 ? 45.610 -6.071 -54.836 1.00 87.69 351 LYS A N 1
ATOM 2589 C CA . LYS A 1 351 ? 46.627 -6.024 -55.905 1.00 87.69 351 LYS A CA 1
ATOM 2590 C C . LYS A 1 351 ? 46.710 -7.343 -56.681 1.00 87.69 351 LYS A C 1
ATOM 2592 O O . LYS A 1 351 ? 46.746 -8.402 -56.058 1.00 87.69 351 LYS A O 1
ATOM 2597 N N . PHE A 1 352 ? 46.779 -7.289 -58.013 1.00 88.62 352 PHE A N 1
ATOM 2598 C CA . PHE A 1 352 ? 46.858 -8.475 -58.880 1.00 88.62 352 PHE A CA 1
ATOM 2599 C C . PHE A 1 352 ? 47.891 -8.310 -60.003 1.00 88.62 352 PHE A C 1
ATOM 2601 O O . PHE A 1 352 ? 48.155 -7.194 -60.446 1.00 88.62 352 PHE A O 1
ATOM 2608 N N . THR A 1 353 ? 48.489 -9.413 -60.469 1.00 92.00 353 THR A N 1
ATOM 2609 C CA . THR A 1 353 ? 49.511 -9.394 -61.528 1.00 92.00 353 THR A CA 1
ATOM 2610 C C . THR A 1 353 ? 49.097 -10.233 -62.731 1.00 92.00 353 THR A C 1
ATOM 2612 O O . THR A 1 353 ? 48.859 -11.430 -62.587 1.00 92.00 353 THR A O 1
ATOM 2615 N N . LEU A 1 354 ? 49.087 -9.622 -63.919 1.00 93.56 354 LEU A N 1
ATOM 2616 C CA . LEU A 1 354 ? 48.882 -10.322 -65.189 1.00 93.56 354 LEU A CA 1
ATOM 2617 C C . LEU A 1 354 ? 50.243 -10.752 -65.738 1.00 93.56 354 LEU A C 1
ATOM 2619 O O . LEU A 1 354 ? 51.143 -9.928 -65.904 1.00 93.56 354 LEU A O 1
ATOM 2623 N N . SER A 1 355 ? 50.432 -12.046 -65.976 1.00 94.56 355 SER A N 1
ATOM 2624 C CA . SER A 1 355 ? 51.753 -12.621 -66.270 1.00 94.56 355 SER A CA 1
ATOM 2625 C C . SER A 1 355 ? 51.825 -13.381 -67.592 1.00 94.56 355 SER A C 1
ATOM 2627 O O . SER A 1 355 ? 52.908 -13.812 -67.979 1.00 94.56 355 SER A O 1
ATOM 2629 N N . SER A 1 356 ? 50.706 -13.550 -68.299 1.00 94.00 356 SER A N 1
ATOM 2630 C CA . SER A 1 356 ? 50.639 -14.282 -69.569 1.00 94.00 356 SER A CA 1
ATOM 2631 C C . SER A 1 356 ? 49.930 -13.475 -70.658 1.00 94.00 356 SER A C 1
ATOM 2633 O O . SER A 1 356 ? 48.839 -12.939 -70.443 1.00 94.00 356 SER A O 1
ATOM 2635 N N . ALA A 1 357 ? 50.584 -13.370 -71.817 1.00 92.81 357 ALA A N 1
ATOM 2636 C CA . ALA A 1 357 ? 50.028 -12.729 -73.003 1.00 92.81 357 ALA A CA 1
ATOM 2637 C C . ALA A 1 357 ? 48.911 -13.599 -73.597 1.00 92.81 357 ALA A C 1
ATOM 2639 O O . ALA A 1 357 ? 48.958 -14.825 -73.506 1.00 92.81 357 ALA A O 1
ATOM 2640 N N . ASN A 1 358 ? 47.928 -12.964 -74.231 1.00 91.44 358 ASN A N 1
ATOM 2641 C CA . ASN A 1 358 ? 46.728 -13.575 -74.813 1.00 91.44 358 ASN A CA 1
ATOM 2642 C C . ASN A 1 358 ? 45.824 -14.316 -73.807 1.00 91.44 358 ASN A C 1
ATOM 2644 O O . ASN A 1 358 ? 44.969 -15.103 -74.213 1.00 91.44 358 ASN A O 1
ATOM 2648 N N . THR A 1 359 ? 45.976 -14.046 -72.507 1.00 91.06 359 THR A N 1
ATOM 2649 C CA . THR A 1 359 ? 45.156 -14.632 -71.438 1.00 91.06 359 THR A CA 1
ATOM 2650 C C . THR A 1 359 ? 44.211 -13.588 -70.856 1.00 91.06 359 THR A C 1
ATOM 2652 O O . THR A 1 359 ? 44.641 -12.491 -70.505 1.00 91.06 359 THR A O 1
ATOM 2655 N N . ILE A 1 360 ? 42.935 -13.955 -70.701 1.00 91.56 360 ILE A N 1
ATOM 2656 C CA . ILE A 1 360 ? 41.945 -13.166 -69.960 1.00 91.56 360 ILE A CA 1
ATOM 2657 C C . ILE A 1 360 ? 41.707 -13.842 -68.609 1.00 91.56 360 ILE A C 1
ATOM 2659 O O . ILE A 1 360 ? 41.161 -14.945 -68.540 1.00 91.56 360 ILE A O 1
ATOM 2663 N N . TYR A 1 361 ? 42.132 -13.184 -67.537 1.00 89.12 361 TYR A N 1
ATOM 2664 C CA . TYR A 1 361 ? 41.968 -13.648 -66.164 1.00 89.12 361 TYR A CA 1
ATOM 2665 C C . TYR A 1 361 ? 40.545 -13.356 -65.667 1.00 89.12 361 TYR A C 1
ATOM 2667 O O . TYR A 1 361 ? 39.962 -12.331 -66.013 1.00 89.12 361 TYR A O 1
ATOM 2675 N N . ASN A 1 362 ? 39.980 -14.227 -64.827 1.00 81.19 362 ASN A N 1
ATOM 2676 C CA . ASN A 1 362 ? 38.761 -13.879 -64.093 1.00 81.19 362 ASN A CA 1
ATOM 2677 C C . ASN A 1 362 ? 39.123 -12.906 -62.964 1.00 81.19 362 ASN A C 1
ATOM 2679 O O . ASN A 1 362 ? 40.142 -13.102 -62.296 1.00 81.19 362 ASN A O 1
ATOM 2683 N N . GLY A 1 363 ? 38.289 -11.889 -62.751 1.00 63.69 363 GLY A N 1
ATOM 2684 C CA . GLY A 1 363 ? 38.408 -10.962 -61.628 1.00 63.69 363 GLY A CA 1
ATOM 2685 C C . GLY A 1 363 ? 38.631 -11.681 -60.286 1.00 63.69 363 GLY A C 1
ATOM 2686 O O . GLY A 1 363 ? 38.118 -12.774 -60.053 1.00 63.69 363 GLY A O 1
ATOM 2687 N N . TYR A 1 364 ? 39.461 -11.086 -59.431 1.00 65.31 364 TYR A N 1
ATOM 2688 C CA . TYR A 1 364 ? 39.988 -11.666 -58.191 1.00 65.31 364 TYR A CA 1
ATOM 2689 C C . TYR A 1 364 ? 38.900 -12.144 -57.201 1.00 65.31 364 TYR A C 1
ATOM 2691 O O . TYR A 1 364 ? 37.864 -11.507 -57.035 1.00 65.31 364 TYR A O 1
ATOM 2699 N N . SER A 1 365 ? 39.167 -13.230 -56.464 1.00 56.72 365 SER A N 1
ATOM 2700 C CA . SER A 1 365 ? 38.181 -14.009 -55.690 1.00 56.72 365 SER A CA 1
ATOM 2701 C C . SER A 1 365 ? 37.811 -13.466 -54.296 1.00 56.72 365 SER A C 1
ATOM 2703 O O . SER A 1 365 ? 37.422 -14.249 -53.431 1.00 56.72 365 SER A O 1
ATOM 2705 N N . ASN A 1 366 ? 37.986 -12.170 -54.005 1.00 62.62 366 ASN A N 1
ATOM 2706 C CA . ASN A 1 366 ? 37.785 -11.665 -52.636 1.00 62.62 366 ASN A CA 1
ATOM 2707 C C . ASN A 1 366 ? 37.255 -10.219 -52.549 1.00 62.62 366 ASN A C 1
ATOM 2709 O O . ASN A 1 366 ? 37.851 -9.356 -51.906 1.00 62.62 366 ASN A O 1
ATOM 2713 N N . LEU A 1 367 ? 36.113 -9.962 -53.189 1.00 73.69 367 LEU A N 1
ATOM 2714 C CA . LEU A 1 367 ? 35.402 -8.672 -53.167 1.00 73.69 367 LEU A CA 1
ATOM 2715 C C . LEU A 1 367 ? 34.868 -8.249 -51.782 1.00 73.69 367 LEU A C 1
ATOM 2717 O O . LEU A 1 367 ? 34.490 -7.098 -51.605 1.00 73.69 367 LEU A O 1
ATOM 2721 N N . LYS A 1 368 ? 34.855 -9.142 -50.784 1.00 71.56 368 LYS A N 1
ATOM 2722 C CA . LYS A 1 368 ? 34.364 -8.848 -49.422 1.00 71.56 368 LYS A CA 1
ATOM 2723 C C . LYS A 1 368 ? 35.207 -7.818 -48.656 1.00 71.56 368 LYS A C 1
ATOM 2725 O O . LYS A 1 368 ? 34.771 -7.302 -47.632 1.00 71.56 368 LYS A O 1
ATOM 2730 N N . ASP A 1 369 ? 36.432 -7.560 -49.118 1.00 72.12 369 ASP A N 1
ATOM 2731 C CA . ASP A 1 369 ? 37.405 -6.738 -48.394 1.00 72.12 369 ASP A CA 1
ATOM 2732 C C . ASP A 1 369 ? 37.482 -5.290 -48.896 1.00 72.12 369 ASP A C 1
ATOM 2734 O O . ASP A 1 369 ? 37.933 -4.418 -48.148 1.00 72.12 369 ASP A O 1
ATOM 2738 N N . ASN A 1 370 ? 37.126 -5.041 -50.161 1.00 81.75 370 ASN A N 1
ATOM 2739 C CA . ASN A 1 370 ? 37.155 -3.723 -50.800 1.00 81.75 370 ASN A CA 1
ATOM 2740 C C . ASN A 1 370 ? 36.500 -3.750 -52.196 1.00 81.75 370 ASN A C 1
ATOM 2742 O O . ASN A 1 370 ? 36.321 -4.805 -52.802 1.00 81.75 370 ASN A O 1
ATOM 2746 N N . ASN A 1 371 ? 36.247 -2.559 -52.735 1.00 85.81 371 ASN A N 1
ATOM 2747 C CA . ASN A 1 371 ? 35.744 -2.300 -54.085 1.00 85.81 371 ASN A CA 1
ATOM 2748 C C . ASN A 1 371 ? 36.788 -1.612 -55.001 1.00 85.81 371 ASN A C 1
ATOM 2750 O O . ASN A 1 371 ? 36.411 -0.921 -55.949 1.00 85.81 371 ASN A O 1
ATOM 2754 N N . ARG A 1 372 ? 38.093 -1.754 -54.703 1.00 88.75 372 ARG A N 1
ATOM 2755 C CA . ARG A 1 372 ? 39.200 -1.048 -55.381 1.00 88.75 372 ARG A CA 1
ATOM 2756 C C . ARG A 1 372 ? 40.351 -1.998 -55.736 1.00 88.75 372 ARG A C 1
ATOM 2758 O O . ARG A 1 372 ? 41.027 -2.524 -54.852 1.00 88.75 372 ARG A O 1
ATOM 2765 N N . TRP A 1 373 ? 40.628 -2.194 -57.023 1.00 89.62 373 TRP A N 1
ATOM 2766 C CA . TRP A 1 373 ? 41.702 -3.070 -57.510 1.00 89.62 373 TRP A CA 1
ATOM 2767 C C . TRP A 1 373 ? 42.865 -2.297 -58.129 1.00 89.62 373 TRP A C 1
ATOM 2769 O O . TRP A 1 373 ? 42.653 -1.346 -58.868 1.00 89.62 373 TRP A O 1
ATOM 2779 N N . VAL A 1 374 ? 44.088 -2.762 -57.875 1.00 91.50 374 VAL A N 1
ATOM 2780 C CA . VAL A 1 374 ? 45.338 -2.278 -58.475 1.00 91.50 374 VAL A CA 1
ATOM 2781 C C . VAL A 1 374 ? 45.975 -3.419 -59.279 1.00 91.50 374 VAL A C 1
ATOM 2783 O O . VAL A 1 374 ? 46.320 -4.463 -58.723 1.00 91.50 374 VAL A O 1
ATOM 2786 N N . ILE A 1 375 ? 46.115 -3.254 -60.592 1.00 92.38 375 ILE A N 1
ATOM 2787 C CA . ILE A 1 375 ? 46.522 -4.302 -61.536 1.00 92.38 375 ILE A CA 1
ATOM 2788 C C . ILE A 1 375 ? 47.892 -3.980 -62.128 1.00 92.38 375 ILE A C 1
ATOM 2790 O O . ILE A 1 375 ? 48.085 -2.912 -62.689 1.00 92.38 375 ILE A O 1
ATOM 2794 N N . TYR A 1 376 ? 48.828 -4.924 -62.057 1.00 94.69 376 TYR A N 1
ATOM 2795 C CA . TYR A 1 376 ? 50.146 -4.812 -62.681 1.00 94.69 376 TYR A CA 1
ATOM 2796 C C . TYR A 1 376 ? 50.317 -5.870 -63.776 1.00 94.69 376 TYR A C 1
ATOM 2798 O O . TYR A 1 376 ? 50.437 -7.060 -63.481 1.00 94.69 376 TYR A O 1
ATOM 2806 N N . SER A 1 377 ? 50.343 -5.470 -65.044 1.00 94.88 377 SER A N 1
ATOM 2807 C CA . SER A 1 377 ? 50.620 -6.374 -66.160 1.00 94.88 377 SER A CA 1
ATOM 2808 C C . SER A 1 377 ? 52.112 -6.431 -66.473 1.00 94.88 377 SER A C 1
ATOM 2810 O O . SER A 1 377 ? 52.752 -5.415 -66.730 1.00 94.88 377 SER A O 1
ATOM 2812 N N . ARG A 1 378 ? 52.679 -7.639 -66.504 1.00 95.75 378 ARG A N 1
ATOM 2813 C CA . ARG A 1 378 ? 54.074 -7.891 -66.905 1.00 95.75 378 ARG A CA 1
ATOM 2814 C C . ARG A 1 378 ? 54.242 -8.065 -68.414 1.00 95.75 378 ARG A C 1
ATOM 2816 O O . ARG A 1 378 ? 55.372 -8.134 -68.889 1.00 95.75 378 ARG A O 1
ATOM 2823 N N . VAL A 1 379 ? 53.138 -8.189 -69.146 1.00 94.81 379 VAL A N 1
ATOM 2824 C CA . VAL A 1 379 ? 53.103 -8.613 -70.550 1.00 94.81 379 VAL A CA 1
ATOM 2825 C C . VAL A 1 379 ? 52.064 -7.822 -71.334 1.00 94.81 379 VAL A C 1
ATOM 2827 O O . VAL A 1 379 ? 51.053 -7.396 -70.777 1.00 94.81 379 VAL A O 1
ATOM 2830 N N . ASP A 1 380 ? 52.304 -7.650 -72.628 1.00 92.38 380 ASP A N 1
ATOM 2831 C CA . ASP A 1 380 ? 51.322 -7.055 -73.531 1.00 92.38 380 ASP A CA 1
ATOM 2832 C C . ASP A 1 380 ? 50.246 -8.084 -73.928 1.00 92.38 380 ASP A C 1
ATOM 2834 O O . ASP A 1 380 ? 50.445 -9.300 -73.821 1.00 92.38 380 ASP A O 1
ATOM 2838 N N . ASN A 1 381 ? 49.101 -7.594 -74.408 1.00 90.19 381 ASN A N 1
ATOM 2839 C CA . ASN A 1 381 ? 47.970 -8.401 -74.886 1.00 90.19 381 ASN A CA 1
ATOM 2840 C C . ASN A 1 381 ? 47.349 -9.320 -73.816 1.00 90.19 381 ASN A C 1
ATOM 2842 O O . ASN A 1 381 ? 46.897 -10.421 -74.131 1.00 90.19 381 ASN A O 1
ATOM 2846 N N . SER A 1 382 ? 47.336 -8.908 -72.548 1.00 92.44 382 SER A N 1
ATOM 2847 C CA . SER A 1 382 ? 46.630 -9.614 -71.467 1.00 92.44 382 SER A CA 1
ATOM 2848 C C . SER A 1 382 ? 45.301 -8.932 -71.132 1.00 92.44 382 SER A C 1
ATOM 2850 O O . SER A 1 382 ? 45.013 -7.842 -71.624 1.00 92.44 382 SER A O 1
ATOM 2852 N N . GLY A 1 383 ? 44.487 -9.534 -70.269 1.00 92.94 383 GLY A N 1
ATOM 2853 C CA . GLY A 1 383 ? 43.319 -8.843 -69.737 1.00 92.94 383 GLY A CA 1
ATOM 2854 C C . GLY A 1 383 ? 42.676 -9.491 -68.527 1.00 92.94 383 GLY A C 1
ATOM 2855 O O . GLY A 1 383 ? 43.058 -10.580 -68.106 1.00 92.94 383 GLY A O 1
ATOM 2856 N N . ILE A 1 384 ? 41.689 -8.811 -67.956 1.00 92.56 384 ILE A N 1
ATOM 2857 C CA . ILE A 1 384 ? 40.968 -9.256 -66.761 1.00 92.56 384 ILE A CA 1
ATOM 2858 C C . ILE A 1 384 ? 39.475 -8.952 -66.885 1.00 92.56 384 ILE A C 1
ATOM 2860 O O . ILE A 1 384 ? 39.088 -7.907 -67.402 1.00 92.56 384 ILE A O 1
ATOM 2864 N N . THR A 1 385 ? 38.615 -9.858 -66.426 1.00 93.25 385 THR A N 1
ATOM 2865 C CA . THR A 1 385 ? 37.168 -9.619 -66.419 1.00 93.25 385 THR A CA 1
ATOM 2866 C C . THR A 1 385 ? 36.734 -8.804 -65.205 1.00 93.25 385 THR A C 1
ATOM 2868 O O . THR A 1 385 ? 37.297 -8.928 -64.115 1.00 93.25 385 THR A O 1
ATOM 2871 N N . LEU A 1 386 ? 35.657 -8.037 -65.363 1.00 92.69 386 LEU A N 1
ATOM 2872 C CA . LEU A 1 386 ? 34.906 -7.484 -64.239 1.00 92.69 386 LEU A CA 1
ATOM 2873 C C . LEU A 1 386 ? 34.271 -8.604 -63.385 1.00 92.69 386 LEU A C 1
ATOM 2875 O O . LEU A 1 386 ? 34.097 -9.725 -63.885 1.00 92.69 386 LEU A O 1
ATOM 2879 N N . PRO A 1 387 ? 33.926 -8.316 -62.114 1.00 91.94 387 PRO A N 1
ATOM 2880 C CA . PRO A 1 387 ? 33.306 -9.292 -61.223 1.00 91.94 387 PRO A CA 1
ATOM 2881 C C . PRO A 1 387 ? 32.012 -9.902 -61.760 1.00 91.94 387 PRO A C 1
ATOM 2883 O O . PRO A 1 387 ? 31.251 -9.242 -62.473 1.00 91.94 387 PRO A O 1
ATOM 2886 N N . LYS A 1 388 ? 31.729 -11.146 -61.366 1.00 92.75 388 LYS A N 1
ATOM 2887 C CA . LYS A 1 388 ? 30.450 -11.798 -61.663 1.00 92.75 388 LYS A CA 1
ATOM 2888 C C . LYS A 1 388 ? 29.342 -11.312 -60.738 1.00 92.75 388 LYS A C 1
ATOM 2890 O O . LYS A 1 388 ? 29.572 -10.942 -59.587 1.00 92.75 388 LYS A O 1
ATOM 2895 N N . LEU A 1 389 ? 28.104 -11.428 -61.207 1.00 92.25 389 LEU A N 1
ATOM 2896 C CA . LEU A 1 389 ? 26.908 -11.119 -60.426 1.00 92.25 389 LEU A CA 1
ATOM 2897 C C . LEU A 1 389 ? 26.846 -11.889 -59.093 1.00 92.25 389 LEU A C 1
ATOM 2899 O O . LEU A 1 389 ? 26.542 -11.300 -58.054 1.00 92.25 389 LEU A O 1
ATOM 2903 N N . SER A 1 390 ? 27.129 -13.193 -59.111 1.00 90.62 390 SER A N 1
ATOM 2904 C CA . SER A 1 390 ? 27.177 -14.029 -57.901 1.00 90.62 390 SER A CA 1
ATOM 2905 C C . SER A 1 390 ? 28.253 -13.584 -56.903 1.00 90.62 390 SER A C 1
ATOM 2907 O O . SER A 1 390 ? 27.975 -13.522 -55.708 1.00 90.62 390 SER A O 1
ATOM 2909 N N . GLU A 1 391 ? 29.436 -13.197 -57.385 1.00 89.12 391 GLU A N 1
ATOM 2910 C CA . GLU A 1 391 ? 30.561 -12.734 -56.556 1.00 89.12 391 GLU A CA 1
ATOM 2911 C C . GLU A 1 391 ? 30.246 -11.392 -55.865 1.00 89.12 391 GLU A C 1
ATOM 2913 O O . GLU A 1 391 ? 30.579 -11.204 -54.695 1.00 89.12 391 GLU A O 1
ATOM 2918 N N . VAL A 1 392 ? 29.556 -10.465 -56.547 1.00 90.19 392 VAL A N 1
ATOM 2919 C CA . VAL A 1 392 ? 29.143 -9.177 -55.950 1.00 90.19 392 VAL A CA 1
ATOM 2920 C C . VAL A 1 392 ? 28.081 -9.373 -54.866 1.00 90.19 392 VAL A C 1
ATOM 2922 O O . VAL A 1 392 ? 28.137 -8.723 -53.824 1.00 90.19 392 VAL A O 1
ATOM 2925 N N . ARG A 1 393 ? 27.120 -10.281 -55.068 1.00 88.81 393 ARG A N 1
ATOM 2926 C CA . ARG A 1 393 ? 26.100 -10.580 -54.048 1.00 88.81 393 ARG A CA 1
ATOM 2927 C C . ARG A 1 393 ? 26.690 -11.206 -52.797 1.00 88.81 393 ARG A C 1
ATOM 2929 O O . ARG A 1 393 ? 26.297 -10.828 -51.697 1.00 88.81 393 ARG A O 1
ATOM 2936 N N . ASP A 1 394 ? 27.622 -12.134 -52.985 1.00 86.38 394 ASP A N 1
ATOM 2937 C CA . ASP A 1 394 ? 28.345 -12.777 -51.893 1.00 86.38 394 ASP A CA 1
ATOM 2938 C C . ASP A 1 394 ? 29.149 -11.742 -51.092 1.00 86.38 394 ASP A C 1
ATOM 2940 O O . ASP A 1 394 ? 29.044 -11.679 -49.874 1.00 86.38 394 ASP A O 1
ATOM 2944 N N . ALA A 1 395 ? 29.845 -10.816 -51.761 1.00 85.31 395 ALA A N 1
ATOM 2945 C CA . ALA A 1 395 ? 30.596 -9.754 -51.086 1.00 85.31 395 ALA A CA 1
ATOM 2946 C C . ALA A 1 395 ? 29.727 -8.808 -50.237 1.00 85.31 395 ALA A C 1
ATOM 2948 O O . ALA A 1 395 ? 30.169 -8.337 -49.189 1.00 85.31 395 ALA A O 1
ATOM 2949 N N . LEU A 1 396 ? 28.500 -8.530 -50.684 1.00 84.38 396 LEU A N 1
ATOM 2950 C CA . LEU A 1 396 ? 27.540 -7.687 -49.964 1.00 84.38 396 LEU A CA 1
ATOM 2951 C C . LEU A 1 396 ? 26.723 -8.463 -48.917 1.00 84.38 396 LEU A C 1
ATOM 2953 O O . LEU A 1 396 ? 26.027 -7.847 -48.112 1.00 84.38 396 LEU A O 1
ATOM 2957 N N . GLY A 1 397 ? 26.763 -9.796 -48.951 1.00 82.38 397 GLY A N 1
ATOM 2958 C CA . GLY A 1 397 ? 25.917 -10.668 -48.143 1.00 82.38 397 GLY A CA 1
ATOM 2959 C C . GLY A 1 397 ? 24.423 -10.541 -48.418 1.00 82.38 397 GLY A C 1
ATOM 2960 O O . GLY A 1 397 ? 23.620 -10.552 -47.486 1.00 82.38 397 GLY A O 1
ATOM 2961 N N . ILE A 1 398 ? 24.038 -10.415 -49.694 1.00 81.50 398 ILE A N 1
ATOM 2962 C CA . ILE A 1 398 ? 22.645 -10.181 -50.113 1.00 81.50 398 ILE A CA 1
ATOM 2963 C C . ILE A 1 398 ? 22.055 -11.329 -50.947 1.00 81.50 398 ILE A C 1
ATOM 2965 O O . ILE A 1 398 ? 22.752 -12.041 -51.667 1.00 81.50 398 ILE A O 1
ATOM 2969 N N . GLY A 1 399 ? 20.728 -11.485 -50.879 1.00 82.50 399 GLY A N 1
ATOM 2970 C CA . GLY A 1 399 ? 19.983 -12.518 -51.608 1.00 82.50 399 GLY A CA 1
ATOM 2971 C C . GLY A 1 399 ? 19.943 -12.335 -53.136 1.00 82.50 399 GLY A C 1
ATOM 2972 O O . GLY A 1 399 ? 20.226 -11.268 -53.680 1.00 82.50 399 GLY A O 1
ATOM 2973 N N . THR A 1 400 ? 19.531 -13.384 -53.859 1.00 85.81 400 THR A N 1
ATOM 2974 C CA . THR A 1 400 ? 19.546 -13.445 -55.340 1.00 85.81 400 THR A CA 1
ATOM 2975 C C . THR A 1 400 ? 18.561 -12.499 -56.037 1.00 85.81 400 THR A C 1
ATOM 2977 O O . THR A 1 400 ? 18.731 -12.186 -57.216 1.00 85.81 400 THR A O 1
ATOM 2980 N N . SER A 1 401 ? 17.544 -12.012 -55.328 1.00 81.62 401 SER A N 1
ATOM 2981 C CA . SER A 1 401 ? 16.563 -11.042 -55.827 1.00 81.62 401 SER A CA 1
ATOM 2982 C C . SER A 1 401 ? 16.876 -9.596 -55.433 1.00 81.62 401 SER A C 1
ATOM 2984 O O . SER A 1 401 ? 16.184 -8.689 -55.896 1.00 81.62 401 SER A O 1
ATOM 2986 N N . THR A 1 402 ? 17.890 -9.359 -54.591 1.00 89.81 402 THR A N 1
ATOM 2987 C CA . THR A 1 402 ? 18.226 -8.018 -54.100 1.00 89.81 402 THR A CA 1
ATOM 2988 C C . THR A 1 402 ? 18.827 -7.182 -55.229 1.00 89.81 402 THR A C 1
ATOM 2990 O O . THR A 1 402 ? 19.866 -7.531 -55.795 1.00 89.81 402 THR A O 1
ATOM 2993 N N . LYS A 1 403 ? 18.157 -6.075 -55.574 1.00 93.31 403 LYS A N 1
ATOM 2994 C CA . LYS A 1 403 ? 18.687 -5.057 -56.491 1.00 93.31 403 LYS A CA 1
ATOM 2995 C C . LYS A 1 403 ? 19.842 -4.325 -55.810 1.00 93.31 403 LYS A C 1
ATOM 2997 O O . LYS A 1 403 ? 19.738 -4.005 -54.629 1.00 93.31 403 LYS A O 1
ATOM 3002 N N . PHE A 1 404 ? 20.912 -4.036 -56.542 1.00 94.00 404 PHE A N 1
ATOM 3003 C CA . PHE A 1 404 ? 22.055 -3.297 -56.003 1.00 94.00 404 PHE A CA 1
ATOM 3004 C C . PHE A 1 404 ? 22.668 -2.357 -57.042 1.00 94.00 404 PHE A C 1
ATOM 3006 O O . PHE A 1 404 ? 22.537 -2.559 -58.253 1.00 94.00 404 PHE A O 1
ATOM 3013 N N . CYS A 1 405 ? 23.370 -1.346 -56.538 1.00 93.88 405 CYS A N 1
ATOM 3014 C CA . CYS A 1 405 ? 24.248 -0.462 -57.292 1.00 93.88 405 CYS A CA 1
ATOM 3015 C C . CYS A 1 405 ? 25.509 -0.255 -56.450 1.00 93.88 405 CYS A C 1
ATOM 3017 O O . CYS A 1 405 ? 25.409 0.241 -55.329 1.00 93.88 405 CYS A O 1
ATOM 3019 N N . VAL A 1 406 ? 26.667 -0.675 -56.958 1.00 91.12 406 VAL A N 1
ATOM 3020 C CA . VAL A 1 406 ? 27.953 -0.548 -56.256 1.00 91.12 406 VAL A CA 1
ATOM 3021 C C . VAL A 1 406 ? 28.958 0.141 -57.165 1.00 91.12 406 VAL A C 1
ATOM 3023 O O . VAL A 1 406 ? 29.100 -0.229 -58.332 1.00 91.12 406 VAL A O 1
ATOM 3026 N N . GLU A 1 407 ? 29.657 1.134 -56.621 1.00 91.25 407 GLU A N 1
ATOM 3027 C CA . GLU A 1 407 ? 30.809 1.749 -57.273 1.00 91.25 407 GLU A CA 1
ATOM 3028 C C . GLU A 1 407 ? 32.033 0.840 -57.148 1.00 91.25 407 GLU A C 1
ATOM 3030 O O . GLU A 1 407 ? 32.340 0.345 -56.060 1.00 91.25 407 GLU A O 1
ATOM 3035 N N . PHE A 1 408 ? 32.726 0.621 -58.262 1.00 90.19 408 PHE A N 1
ATOM 3036 C CA . PHE A 1 408 ? 33.881 -0.259 -58.336 1.00 90.19 408 PHE A CA 1
ATOM 3037 C C . PHE A 1 408 ? 34.991 0.360 -59.182 1.00 90.19 408 PHE A C 1
ATOM 3039 O O . PHE A 1 408 ? 34.731 0.810 -60.299 1.00 90.19 408 PHE A O 1
ATOM 3046 N N . THR A 1 409 ? 36.226 0.343 -58.679 1.00 90.62 409 THR A N 1
ATOM 3047 C CA . THR A 1 409 ? 37.373 0.997 -59.328 1.00 90.62 409 THR A CA 1
ATOM 3048 C C . THR A 1 409 ? 38.497 0.008 -59.624 1.00 90.62 409 THR A C 1
ATOM 3050 O O . THR A 1 409 ? 38.922 -0.741 -58.746 1.00 90.62 409 THR A O 1
ATOM 3053 N N . VAL A 1 410 ? 39.024 0.049 -60.848 1.00 91.00 410 VAL A N 1
ATOM 3054 C CA . VAL A 1 410 ? 40.219 -0.672 -61.302 1.00 91.00 410 VAL A CA 1
ATOM 3055 C C . VAL A 1 410 ? 41.292 0.341 -61.688 1.00 91.00 410 VAL A C 1
ATOM 3057 O O . VAL A 1 410 ? 41.034 1.266 -62.450 1.00 91.00 410 VAL A O 1
ATOM 3060 N N . ILE A 1 411 ? 42.499 0.163 -61.169 1.00 92.19 411 ILE A N 1
ATOM 3061 C CA . ILE A 1 411 ? 43.645 1.053 -61.352 1.00 92.19 411 ILE A CA 1
ATOM 3062 C C . ILE A 1 411 ? 44.767 0.229 -61.978 1.00 92.19 411 ILE A C 1
ATOM 3064 O O . ILE A 1 411 ? 45.117 -0.823 -61.445 1.00 92.19 411 ILE A O 1
ATOM 3068 N N . SER A 1 412 ? 45.341 0.680 -63.091 1.00 93.12 412 SER A N 1
ATOM 3069 C CA . SER A 1 412 ? 46.598 0.130 -63.589 1.00 93.12 412 SER A CA 1
ATOM 3070 C C . SER A 1 412 ? 47.740 0.675 -62.744 1.00 93.12 412 SER A C 1
ATOM 3072 O O . SER A 1 412 ? 47.934 1.884 -62.642 1.00 93.12 412 SER A O 1
ATOM 3074 N N . ASP A 1 413 ? 48.524 -0.224 -62.165 1.00 93.19 413 ASP A N 1
ATOM 3075 C CA . ASP A 1 413 ? 49.729 0.130 -61.433 1.00 93.19 413 ASP A CA 1
ATOM 3076 C C . ASP A 1 413 ? 50.748 0.796 -62.370 1.00 93.19 413 ASP A C 1
ATOM 3078 O O . ASP A 1 413 ? 50.690 0.664 -63.604 1.00 93.19 413 ASP A O 1
ATOM 3082 N N . LEU A 1 414 ? 51.687 1.518 -61.769 1.00 92.81 414 LEU A N 1
ATOM 3083 C CA . LEU A 1 414 ? 52.774 2.149 -62.505 1.00 92.81 414 LEU A CA 1
ATOM 3084 C C . LEU A 1 414 ? 53.642 1.072 -63.178 1.00 92.81 414 LEU A C 1
ATOM 3086 O O . LEU A 1 414 ? 53.766 -0.051 -62.687 1.00 92.81 414 LEU A O 1
ATOM 3090 N N . ASP A 1 415 ? 54.208 1.409 -64.337 1.00 93.56 415 ASP A N 1
ATOM 3091 C CA . ASP A 1 415 ? 55.056 0.530 -65.160 1.00 93.56 415 ASP A CA 1
ATOM 3092 C C . ASP A 1 415 ? 54.387 -0.761 -65.677 1.00 93.56 415 ASP A C 1
ATOM 3094 O O . ASP A 1 415 ? 55.066 -1.675 -66.158 1.00 93.56 415 ASP A O 1
ATOM 3098 N N . SER A 1 416 ? 53.056 -0.850 -65.603 1.00 93.00 416 SER A N 1
ATOM 3099 C CA . SER A 1 416 ? 52.291 -1.943 -66.202 1.00 93.00 416 SER A CA 1
ATOM 3100 C C . SER A 1 416 ? 52.388 -1.928 -67.734 1.00 93.00 416 SER A C 1
ATOM 3102 O O . SER A 1 416 ? 52.318 -0.881 -68.376 1.00 93.00 416 SER A O 1
ATOM 3104 N N . LYS A 1 417 ? 52.489 -3.110 -68.346 1.00 95.81 417 LYS A N 1
ATOM 3105 C CA . LYS A 1 417 ? 52.245 -3.313 -69.782 1.00 95.81 417 LYS A CA 1
ATOM 3106 C C . LYS A 1 417 ? 50.760 -3.155 -70.123 1.00 95.81 417 LYS A C 1
ATOM 3108 O O . LYS A 1 417 ? 49.917 -3.177 -69.224 1.00 95.81 417 LYS A O 1
ATOM 3113 N N . GLY A 1 418 ? 50.449 -2.992 -71.409 1.00 92.88 418 GLY A N 1
ATOM 3114 C CA . GLY A 1 418 ? 49.072 -2.781 -71.861 1.00 92.88 418 GLY A CA 1
ATOM 3115 C C . GLY A 1 418 ? 48.197 -4.014 -71.621 1.00 92.88 418 GLY A C 1
ATOM 3116 O O . GLY A 1 418 ? 48.593 -5.134 -71.962 1.00 92.88 418 GLY A O 1
ATOM 3117 N N . PHE A 1 419 ? 47.013 -3.817 -71.041 1.00 94.38 419 PHE A N 1
ATOM 3118 C CA . PHE A 1 419 ? 46.026 -4.880 -70.833 1.00 94.38 419 PHE A CA 1
ATOM 3119 C C . PHE A 1 419 ? 44.596 -4.372 -71.018 1.00 94.38 419 PHE A C 1
ATOM 3121 O O . PHE A 1 419 ? 44.346 -3.177 -70.947 1.00 94.38 419 PHE A O 1
ATOM 3128 N N . ASP A 1 420 ? 43.649 -5.282 -71.217 1.00 94.12 420 ASP A N 1
ATOM 3129 C CA . ASP A 1 420 ? 42.235 -4.947 -71.395 1.00 94.12 420 ASP A CA 1
ATOM 3130 C C . ASP A 1 420 ? 41.374 -5.381 -70.197 1.00 94.12 420 ASP A C 1
ATOM 3132 O O . ASP A 1 420 ? 41.570 -6.452 -69.613 1.00 94.12 420 ASP A O 1
ATOM 3136 N N . ILE A 1 421 ? 40.354 -4.590 -69.872 1.00 93.06 421 ILE A N 1
ATOM 3137 C CA . ILE A 1 421 ? 39.271 -4.948 -68.952 1.00 93.06 421 ILE A CA 1
ATOM 3138 C C . ILE A 1 421 ? 38.069 -5.434 -69.765 1.00 93.06 421 ILE A C 1
ATOM 3140 O O . ILE A 1 421 ? 37.608 -4.749 -70.676 1.00 93.06 421 ILE A O 1
ATOM 3144 N N . TYR A 1 422 ? 37.533 -6.603 -69.414 1.00 93.31 422 TYR A N 1
ATOM 3145 C CA . TYR A 1 422 ? 36.442 -7.257 -70.140 1.00 93.31 422 TYR A CA 1
ATOM 3146 C C . TYR A 1 422 ? 35.153 -7.336 -69.311 1.00 93.31 422 TYR A C 1
ATOM 3148 O O . TYR A 1 422 ? 35.157 -7.746 -68.149 1.00 93.31 422 TYR A O 1
ATOM 3156 N N . GLY A 1 423 ? 34.025 -6.997 -69.934 1.00 91.88 423 GLY A N 1
ATOM 3157 C CA . GLY A 1 423 ? 32.694 -7.414 -69.487 1.00 91.88 423 GLY A CA 1
ATOM 3158 C C . GLY A 1 423 ? 32.233 -8.664 -70.237 1.00 91.88 423 GLY A C 1
ATOM 3159 O O . GLY A 1 423 ? 33.042 -9.452 -70.733 1.00 91.88 423 GLY A O 1
ATOM 3160 N N . ARG A 1 424 ? 30.918 -8.830 -70.370 1.00 93.25 424 ARG A N 1
ATOM 3161 C CA . ARG A 1 424 ? 30.319 -9.827 -71.262 1.00 93.25 424 ARG A CA 1
ATOM 3162 C C . ARG A 1 424 ? 30.677 -9.505 -72.713 1.00 93.25 424 ARG A C 1
ATOM 3164 O O . ARG A 1 424 ? 30.417 -8.391 -73.142 1.00 93.25 424 ARG A O 1
ATOM 3171 N N . ASN A 1 425 ? 31.231 -10.460 -73.456 1.00 91.56 425 ASN A N 1
ATOM 3172 C CA . ASN A 1 425 ? 31.727 -10.234 -74.821 1.00 91.56 425 ASN A CA 1
ATOM 3173 C C . ASN A 1 425 ? 31.588 -11.483 -75.711 1.00 91.56 425 ASN A C 1
ATOM 3175 O O . ASN A 1 425 ? 31.351 -12.589 -75.215 1.00 91.56 425 ASN A O 1
ATOM 3179 N N . SER A 1 426 ? 31.763 -11.304 -77.027 1.00 90.00 426 SER A N 1
ATOM 3180 C CA . SER A 1 426 ? 31.734 -12.387 -78.030 1.00 90.00 426 SER A CA 1
ATOM 3181 C C . SER A 1 426 ? 33.136 -12.842 -78.445 1.00 90.00 426 SER A C 1
ATOM 3183 O O . SER A 1 426 ? 33.328 -13.377 -79.539 1.00 90.00 426 SER A O 1
ATOM 3185 N N . LYS A 1 427 ? 34.147 -12.665 -77.587 1.00 88.81 427 LYS A N 1
ATOM 3186 C CA . LYS A 1 427 ? 35.503 -13.124 -77.891 1.00 88.81 427 LYS A CA 1
ATOM 3187 C C . LYS A 1 427 ? 35.552 -14.648 -77.850 1.00 88.81 427 LYS A C 1
ATOM 3189 O O . LYS A 1 427 ? 35.169 -15.287 -76.869 1.00 88.81 427 LYS A O 1
ATOM 3194 N N . LYS A 1 428 ? 36.015 -15.225 -78.956 1.00 90.19 428 LYS A N 1
ATOM 3195 C CA . LYS A 1 428 ? 36.171 -16.666 -79.126 1.00 90.19 428 LYS A CA 1
ATOM 3196 C C . LYS A 1 428 ? 37.458 -17.108 -78.428 1.00 90.19 428 LYS A C 1
ATOM 3198 O O . LYS A 1 428 ? 38.520 -16.539 -78.678 1.00 90.19 428 LYS A O 1
ATOM 3203 N N . SER A 1 429 ? 37.361 -18.093 -77.543 1.00 85.31 429 SER A N 1
ATOM 3204 C CA . SER A 1 429 ? 38.524 -18.750 -76.943 1.00 85.31 429 SER A CA 1
ATOM 3205 C C . SER A 1 429 ? 39.294 -19.561 -77.997 1.00 85.31 429 SER A C 1
ATOM 3207 O O . SER A 1 429 ? 38.783 -19.812 -79.094 1.00 85.31 429 SER A O 1
ATOM 3209 N N . SER A 1 430 ? 40.505 -20.020 -77.665 1.00 86.12 430 SER A N 1
ATOM 3210 C CA . SER A 1 430 ? 41.288 -20.936 -78.517 1.00 86.12 430 SER A CA 1
ATOM 3211 C C . SER A 1 430 ? 40.514 -22.199 -78.901 1.00 86.12 430 SER A C 1
ATOM 3213 O O . SER A 1 430 ? 40.699 -22.725 -79.995 1.00 86.12 430 SER A O 1
ATOM 3215 N N . ASP A 1 431 ? 39.601 -22.632 -78.029 1.00 85.00 431 ASP A N 1
ATOM 3216 C CA . ASP A 1 431 ? 38.811 -23.861 -78.172 1.00 85.00 431 ASP A CA 1
ATOM 3217 C C . ASP A 1 431 ? 37.509 -23.624 -78.948 1.00 85.00 431 ASP A C 1
ATOM 3219 O O . ASP A 1 431 ? 36.657 -24.498 -79.094 1.00 85.00 431 ASP A O 1
ATOM 3223 N N . GLY A 1 432 ? 37.330 -22.403 -79.443 1.00 85.62 432 GLY A N 1
ATOM 3224 C CA . GLY A 1 432 ? 36.214 -22.009 -80.271 1.00 85.62 432 GLY A CA 1
ATOM 3225 C C . GLY A 1 432 ? 34.911 -21.709 -79.535 1.00 85.62 432 GLY A C 1
ATOM 3226 O O . GLY A 1 432 ? 33.880 -21.547 -80.188 1.00 85.62 432 GLY A O 1
ATOM 3227 N N . THR A 1 433 ? 34.961 -21.604 -78.208 1.00 88.56 433 THR A N 1
ATOM 3228 C CA . THR A 1 433 ? 33.820 -21.304 -77.333 1.00 88.56 433 THR A CA 1
ATOM 3229 C C . THR A 1 433 ? 33.766 -19.819 -76.964 1.00 88.56 433 THR A C 1
ATOM 3231 O O . THR A 1 433 ? 34.719 -19.077 -77.189 1.00 88.56 433 THR A O 1
ATOM 3234 N N . TYR A 1 434 ? 32.653 -19.376 -76.375 1.00 91.56 434 TYR A N 1
ATOM 3235 C CA . TYR A 1 434 ? 32.442 -17.985 -75.947 1.00 91.56 434 TYR A CA 1
ATOM 3236 C C . TYR A 1 434 ? 32.278 -17.907 -74.419 1.00 91.56 434 TYR A C 1
ATOM 3238 O O . TYR A 1 434 ? 31.174 -17.655 -73.931 1.00 91.56 434 TYR A O 1
ATOM 3246 N N . PRO A 1 435 ? 33.342 -18.170 -73.635 1.00 89.00 435 PRO A N 1
ATOM 3247 C CA . PRO A 1 435 ? 33.232 -18.378 -72.187 1.00 89.00 435 PRO A CA 1
ATOM 3248 C C . PRO A 1 435 ? 32.777 -17.132 -71.414 1.00 89.00 435 PRO A C 1
ATOM 3250 O O . PRO A 1 435 ? 32.232 -17.253 -70.318 1.00 89.00 435 PRO A O 1
ATOM 3253 N N . TRP A 1 436 ? 32.950 -15.942 -71.991 1.00 91.25 436 TRP A N 1
ATOM 3254 C CA . TRP A 1 436 ? 32.533 -14.672 -71.393 1.00 91.25 436 TRP A CA 1
ATOM 3255 C C . TRP A 1 436 ? 31.157 -14.193 -71.873 1.00 91.25 436 TRP A C 1
ATOM 3257 O O . TRP A 1 436 ? 30.686 -13.157 -71.416 1.00 91.25 436 TRP A O 1
ATOM 3267 N N . ASN A 1 437 ? 30.466 -14.947 -72.737 1.00 92.88 437 ASN A N 1
ATOM 3268 C CA . ASN A 1 437 ? 29.102 -14.637 -73.170 1.00 92.88 437 ASN A CA 1
ATOM 3269 C C . ASN A 1 437 ? 28.054 -15.290 -72.245 1.00 92.88 437 ASN A C 1
ATOM 3271 O O . ASN A 1 437 ? 27.260 -16.130 -72.669 1.00 92.88 437 ASN A O 1
ATOM 3275 N N . THR A 1 438 ? 28.044 -14.912 -70.964 1.00 92.56 438 THR A N 1
ATOM 3276 C CA . THR A 1 438 ? 27.089 -15.426 -69.963 1.00 92.56 438 THR A CA 1
ATOM 3277 C C . THR A 1 438 ? 26.392 -14.284 -69.225 1.00 92.56 438 THR A C 1
ATOM 3279 O O . THR A 1 438 ? 26.874 -13.154 -69.220 1.00 92.56 438 THR A O 1
ATOM 3282 N N . SER A 1 439 ? 25.243 -14.550 -68.596 1.00 89.56 439 SER A N 1
ATOM 3283 C CA . SER A 1 439 ? 24.534 -13.549 -67.780 1.00 89.56 439 SER A CA 1
ATOM 3284 C C . SER A 1 439 ? 25.228 -13.219 -66.456 1.00 89.56 439 SER A C 1
ATOM 3286 O O . SER A 1 439 ? 24.813 -12.277 -65.790 1.00 89.56 439 SER A O 1
ATOM 3288 N N . GLU A 1 440 ? 26.251 -13.987 -66.068 1.00 92.06 440 GLU A N 1
ATOM 3289 C CA . GLU A 1 440 ? 27.041 -13.719 -64.864 1.00 92.06 440 GLU A CA 1
ATOM 3290 C C . GLU A 1 440 ? 28.004 -12.547 -65.066 1.00 92.06 440 GLU A C 1
ATOM 3292 O O . GLU A 1 440 ? 28.308 -11.860 -64.096 1.00 92.06 440 GLU A O 1
ATOM 3297 N N . TYR A 1 441 ? 28.455 -12.292 -66.300 1.00 93.88 441 TYR A N 1
ATOM 3298 C CA . TYR A 1 441 ? 29.306 -11.147 -66.620 1.00 93.88 441 TYR A CA 1
ATOM 3299 C C . TYR A 1 441 ? 28.466 -9.916 -66.982 1.00 93.88 441 TYR A C 1
ATOM 3301 O O . TYR A 1 441 ? 27.448 -10.042 -67.673 1.00 93.88 441 TYR A O 1
ATOM 3309 N N . PRO A 1 442 ? 28.877 -8.713 -66.544 1.00 94.81 442 PRO A N 1
ATOM 3310 C CA . PRO A 1 442 ? 28.107 -7.508 -66.800 1.00 94.81 442 PRO A CA 1
ATOM 3311 C C . PRO A 1 442 ? 28.195 -7.118 -68.277 1.00 94.81 442 PRO A C 1
ATOM 3313 O O . PRO A 1 442 ? 29.279 -7.140 -68.861 1.00 94.81 442 PRO A O 1
ATOM 3316 N N . ASN A 1 443 ? 27.078 -6.701 -68.880 1.00 95.25 443 ASN A N 1
ATOM 3317 C CA . ASN A 1 443 ? 27.129 -6.005 -70.166 1.00 95.25 443 ASN A CA 1
ATOM 3318 C C . ASN A 1 443 ? 27.865 -4.672 -69.955 1.00 95.25 443 ASN A C 1
ATOM 3320 O O . ASN A 1 443 ? 27.385 -3.811 -69.208 1.00 95.25 443 ASN A O 1
ATOM 3324 N N . LEU A 1 444 ? 29.051 -4.547 -70.549 1.00 93.19 444 LEU A N 1
ATOM 3325 C CA . LEU A 1 444 ? 29.860 -3.340 -70.485 1.00 93.19 444 LEU A CA 1
ATOM 3326 C C . LEU A 1 444 ? 29.265 -2.325 -71.458 1.00 93.19 444 LEU A C 1
ATOM 3328 O O . LEU A 1 444 ? 29.299 -2.517 -72.674 1.00 93.19 444 LEU A O 1
ATOM 3332 N N . VAL A 1 445 ? 28.673 -1.274 -70.896 1.00 89.94 445 VAL A N 1
ATOM 3333 C CA . VAL A 1 445 ? 28.009 -0.223 -71.665 1.00 89.94 445 VAL A CA 1
ATOM 3334 C C . VAL A 1 445 ? 28.800 1.060 -71.507 1.00 89.94 445 VAL A C 1
ATOM 3336 O O . VAL A 1 445 ? 29.069 1.517 -70.390 1.00 89.94 445 VAL A O 1
ATOM 3339 N N . HIS A 1 446 ? 29.163 1.626 -72.646 1.00 79.75 446 HIS A N 1
ATOM 3340 C CA . HIS A 1 446 ? 29.993 2.807 -72.741 1.00 79.75 446 HIS A CA 1
ATOM 3341 C C . HIS A 1 446 ? 29.137 4.090 -72.812 1.00 79.75 446 HIS A C 1
ATOM 3343 O O . HIS A 1 446 ? 27.903 4.040 -72.856 1.00 79.75 446 HIS A O 1
ATOM 3349 N N . TRP A 1 447 ? 29.768 5.267 -72.721 1.00 74.56 447 TRP A N 1
ATOM 3350 C CA . TRP A 1 447 ? 29.065 6.559 -72.604 1.00 74.56 447 TRP A CA 1
ATOM 3351 C C . TRP A 1 447 ? 28.283 6.949 -73.864 1.00 74.56 447 TRP A C 1
ATOM 3353 O O . TRP A 1 447 ? 27.358 7.755 -73.794 1.00 74.56 447 TRP A O 1
ATOM 3363 N N . ASP A 1 448 ? 28.622 6.349 -75.002 1.00 80.31 448 ASP A N 1
ATOM 3364 C CA . ASP A 1 448 ? 27.874 6.411 -76.262 1.00 80.31 448 ASP A CA 1
ATOM 3365 C C . ASP A 1 448 ? 26.579 5.578 -76.225 1.00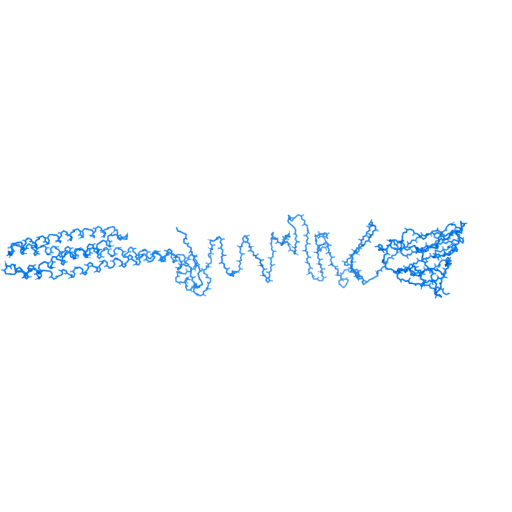 80.31 448 ASP A C 1
ATOM 3367 O O . ASP A 1 448 ? 25.844 5.517 -77.211 1.00 80.31 448 ASP A O 1
ATOM 3371 N N . ASN A 1 449 ? 26.256 4.995 -75.063 1.00 81.38 449 ASN A N 1
ATOM 3372 C CA . ASN A 1 449 ? 25.068 4.189 -74.817 1.00 81.38 449 ASN A CA 1
ATOM 3373 C C . ASN A 1 449 ? 25.023 2.927 -75.696 1.00 81.38 449 ASN A C 1
ATOM 3375 O O . ASN A 1 449 ? 23.935 2.434 -76.034 1.00 81.38 449 ASN A O 1
ATOM 3379 N N . ASP A 1 450 ? 26.197 2.398 -76.048 1.00 89.56 450 ASP A N 1
ATOM 3380 C CA . ASP A 1 450 ? 26.340 1.136 -76.761 1.00 89.56 450 ASP A CA 1
ATOM 3381 C C . ASP A 1 450 ? 27.272 0.149 -76.044 1.00 89.56 450 ASP A C 1
ATOM 3383 O O . ASP A 1 450 ? 27.921 0.462 -75.043 1.00 89.56 450 ASP A O 1
ATOM 3387 N N . HIS A 1 451 ? 27.247 -1.093 -76.512 1.00 92.19 451 HIS A N 1
ATOM 3388 C CA . HIS A 1 451 ? 28.044 -2.188 -75.980 1.00 92.19 451 HIS A CA 1
ATOM 3389 C C . HIS A 1 451 ? 29.494 -2.119 -76.464 1.00 92.19 451 HIS A C 1
ATOM 3391 O O . HIS A 1 451 ? 29.739 -1.959 -77.659 1.00 92.19 451 HIS A O 1
ATOM 3397 N N . TRP A 1 452 ? 30.438 -2.319 -75.545 1.00 91.00 452 TRP A N 1
ATOM 3398 C CA . TRP A 1 452 ? 31.863 -2.445 -75.845 1.00 91.00 452 TRP A CA 1
ATOM 3399 C C . TRP A 1 452 ? 32.386 -3.814 -75.401 1.00 91.00 452 TRP A C 1
ATOM 3401 O O . TRP A 1 452 ? 32.142 -4.235 -74.268 1.00 91.00 452 TRP A O 1
ATOM 3411 N N . ASP A 1 453 ? 33.145 -4.487 -76.270 1.00 88.06 453 ASP A N 1
ATOM 3412 C CA . ASP A 1 453 ? 33.714 -5.805 -75.957 1.00 88.06 453 ASP A CA 1
ATOM 3413 C C . ASP A 1 453 ? 34.813 -5.723 -74.869 1.00 88.06 453 ASP A C 1
ATOM 3415 O O . ASP A 1 453 ? 34.963 -6.665 -74.085 1.00 88.06 453 ASP A O 1
ATOM 3419 N N . SER A 1 454 ? 35.564 -4.610 -74.784 1.00 91.38 454 SER A N 1
ATOM 3420 C CA . SER A 1 454 ? 36.604 -4.365 -73.765 1.00 91.38 454 SER A CA 1
ATOM 3421 C C . SER A 1 454 ? 36.996 -2.886 -73.610 1.00 91.38 454 SER A C 1
ATOM 3423 O O . SER A 1 454 ? 36.621 -2.046 -74.426 1.00 91.38 454 SER A O 1
ATOM 3425 N N . VAL A 1 455 ? 37.780 -2.575 -72.568 1.00 92.12 455 VAL A N 1
ATOM 3426 C CA . VAL A 1 455 ? 38.445 -1.272 -72.354 1.00 92.12 455 VAL A CA 1
ATOM 3427 C C . VAL A 1 455 ? 39.950 -1.480 -72.191 1.00 92.12 455 VAL A C 1
ATOM 3429 O O . VAL A 1 455 ? 40.358 -2.192 -71.277 1.00 92.12 455 VAL A O 1
ATOM 3432 N N . ALA A 1 456 ? 40.765 -0.847 -73.036 1.00 92.50 456 ALA A N 1
ATOM 3433 C CA . ALA A 1 456 ? 42.223 -0.891 -72.922 1.00 92.50 456 ALA A CA 1
ATOM 3434 C C . ALA A 1 456 ? 42.729 -0.011 -71.765 1.00 92.50 456 ALA A C 1
ATOM 3436 O O . ALA A 1 456 ? 42.226 1.092 -71.562 1.00 92.50 456 ALA A O 1
ATOM 3437 N N . MET A 1 457 ? 43.734 -0.500 -71.035 1.00 91.94 457 MET A N 1
ATOM 3438 C CA . MET A 1 457 ? 44.388 0.146 -69.893 1.00 91.94 457 MET A CA 1
ATOM 3439 C C . MET A 1 457 ? 45.908 0.204 -70.115 1.00 91.94 457 MET A C 1
ATOM 3441 O O . MET A 1 457 ? 46.558 -0.824 -70.343 1.00 91.94 457 MET A O 1
ATOM 3445 N N . GLY A 1 458 ? 46.476 1.406 -70.024 1.00 91.00 458 GLY A N 1
ATOM 3446 C CA . GLY A 1 458 ? 47.910 1.682 -69.948 1.00 91.00 458 GLY A CA 1
ATOM 3447 C C . GLY A 1 458 ? 48.390 1.935 -68.513 1.00 91.00 458 GLY A C 1
ATOM 3448 O O . GLY A 1 458 ? 47.600 2.021 -67.574 1.00 91.00 458 GLY A O 1
ATOM 3449 N N . ALA A 1 459 ? 49.710 2.052 -68.327 1.00 90.50 459 ALA A N 1
ATOM 3450 C CA . ALA A 1 459 ? 50.307 2.308 -67.014 1.00 90.50 459 ALA A CA 1
ATOM 3451 C C . ALA A 1 459 ? 49.761 3.602 -66.379 1.00 90.50 459 ALA A C 1
ATOM 3453 O O . ALA A 1 459 ? 49.887 4.675 -66.964 1.00 90.50 459 ALA A O 1
ATOM 3454 N N . GLY A 1 460 ? 49.219 3.503 -65.160 1.00 86.62 460 GLY A N 1
ATOM 3455 C CA . GLY A 1 460 ? 48.660 4.635 -64.411 1.00 86.62 460 GLY A CA 1
ATOM 3456 C C . GLY A 1 460 ? 47.180 4.950 -64.673 1.00 86.62 460 GLY A C 1
ATOM 3457 O O . GLY A 1 460 ? 46.627 5.805 -63.979 1.00 86.62 460 GLY A O 1
ATOM 3458 N N . ASP A 1 461 ? 46.523 4.266 -65.613 1.00 91.56 461 ASP A N 1
ATOM 3459 C CA . ASP A 1 461 ? 45.107 4.500 -65.921 1.00 91.56 461 ASP A CA 1
ATOM 3460 C C . ASP A 1 461 ? 44.174 4.072 -64.776 1.00 91.56 461 ASP A C 1
ATOM 3462 O O . ASP A 1 461 ? 44.483 3.172 -63.990 1.00 91.56 461 ASP A O 1
ATOM 3466 N N . SER A 1 462 ? 42.981 4.675 -64.700 1.00 90.12 462 SER A N 1
ATOM 3467 C CA . SER A 1 462 ? 41.933 4.262 -63.755 1.00 90.12 462 SER A CA 1
ATOM 3468 C C . SER A 1 462 ? 40.545 4.224 -64.394 1.00 90.12 462 SER A C 1
ATOM 3470 O O . SER A 1 462 ? 40.123 5.164 -65.066 1.00 90.12 462 SER A O 1
ATOM 3472 N N . LEU A 1 463 ? 39.807 3.151 -64.123 1.00 90.94 463 LEU A N 1
ATOM 3473 C CA . LEU A 1 463 ? 38.443 2.920 -64.580 1.00 90.94 463 LEU A CA 1
ATOM 3474 C C . LEU A 1 463 ? 37.524 2.691 -63.377 1.00 90.94 463 LEU A C 1
ATOM 3476 O O . LEU A 1 463 ? 37.700 1.739 -62.622 1.00 90.94 463 LEU A O 1
ATOM 3480 N N . THR A 1 464 ? 36.503 3.523 -63.241 1.00 91.50 464 THR A N 1
ATOM 3481 C CA . THR A 1 464 ? 35.418 3.393 -62.275 1.00 91.50 464 THR A CA 1
ATOM 3482 C C . THR A 1 464 ? 34.121 3.101 -63.013 1.00 91.50 464 THR A C 1
ATOM 3484 O O . THR A 1 464 ? 33.707 3.821 -63.929 1.00 91.50 464 THR A O 1
ATOM 3487 N N . VAL A 1 465 ? 33.456 2.036 -62.579 1.00 91.94 465 VAL A N 1
ATOM 3488 C CA . VAL A 1 465 ? 32.168 1.601 -63.110 1.00 91.94 465 VAL A CA 1
ATOM 3489 C C . VAL A 1 465 ? 31.129 1.501 -62.001 1.00 91.94 465 VAL A C 1
ATOM 3491 O O . VAL A 1 465 ? 31.440 1.182 -60.854 1.00 91.94 465 VAL A O 1
ATOM 3494 N N . LEU A 1 466 ? 29.868 1.711 -62.366 1.00 94.38 466 LEU A N 1
ATOM 3495 C CA . LEU A 1 466 ? 28.726 1.294 -61.562 1.00 94.38 466 LEU A CA 1
ATOM 3496 C C . LEU A 1 466 ? 28.309 -0.107 -61.990 1.00 94.38 466 LEU A C 1
ATOM 3498 O O . LEU A 1 466 ? 27.849 -0.310 -63.120 1.00 94.38 466 LEU A O 1
ATOM 3502 N N . LEU A 1 467 ? 28.447 -1.061 -61.072 1.00 94.06 467 LEU A N 1
ATOM 3503 C CA . LEU A 1 467 ? 27.896 -2.401 -61.217 1.00 94.06 467 LEU A CA 1
ATOM 3504 C C . LEU A 1 467 ? 26.439 -2.367 -60.760 1.00 94.06 467 LEU A C 1
ATOM 3506 O O . LEU A 1 467 ? 26.153 -2.153 -59.581 1.00 94.06 467 LEU A O 1
ATOM 3510 N N . ILE A 1 468 ? 25.520 -2.556 -61.705 1.00 95.12 468 ILE A N 1
ATOM 3511 C CA . ILE A 1 468 ? 24.081 -2.409 -61.468 1.00 95.12 468 ILE A CA 1
ATOM 3512 C C . ILE A 1 468 ? 23.378 -3.708 -61.823 1.00 95.12 468 ILE A C 1
ATOM 3514 O O . ILE A 1 468 ? 23.475 -4.169 -62.963 1.00 95.12 468 ILE A O 1
ATOM 3518 N N . TYR A 1 469 ? 22.633 -4.252 -60.862 1.00 96.31 469 TYR A N 1
ATOM 3519 C CA . TYR A 1 469 ? 21.746 -5.389 -61.076 1.00 96.31 469 TYR A CA 1
ATOM 3520 C C . TYR A 1 469 ? 20.284 -5.009 -60.841 1.00 96.31 469 TYR A C 1
ATOM 3522 O O . TYR A 1 469 ? 19.902 -4.580 -59.749 1.00 96.31 469 TYR A O 1
ATOM 3530 N N . ASP A 1 470 ? 19.458 -5.243 -61.860 1.00 94.56 470 ASP A N 1
ATOM 3531 C CA . ASP A 1 470 ? 18.004 -5.179 -61.768 1.00 94.56 470 ASP A CA 1
ATOM 3532 C C . ASP A 1 470 ? 17.378 -6.279 -62.637 1.00 94.56 470 ASP A C 1
ATOM 3534 O O . ASP A 1 470 ? 17.357 -6.196 -63.867 1.00 94.56 470 ASP A O 1
ATOM 3538 N N . SER A 1 471 ? 16.820 -7.305 -61.987 1.00 90.69 471 SER A N 1
ATOM 3539 C CA . SER A 1 471 ? 16.151 -8.431 -62.653 1.00 90.69 471 SER A CA 1
ATOM 3540 C C . SER A 1 471 ? 14.951 -8.026 -63.512 1.00 90.69 471 SER A C 1
ATOM 3542 O O . SER A 1 471 ? 14.574 -8.771 -64.412 1.00 90.69 471 SER A O 1
ATOM 3544 N N . SER A 1 472 ? 14.351 -6.860 -63.258 1.00 90.94 472 SER A N 1
ATOM 3545 C CA . SER A 1 472 ? 13.192 -6.349 -64.000 1.00 90.94 472 SER A CA 1
ATOM 3546 C C . SER A 1 472 ? 13.568 -5.504 -65.223 1.00 90.94 472 SER A C 1
ATOM 3548 O O . SER A 1 472 ? 12.689 -5.088 -65.981 1.00 90.94 472 SER A O 1
ATOM 3550 N N . LYS A 1 473 ? 14.863 -5.237 -65.452 1.00 90.38 473 LYS A N 1
ATOM 3551 C CA . LYS A 1 473 ? 15.317 -4.396 -66.564 1.00 90.38 473 LYS A CA 1
ATOM 3552 C C . LYS A 1 473 ? 15.247 -5.146 -67.902 1.00 90.38 473 LYS A C 1
ATOM 3554 O O . LYS A 1 473 ? 16.035 -6.050 -68.159 1.00 90.38 473 LYS A O 1
ATOM 3559 N N . GLY A 1 474 ? 14.332 -4.722 -68.778 1.00 88.56 474 GLY A N 1
ATOM 3560 C CA . GLY A 1 474 ? 14.229 -5.211 -70.159 1.00 88.56 474 GLY A CA 1
ATOM 3561 C C . GLY A 1 474 ? 15.191 -4.531 -71.150 1.00 88.56 474 GLY A C 1
ATOM 3562 O O . GLY A 1 474 ? 15.752 -3.469 -70.864 1.00 88.56 474 GLY A O 1
ATOM 3563 N N . GLY A 1 475 ? 15.331 -5.126 -72.341 1.00 92.19 475 GLY A N 1
ATOM 3564 C CA . GLY A 1 475 ? 16.125 -4.607 -73.467 1.00 92.19 475 GLY A CA 1
ATOM 3565 C C . GLY A 1 475 ? 17.532 -5.209 -73.599 1.00 92.19 475 GLY A C 1
ATOM 3566 O O . GLY A 1 475 ? 17.976 -5.981 -72.747 1.00 92.19 475 GLY A O 1
ATOM 3567 N N . SER A 1 476 ? 18.233 -4.847 -74.681 1.00 92.38 476 SER A N 1
ATOM 3568 C CA . SER A 1 476 ? 19.587 -5.329 -74.988 1.00 92.38 476 SER A CA 1
ATOM 3569 C C . SER A 1 476 ? 20.462 -4.285 -75.689 1.00 92.38 476 SER A C 1
ATOM 3571 O O . SER A 1 476 ? 19.952 -3.455 -76.442 1.00 92.38 476 SER A O 1
ATOM 3573 N N . LYS A 1 477 ? 21.782 -4.382 -75.500 1.00 92.56 477 LYS A N 1
ATOM 3574 C CA . LYS A 1 477 ? 22.822 -3.624 -76.223 1.00 92.56 477 LYS A CA 1
ATOM 3575 C C . LYS A 1 477 ? 23.919 -4.580 -76.679 1.00 92.56 477 LYS A C 1
ATOM 3577 O O . LYS A 1 477 ? 24.255 -5.488 -75.921 1.00 92.56 477 LYS A O 1
ATOM 3582 N N . GLY A 1 478 ? 24.390 -4.444 -77.922 1.00 86.38 478 GLY A N 1
ATOM 3583 C CA . GLY A 1 478 ? 25.315 -5.411 -78.540 1.00 86.38 478 GLY A CA 1
ATOM 3584 C C . GLY A 1 478 ? 24.794 -6.855 -78.582 1.00 86.38 478 GLY A C 1
ATOM 3585 O O . GLY A 1 478 ? 25.581 -7.791 -78.607 1.00 86.38 478 GLY A O 1
ATOM 3586 N N . GLY A 1 479 ? 23.470 -7.056 -78.516 1.00 88.88 479 GLY A N 1
ATOM 3587 C CA . GLY A 1 479 ? 22.851 -8.384 -78.403 1.00 88.88 479 GLY A CA 1
ATOM 3588 C C . GLY A 1 479 ? 22.798 -8.969 -76.983 1.00 88.88 479 GLY A C 1
ATOM 3589 O O . GLY A 1 479 ? 22.265 -10.064 -76.810 1.00 88.88 479 GLY A O 1
ATOM 3590 N N . TYR A 1 480 ? 23.273 -8.252 -75.954 1.00 92.06 480 TYR A N 1
ATOM 3591 C CA . TYR A 1 480 ? 23.270 -8.727 -74.564 1.00 92.06 480 TYR A CA 1
ATOM 3592 C C . TYR A 1 480 ? 22.232 -8.019 -73.675 1.00 92.06 480 TYR A C 1
ATOM 3594 O O . TYR A 1 480 ? 22.044 -6.806 -73.814 1.00 92.06 480 TYR A O 1
ATOM 3602 N N . PRO A 1 481 ? 21.589 -8.728 -72.722 1.00 92.12 481 PRO A N 1
ATOM 3603 C CA . PRO A 1 481 ? 20.614 -8.153 -71.792 1.00 92.12 481 PRO A CA 1
ATOM 3604 C C . PRO A 1 481 ? 21.168 -7.026 -70.912 1.00 92.12 481 PRO A C 1
ATOM 3606 O O . PRO A 1 481 ? 22.366 -6.954 -70.646 1.00 92.12 481 PRO A O 1
ATOM 3609 N N . LEU A 1 482 ? 20.266 -6.184 -70.403 1.00 92.75 482 LEU A N 1
ATOM 3610 C CA . LEU A 1 482 ? 20.582 -5.063 -69.506 1.00 92.75 482 LEU A CA 1
ATOM 3611 C C . LEU A 1 482 ? 20.301 -5.349 -68.018 1.00 92.75 482 LEU A C 1
ATOM 3613 O O . LEU A 1 482 ? 20.254 -4.421 -67.214 1.00 92.75 482 LEU A O 1
ATOM 3617 N N . THR A 1 483 ? 20.100 -6.614 -67.643 1.00 94.31 483 THR A N 1
ATOM 3618 C CA . THR A 1 483 ? 19.776 -7.026 -66.265 1.00 94.31 483 THR A CA 1
ATOM 3619 C C . THR A 1 483 ? 20.963 -6.925 -65.305 1.00 94.31 483 THR A C 1
ATOM 3621 O O . THR A 1 483 ? 20.765 -6.649 -64.123 1.00 94.31 483 THR A O 1
ATOM 3624 N N . TYR A 1 484 ? 22.191 -7.099 -65.803 1.00 95.50 484 TYR A N 1
ATOM 3625 C CA . TYR A 1 484 ? 23.437 -6.827 -65.085 1.00 95.50 484 TYR A CA 1
ATOM 3626 C C . TYR A 1 484 ? 24.379 -6.032 -65.993 1.00 95.50 484 TYR A C 1
ATOM 3628 O O . TYR A 1 484 ? 24.786 -6.517 -67.051 1.00 95.50 484 TYR A O 1
ATOM 3636 N N . THR A 1 485 ? 24.688 -4.791 -65.616 1.00 95.50 485 THR A N 1
ATOM 3637 C CA . THR A 1 485 ? 25.482 -3.865 -66.443 1.00 95.50 485 THR A CA 1
ATOM 3638 C C . THR A 1 485 ? 26.644 -3.273 -65.663 1.00 95.50 485 THR A C 1
ATOM 3640 O O . THR A 1 485 ? 26.490 -2.982 -64.477 1.00 95.50 485 THR A O 1
ATOM 3643 N N . ALA A 1 486 ? 27.750 -3.012 -66.356 1.00 94.44 486 ALA A N 1
ATOM 3644 C CA . ALA A 1 486 ? 28.848 -2.182 -65.877 1.00 94.44 486 ALA A CA 1
ATOM 3645 C C . ALA A 1 486 ? 28.828 -0.875 -66.669 1.00 94.44 486 ALA A C 1
ATOM 3647 O O . ALA A 1 486 ? 29.055 -0.881 -67.880 1.00 94.44 486 ALA A O 1
ATOM 3648 N N . ARG A 1 487 ? 28.492 0.230 -66.000 1.00 92.19 487 ARG A N 1
ATOM 3649 C CA . ARG A 1 487 ? 28.399 1.554 -66.629 1.00 92.19 487 ARG A CA 1
ATOM 3650 C C . ARG A 1 487 ? 29.600 2.388 -66.237 1.00 92.19 487 ARG A C 1
ATOM 3652 O O . ARG A 1 487 ? 29.815 2.602 -65.049 1.00 92.19 487 ARG A O 1
ATOM 3659 N N . ILE A 1 488 ? 30.359 2.851 -67.218 1.00 89.81 488 ILE A N 1
ATOM 3660 C CA . ILE A 1 488 ? 31.558 3.661 -66.988 1.00 89.81 488 ILE A CA 1
ATOM 3661 C C . ILE A 1 488 ? 31.143 5.057 -66.515 1.00 89.81 488 ILE A C 1
ATOM 3663 O O . ILE A 1 488 ? 30.286 5.680 -67.144 1.00 89.81 488 ILE A O 1
ATOM 3667 N N . ILE A 1 489 ? 31.727 5.533 -65.408 1.00 85.00 489 ILE A N 1
ATOM 3668 C CA . ILE A 1 489 ? 31.375 6.836 -64.813 1.00 85.00 489 ILE A CA 1
ATOM 3669 C C . ILE A 1 489 ? 32.521 7.850 -64.763 1.00 85.00 489 ILE A C 1
ATOM 3671 O O . ILE A 1 489 ? 32.258 9.032 -64.559 1.00 85.00 489 ILE A O 1
ATOM 3675 N N . ASN A 1 490 ? 33.769 7.439 -64.995 1.00 74.62 490 ASN A N 1
ATOM 3676 C CA . ASN A 1 490 ? 34.910 8.348 -65.113 1.00 74.62 490 ASN A CA 1
ATOM 3677 C C . ASN A 1 490 ? 35.509 8.284 -66.537 1.00 74.62 490 ASN A C 1
ATOM 3679 O O . ASN A 1 490 ? 35.880 7.223 -67.025 1.00 74.62 490 ASN A O 1
ATOM 3683 N N . ARG A 1 491 ? 35.608 9.428 -67.226 1.00 58.97 491 ARG A N 1
ATOM 3684 C CA . ARG A 1 491 ? 36.320 9.563 -68.510 1.00 58.97 491 ARG A CA 1
ATOM 3685 C C . ARG A 1 491 ? 37.490 10.531 -68.337 1.00 58.97 491 ARG A C 1
ATOM 3687 O O . ARG A 1 491 ? 37.272 11.648 -67.873 1.00 58.97 491 ARG A O 1
ATOM 3694 N N . GLN A 1 492 ? 38.691 10.129 -68.755 1.00 55.09 492 GLN A N 1
ATOM 3695 C CA . GLN A 1 492 ? 39.728 11.065 -69.203 1.00 55.09 492 GLN A CA 1
ATOM 3696 C C . GLN A 1 492 ? 39.532 11.268 -70.713 1.00 55.09 492 GLN A C 1
ATOM 3698 O O . GLN A 1 492 ? 39.331 10.298 -71.444 1.00 55.09 492 GLN A O 1
ATOM 3703 N N . ASN A 1 493 ? 39.446 12.527 -71.148 1.00 44.53 493 ASN A N 1
ATOM 3704 C CA . ASN A 1 493 ? 39.373 12.894 -72.565 1.00 44.53 493 ASN A CA 1
ATOM 3705 C C . ASN A 1 493 ? 40.760 12.911 -73.183 1.00 44.53 493 ASN A C 1
ATOM 3707 O O . ASN A 1 493 ? 41.643 13.522 -72.540 1.00 44.53 493 ASN A O 1
#

pLDDT: mean 83.04, std 12.28, range [43.69, 97.75]

Secondary structure (DSSP, 8-state):
--PPP---TTS-SSTT-HHHHHHHHHHHHHHHHHHHHHHHHHHHHHHHTTHHHHHHHHTSSSB--HHHHHHHHHHHHHHHHHHHHHHHHHHHHHT-TT--HHHHHHHHHHHHHHHHHHHHHHHHHHHHTTTSB--HHHHHHHHHHHHHHHHHHHHHHHHHHHHHHHHHHHHHHHHHHHHHHHHHHHHHTT-SSHHHHHHHHHTT--S-SS-----S----S----S----S----S----SS----TT-EETTEEEETTEEE-SSS-S---EEEEEETTEEEEEES---S-TTSS---SEEEE----TTTTS-S----------SSSS--SS--SS----SS-------EEEEE-STT-EEPPPS-GGG-SEEEEEESSSSEEEEPPPHHHHHHHHT--TT--EEEEEEEEEPTTPPPEEEE-S--PPPTTS--TT-STTS-EEE-TTSSB-SEEEE-TT-EEEEEEEE-TT---EETTEESSEEEEE-----

Radius of gyration: 62.02 Å; chains: 1; bounding box: 126×48×157 Å